Protein AF-0000000074169812 (afdb_homodimer)

Secondary structure (DSSP, 8-state):
--EEEEES--HHIIIIIHHHHHHTT-EEEEEE-SSHHHHHHHHHHTT-SEEES-HHHHHH-TT--EEEE-S-HHHHHHHHHHHHHTT-EEEEESS--SSHHHHHHHHHHHHHHT--EEEE-GGGGSHHHHHHHHHHHTTTT-SEEEEEEEEE-B--GGG-SHHHH-GGGT-SHIIIIIHHHHHHHHHHHTS---EEEEEEE--SSS-TT--SEEEEEEE-TTS-EEEEEEESB-TTPPPEEEEEESS-EEEEES-SSSSS--EEEEEETTEEEEPP-----HHHHHHHHHHHHHTTSS--SSBHHHHHHHHHHHHHHHHHHHHSB-EE-----/--EEEEES--HHIIIIIHHHHHHTT-EEEEEE-SSHHHHHHHHHHTT-SEEES-HHHHHH-TT--EEEE-S-GGGHHHHHHHHHHTT-EEEEESS--SSHHHHHHHHHHHHHHT--EEEE-GGGGSHHHHHHHHHHHTTTT-SEEEEEEEEE-B--GGG-SHHHH-GGGT-SHIIIIIHHHHHHHHHHHTS---EEEEEEE--SSS-TT--SEEEEEEE-TTS-EEEEEEESB-TTPPPEEEEEETTEEEEEES-SSSSS--EEEEEETTEEEEPP-----HHHHHHHHHHHHHTTSS--SSBHHHHHHHHHHHHHHHHHHHHSB-EE-----

Solvent-accessible surface area (backbone atoms only — not comparable to full-atom values): 32110 Å² total; per-residue (Å²): 117,57,24,28,29,30,41,35,83,31,69,62,42,70,73,46,43,55,62,15,36,45,74,57,55,28,43,60,49,33,34,26,20,82,46,60,69,59,20,43,51,49,18,64,76,65,72,27,82,32,56,41,62,36,70,65,63,60,54,64,37,84,73,45,45,29,35,39,40,50,56,61,32,65,51,36,31,64,51,48,32,53,34,13,74,57,59,24,24,37,42,29,37,68,40,43,34,84,42,66,66,43,35,49,50,32,48,51,32,25,58,73,52,68,37,56,52,22,27,58,62,51,58,60,46,26,35,60,46,45,51,48,18,51,39,48,74,71,44,67,20,46,60,65,47,37,37,37,38,34,54,31,29,50,63,51,75,90,67,52,48,59,45,36,68,26,65,84,44,50,29,19,34,45,52,65,46,43,26,54,53,43,41,41,49,27,62,34,70,72,51,62,63,46,32,19,35,30,47,63,26,74,79,69,80,32,39,91,95,27,38,22,26,36,38,33,37,35,34,34,85,88,58,25,38,32,36,40,34,38,28,42,57,28,68,45,54,71,32,25,40,37,40,34,11,63,48,8,18,40,45,29,38,52,52,74,52,85,61,59,56,60,50,34,33,39,26,38,95,89,42,82,40,75,57,90,61,75,63,42,60,17,47,35,50,36,40,38,30,34,53,34,25,71,72,72,43,78,52,40,78,29,32,48,67,51,30,36,45,14,39,22,41,26,52,17,35,53,50,2,34,72,69,32,31,55,21,64,36,64,54,85,122,116,57,26,28,30,31,41,34,83,31,68,64,42,68,74,46,43,55,60,15,36,45,74,58,55,29,43,61,48,33,34,26,20,83,45,59,68,59,20,44,53,48,19,64,77,66,71,27,84,33,57,43,61,36,69,65,63,60,53,64,37,85,74,45,43,31,34,40,40,50,57,61,33,64,50,36,31,63,52,47,31,54,33,13,74,55,59,23,24,37,41,30,37,67,40,44,33,85,43,67,66,45,37,49,50,30,48,51,33,25,59,76,52,69,37,56,50,22,25,58,62,50,55,60,45,26,34,59,45,43,49,48,19,51,39,48,74,70,44,67,20,45,63,67,48,36,37,37,39,34,52,29,29,51,62,51,74,91,67,52,48,59,44,37,66,26,66,85,44,50,28,18,35,45,52,66,45,43,26,56,52,44,40,42,48,28,60,32,70,70,51,64,61,46,32,20,34,32,46,63,26,73,80,70,79,31,40,90,96,27,38,22,26,38,37,35,38,35,35,34,85,90,56,24,38,32,38,40,35,36,26,41,57,28,69,44,53,71,31,25,39,37,41,35,11,64,47,8,19,40,46,30,39,51,53,74,51,84,61,58,57,60,51,34,33,39,25,38,96,90,41,80,40,73,56,90,61,75,63,42,58,15,47,36,50,37,39,40,30,36,53,32,24,70,73,71,43,78,54,42,77,29,32,47,67,50,29,37,45,13,38,21,43,27,53,16,35,53,50,2,34,72,68,32,30,57,23,63,36,66,56,85,121

Foldseek 3Di:
DAEEEEEDLDPCCQPAAQVLCVVLPYHYAEYEDLDQVSQVVSCVVSVHNYYDNDLCVVLQDPRHAAYEYDDQAQCQLVSLLSNLVSLHEYEYEFLNHQDLVSLVSSVVSNVVSVHAYFYPLLLCLALQLVLLLVCLVVCVQPDWAEKEWEAAAAADPVNPPCQQEPVPSVHAFLRVPVLSVQLSCCRRNVFFFWKKAKAFDDPPRHDPPHTQWMWIWTATPSRYIYIYIYGNHDHPDWTWMKIHHPFWIKTWTNSSDQFNDTWIWIQGPVGIDTDDGDGDRSNSSQSNQSVCVNVVHHGGPGGSLSSLSSSLVSVNHVVNNVPVDMGTRCSPD/DAEEEEEDLDPCCQPAAQVLCVVLPYHYAEYEDLDQVSQVVSCVVSVHNYYDNDLCVRLQDPRHAAYEYDDQAQCQLVSLLSNLVSLHEYEYEFLNHQDLVSLVSSVVSNVVSVHAYFYPLLLCLALQLVLLLVCLVVCVQPDWAEKEWEAAAAADPVNPPCQQEPVVSVHAFLRVQVLSVQLSCCRSNVFFFWKKAKAFDDPPRHDPPHTQWMWIWTATPSRYIYIYIYGNHDHPDWTWMKIHHPFWIKTWTNSSDQFNDTWIWIQGPVGIDIDDGDGDRSNSSQSNQSVCVNVVHHGGPGGSLSSLSSSLVSVNHVVNNVPVDMGTRCSPD

Radius of gyration: 28.41 Å; Cα contacts (8 Å, |Δi|>4): 1695; chains: 2; bounding box: 45×89×59 Å

Nearest PDB structures (foldseek):
  2glx-assembly6_F  TM=9.977E-01  e=6.946E-59  Ensifer adhaerens
  4koa-assembly1_A-2  TM=9.602E-01  e=1.573E-57  Sinorhizobium meliloti 1021
  3q2k-assembly2_M  TM=8.479E-01  e=1.421E-25  Bordetella pertussis Tohama I
  3q2k-assembly1_F  TM=8.678E-01  e=2.146E-25  Bordetella pertussis Tohama I
  3q2i-assembly1_A  TM=8.477E-01  e=9.350E-25  Chromobacterium violaceum

InterPro domains:
  IPR000683 Gfo/Idh/MocA-like oxidoreductase, N-terminal [PF01408] (3-121)
  IPR036291 NAD(P)-binding domain superfamily [SSF51735] (3-151)
  IPR051450 Gfo/Idh/MocA Oxidoreductases [PTHR43377] (2-325)
  IPR055170 GFO/IDH/MocA-like oxidoreductase domain [PF22725] (129-250)

Organism: Brucella melitensis biotype 1 (strain ATCC 23456 / CCUG 17765 / NCTC 10094 / 16M) (NCBI:txid224914)

Structure (mmCIF, N/CA/C/O backbone):
data_AF-0000000074169812-model_v1
#
loop_
_entity.id
_entity.type
_entity.pdbx_description
1 polymer 'Glucose-fructose oxidoreductase'
#
loop_
_atom_site.group_PDB
_atom_site.id
_atom_site.type_symbol
_atom_site.label_atom_id
_atom_site.label_alt_id
_atom_site.label_comp_id
_atom_site.label_asym_id
_atom_site.label_entity_id
_atom_site.label_seq_id
_atom_site.pdbx_PDB_ins_code
_atom_site.Cartn_x
_atom_site.Cartn_y
_atom_site.Cartn_z
_atom_site.occupancy
_atom_site.B_iso_or_equiv
_atom_site.auth_seq_id
_atom_site.auth_comp_id
_atom_site.auth_asym_id
_atom_site.auth_atom_id
_atom_site.pdbx_PDB_model_num
ATOM 1 N N . MET A 1 1 ? 8.102 -36.344 -26.141 1 87.06 1 MET A N 1
ATOM 2 C CA . MET A 1 1 ? 7.113 -35.281 -25.984 1 87.06 1 MET A CA 1
ATOM 3 C C . MET A 1 1 ? 6.121 -35.594 -24.875 1 87.06 1 MET A C 1
ATOM 5 O O . MET A 1 1 ? 5.547 -36.688 -24.859 1 87.06 1 MET A O 1
ATOM 9 N N . ALA A 1 2 ? 5.977 -34.656 -23.922 1 95.25 2 ALA A N 1
ATOM 10 C CA . ALA A 1 2 ? 5.086 -34.938 -22.797 1 95.25 2 ALA A CA 1
ATOM 11 C C . ALA A 1 2 ? 3.623 -34.875 -23.219 1 95.25 2 ALA A C 1
ATOM 13 O O . ALA A 1 2 ? 3.229 -33.906 -23.922 1 95.25 2 ALA A O 1
ATOM 14 N N . LYS A 1 3 ? 2.875 -35.875 -22.969 1 98.56 3 LYS A N 1
ATOM 15 C CA . LYS A 1 3 ? 1.437 -35.875 -23.219 1 98.56 3 LYS A CA 1
ATOM 16 C C . LYS A 1 3 ? 0.653 -35.5 -21.953 1 98.56 3 LYS A C 1
ATOM 18 O O . LYS A 1 3 ? 0.876 -36.094 -20.891 1 98.56 3 LYS A O 1
ATOM 23 N N . TRP A 1 4 ? -0.251 -34.562 -22.156 1 98.81 4 TRP A N 1
ATOM 24 C CA . TRP A 1 4 ? -0.921 -33.938 -21.016 1 98.81 4 TRP A CA 1
ATOM 25 C C . TRP A 1 4 ? -2.395 -34.344 -20.969 1 98.81 4 TRP A C 1
ATOM 27 O O . TRP A 1 4 ? -3.047 -34.438 -22.016 1 98.81 4 TRP A O 1
ATOM 37 N N . GLY A 1 5 ? -2.91 -34.594 -19.797 1 98.88 5 GLY A N 1
ATOM 38 C CA . GLY A 1 5 ? -4.336 -34.562 -19.516 1 98.88 5 GLY A CA 1
ATOM 39 C C . GLY A 1 5 ? -4.766 -33.344 -18.719 1 98.88 5 GLY A C 1
ATOM 40 O O . GLY A 1 5 ? -4.074 -32.938 -17.781 1 98.88 5 GLY A O 1
ATOM 41 N N . LEU A 1 6 ? -5.883 -32.781 -19.078 1 98.88 6 LEU A N 1
ATOM 42 C CA . LEU A 1 6 ? -6.441 -31.656 -18.344 1 98.88 6 LEU A CA 1
ATOM 43 C C . LEU A 1 6 ? -7.469 -32.125 -17.312 1 98.88 6 LEU A C 1
ATOM 45 O O . LEU A 1 6 ? -8.391 -32.875 -17.672 1 98.88 6 LEU A O 1
ATOM 49 N N . ILE A 1 7 ? -7.234 -31.797 -16.094 1 98.75 7 ILE A N 1
ATOM 50 C CA . ILE A 1 7 ? -8.242 -32 -15.055 1 98.75 7 ILE A CA 1
ATOM 51 C C . ILE A 1 7 ? -9.047 -30.719 -14.852 1 98.75 7 ILE A C 1
ATOM 53 O O . ILE A 1 7 ? -8.641 -29.844 -14.086 1 98.75 7 ILE A O 1
ATOM 57 N N . GLY A 1 8 ? -10.188 -30.625 -15.516 1 97.38 8 GLY A N 1
ATOM 58 C CA . GLY A 1 8 ? -11.016 -29.422 -15.578 1 97.38 8 GLY A CA 1
ATOM 59 C C . GLY A 1 8 ? -11 -28.766 -16.938 1 97.38 8 GLY A C 1
ATOM 60 O O . GLY A 1 8 ? -9.93 -28.547 -17.516 1 97.38 8 GLY A O 1
ATOM 61 N N . ALA A 1 9 ? -12.195 -28.469 -17.531 1 97 9 ALA A N 1
ATOM 62 C CA . ALA A 1 9 ? -12.359 -27.672 -18.75 1 97 9 ALA A CA 1
ATOM 63 C C . ALA A 1 9 ? -12.406 -26.188 -18.422 1 97 9 ALA A C 1
ATOM 65 O O . ALA A 1 9 ? -13.445 -25.531 -18.578 1 97 9 ALA A O 1
ATOM 66 N N . SER A 1 10 ? -11.25 -25.703 -18.109 1 95.75 10 SER A N 1
ATOM 67 C CA . SER A 1 10 ? -11.203 -24.391 -17.469 1 95.75 10 SER A CA 1
ATOM 68 C C . SER A 1 10 ? -10.867 -23.297 -18.469 1 95.75 10 SER A C 1
ATOM 70 O O . SER A 1 10 ? -10.281 -23.562 -19.516 1 95.75 10 SER A O 1
ATOM 72 N N . THR A 1 11 ? -11.242 -22.062 -18.125 1 95.19 11 THR A N 1
ATOM 73 C CA . THR A 1 11 ? -10.938 -20.875 -18.922 1 95.19 11 THR A CA 1
ATOM 74 C C . THR A 1 11 ? -9.43 -20.641 -19 1 95.19 11 THR A C 1
ATOM 76 O O . THR A 1 11 ? -8.898 -20.328 -20.062 1 95.19 11 THR A O 1
ATOM 79 N N . ILE A 1 12 ? -8.703 -20.812 -17.906 1 96.56 12 ILE A N 1
ATOM 80 C CA . ILE A 1 12 ? -7.27 -20.547 -17.859 1 96.56 12 ILE A CA 1
ATOM 81 C C . ILE A 1 12 ? -6.539 -21.547 -18.766 1 96.56 12 ILE A C 1
ATOM 83 O O . ILE A 1 12 ? -5.582 -21.172 -19.453 1 96.56 12 ILE A O 1
ATOM 87 N N . ALA A 1 13 ? -6.945 -22.781 -18.734 1 98.19 13 ALA A N 1
ATOM 88 C CA . ALA A 1 13 ? -6.309 -23.766 -19.609 1 98.19 13 ALA A CA 1
ATOM 89 C C . ALA A 1 13 ? -6.527 -23.422 -21.078 1 98.19 13 ALA A C 1
ATOM 91 O O . ALA A 1 13 ? -5.582 -23.422 -21.859 1 98.19 13 ALA A O 1
ATOM 92 N N . LYS A 1 14 ? -7.75 -23.062 -21.406 1 97.75 14 LYS A N 1
ATOM 93 C CA . LYS A 1 14 ? -8.117 -22.719 -22.781 1 97.75 14 LYS A CA 1
ATOM 94 C C . LYS A 1 14 ? -7.355 -21.484 -23.25 1 97.75 14 LYS A C 1
ATOM 96 O O . LYS A 1 14 ? -6.824 -21.469 -24.359 1 97.75 14 LYS A O 1
ATOM 101 N N . GLU A 1 15 ? -7.203 -20.547 -22.375 1 97.06 15 GLU A N 1
ATOM 102 C CA . GLU A 1 15 ? -6.699 -19.234 -22.797 1 97.06 15 GLU A CA 1
ATOM 103 C C . GLU A 1 15 ? -5.172 -19.203 -22.797 1 97.06 15 GLU A C 1
ATOM 105 O O . GLU A 1 15 ? -4.559 -18.516 -23.609 1 97.06 15 GLU A O 1
ATOM 110 N N . TRP A 1 16 ? -4.555 -20 -21.891 1 98 16 TRP A N 1
ATOM 111 C CA . TRP A 1 16 ? -3.137 -19.719 -21.688 1 98 16 TRP A CA 1
ATOM 112 C C . TRP A 1 16 ? -2.318 -21 -21.703 1 98 16 TRP A C 1
ATOM 114 O O . TRP A 1 16 ? -1.217 -21.047 -22.25 1 98 16 TRP A O 1
ATOM 124 N N . VAL A 1 17 ? -2.867 -22.109 -21.234 1 98.69 17 VAL A N 1
ATOM 125 C CA . VAL A 1 17 ? -2.016 -23.234 -20.859 1 98.69 17 VAL A CA 1
ATOM 126 C C . VAL A 1 17 ? -1.918 -24.219 -22.031 1 98.69 17 VAL A C 1
ATOM 128 O O . VAL A 1 17 ? -0.833 -24.703 -22.359 1 98.69 17 VAL A O 1
ATOM 131 N N . ILE A 1 18 ? -3.045 -24.5 -22.75 1 98.81 18 ILE A N 1
ATOM 132 C CA . ILE A 1 18 ? -3.057 -25.438 -23.859 1 98.81 18 ILE A CA 1
ATOM 133 C C . ILE A 1 18 ? -2.066 -24.969 -24.938 1 98.81 18 ILE A C 1
ATOM 135 O O . ILE A 1 18 ? -1.22 -25.75 -25.375 1 98.81 18 ILE A O 1
ATOM 139 N N . GLY A 1 19 ? -2.166 -23.672 -25.312 1 98.5 19 GLY A N 1
ATOM 140 C CA . GLY A 1 19 ? -1.233 -23.125 -26.297 1 98.5 19 GLY A CA 1
ATOM 141 C C . GLY A 1 19 ? 0.214 -23.219 -25.844 1 98.5 19 GLY A C 1
ATOM 142 O O . GLY A 1 19 ? 1.102 -23.5 -26.641 1 98.5 19 GLY A O 1
ATOM 143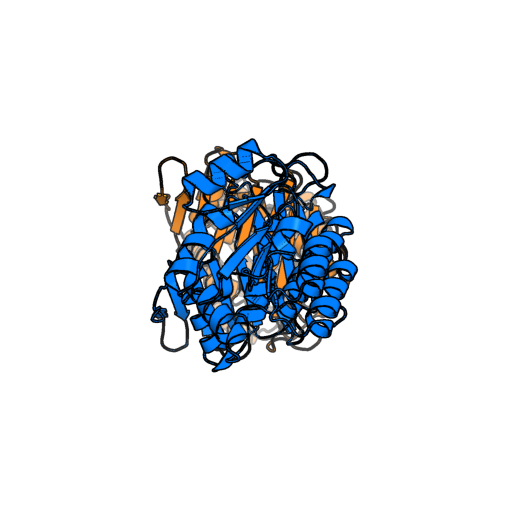 N N . ALA A 1 20 ? 0.471 -23.016 -24.578 1 98.75 20 AL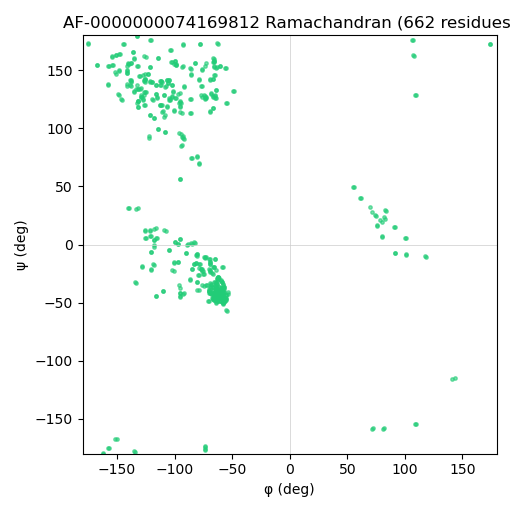A A N 1
ATOM 144 C CA . ALA A 1 20 ? 1.826 -23.047 -24.031 1 98.75 20 ALA A CA 1
ATOM 145 C C . ALA A 1 20 ? 2.393 -24.469 -24.047 1 98.75 20 ALA A C 1
ATOM 147 O O . ALA A 1 20 ? 3.568 -24.672 -24.359 1 98.75 20 ALA A O 1
ATOM 148 N N . ILE A 1 21 ? 1.566 -25.469 -23.688 1 98.69 21 ILE A N 1
ATOM 149 C CA . ILE A 1 21 ? 1.981 -26.875 -23.734 1 98.69 21 ILE A CA 1
ATOM 150 C C . ILE A 1 21 ? 2.443 -27.219 -25.156 1 98.69 21 ILE A C 1
ATOM 152 O O . ILE A 1 21 ? 3.535 -27.766 -25.344 1 98.69 21 ILE A O 1
ATOM 156 N N . ARG A 1 22 ? 1.698 -26.828 -26.109 1 98.56 22 ARG A N 1
ATOM 157 C CA . ARG A 1 22 ? 1.999 -27.141 -27.5 1 98.56 22 ARG A CA 1
ATOM 158 C C . ARG A 1 22 ? 3.244 -26.406 -27.984 1 98.56 22 ARG A C 1
ATOM 160 O O . ARG A 1 22 ? 4.109 -26.984 -28.641 1 98.56 22 ARG A O 1
ATOM 167 N N . ALA A 1 23 ? 3.324 -25.172 -27.594 1 98.5 23 ALA A N 1
ATOM 168 C CA . ALA A 1 23 ? 4.438 -24.328 -28.016 1 98.5 23 ALA A CA 1
ATOM 169 C C . ALA A 1 23 ? 5.762 -24.844 -27.469 1 98.5 23 ALA A C 1
ATOM 171 O O . ALA A 1 23 ? 6.824 -24.578 -28.031 1 98.5 23 ALA A O 1
ATOM 172 N N . THR A 1 24 ? 5.727 -25.609 -26.422 1 98.38 24 THR A N 1
ATOM 173 C CA . THR A 1 24 ? 6.953 -26.094 -25.797 1 98.38 24 THR A CA 1
ATOM 174 C C . THR A 1 24 ? 7.156 -27.578 -26.062 1 98.38 24 THR A C 1
ATOM 176 O O . THR A 1 24 ? 7.906 -28.25 -25.344 1 98.38 24 THR A O 1
ATOM 179 N N . GLY A 1 25 ? 6.367 -28.062 -26.969 1 97.62 25 GLY A N 1
ATOM 180 C CA . GLY A 1 25 ? 6.641 -29.406 -27.484 1 97.62 25 GLY A CA 1
ATOM 181 C C . GLY A 1 25 ? 5.75 -30.469 -26.875 1 97.62 25 GLY A C 1
ATOM 182 O O . GLY A 1 25 ? 5.922 -31.656 -27.141 1 97.62 25 GLY A O 1
ATOM 183 N N . GLY A 1 26 ? 4.766 -30.062 -26.062 1 98.38 26 GLY A N 1
ATOM 184 C CA . GLY A 1 26 ? 3.828 -31.016 -25.484 1 98.38 26 GLY A CA 1
ATOM 185 C C . GLY A 1 26 ? 2.574 -31.203 -26.312 1 98.38 26 GLY A C 1
ATOM 186 O O . GLY A 1 26 ? 2.389 -30.516 -27.328 1 98.38 26 GLY A O 1
ATOM 187 N N . GLU A 1 27 ? 1.813 -32.156 -25.891 1 98.38 27 GLU A N 1
ATOM 188 C CA . GLU A 1 27 ? 0.519 -32.438 -26.516 1 98.38 27 GLU A CA 1
ATOM 189 C C . GLU A 1 27 ? -0.572 -32.625 -25.469 1 98.38 27 GLU A C 1
ATOM 191 O O . GLU A 1 27 ? -0.354 -33.281 -24.453 1 98.38 27 GLU A O 1
ATOM 196 N N . VAL A 1 28 ? -1.688 -32 -25.703 1 98.69 28 VAL A N 1
ATOM 197 C CA . VAL A 1 28 ? -2.844 -32.219 -24.844 1 98.69 28 VAL A CA 1
ATOM 198 C C . VAL A 1 28 ? -3.734 -33.312 -25.469 1 98.69 28 VAL A C 1
ATOM 200 O O . VAL A 1 28 ? -4.285 -33.125 -26.547 1 98.69 28 VAL A O 1
ATOM 203 N N . VAL A 1 29 ? -3.975 -34.406 -24.734 1 98.06 29 VAL A N 1
ATOM 204 C CA . VAL A 1 29 ? -4.59 -35.531 -25.438 1 98.06 29 VAL A CA 1
ATOM 205 C C . VAL A 1 29 ? -5.953 -35.844 -24.812 1 98.06 29 VAL A C 1
ATOM 207 O O . VAL A 1 29 ? -6.77 -36.531 -25.422 1 98.06 29 VAL A O 1
ATOM 210 N N . SER A 1 30 ? -6.176 -35.344 -23.609 1 98.44 30 SER A N 1
ATOM 211 C CA . SER A 1 30 ? -7.43 -35.656 -22.953 1 98.44 30 SER A CA 1
ATOM 212 C C . SER A 1 30 ? -7.852 -34.562 -22 1 98.44 30 SER A C 1
ATOM 214 O O . SER A 1 30 ? -7.008 -33.812 -21.469 1 98.44 30 SER A O 1
ATOM 216 N N . VAL A 1 31 ? -9.156 -34.375 -21.844 1 98.75 31 VAL A N 1
ATOM 217 C CA . VAL A 1 31 ? -9.711 -33.438 -20.875 1 98.75 31 VAL A CA 1
ATOM 218 C C . VAL A 1 31 ? -10.789 -34.125 -20.047 1 98.75 31 VAL A C 1
ATOM 220 O O . VAL A 1 31 ? -11.617 -34.875 -20.594 1 98.75 31 VAL A O 1
ATOM 223 N N . TYR A 1 32 ? -10.703 -33.906 -18.75 1 98.44 32 TYR A N 1
ATOM 224 C CA . TYR A 1 32 ? -11.703 -34.406 -17.812 1 98.44 32 TYR A CA 1
ATOM 225 C C . TYR A 1 32 ? -12.688 -33.312 -17.438 1 98.44 32 TYR A C 1
ATOM 227 O O . TYR A 1 32 ? -12.281 -32.219 -17.031 1 98.44 32 TYR A O 1
ATOM 235 N N . SER A 1 33 ? -13.938 -33.562 -17.594 1 97.25 33 SER A N 1
ATOM 236 C CA . SER A 1 33 ? -15.047 -32.75 -17.109 1 97.25 33 SER A CA 1
ATOM 237 C C . SER A 1 33 ? -16.203 -33.625 -16.609 1 97.25 33 SER A C 1
ATOM 239 O O . SER A 1 33 ? -16.547 -34.625 -17.25 1 97.25 33 SER A O 1
ATOM 241 N N . THR A 1 34 ? -16.719 -33.188 -15.469 1 95.44 34 THR A N 1
ATOM 242 C CA . THR A 1 34 ? -17.828 -33.969 -14.938 1 95.44 34 THR A CA 1
ATOM 243 C C . THR A 1 34 ? -19.047 -33.875 -15.852 1 95.44 34 THR A C 1
ATOM 245 O O . THR A 1 34 ? -19.922 -34.75 -15.82 1 95.44 34 THR A O 1
ATOM 248 N N . ASN A 1 35 ? -19.125 -32.812 -16.594 1 96.19 35 ASN A N 1
ATOM 249 C CA . ASN A 1 35 ? -20.188 -32.656 -17.578 1 96.19 35 ASN A CA 1
ATOM 250 C C . ASN A 1 35 ? -19.75 -33.094 -18.969 1 96.19 35 ASN A C 1
ATOM 252 O O . ASN A 1 35 ? -18.938 -32.438 -19.609 1 96.19 35 ASN A O 1
ATOM 256 N N . ALA A 1 36 ? -20.391 -34.156 -19.422 1 96.88 36 ALA A N 1
ATOM 257 C CA . ALA A 1 36 ? -19.984 -34.781 -20.672 1 96.88 36 ALA A CA 1
ATOM 258 C C . ALA A 1 36 ? -20.094 -33.812 -21.844 1 96.88 36 ALA A C 1
ATOM 260 O O . ALA A 1 36 ? -19.203 -33.75 -22.688 1 96.88 36 ALA A O 1
ATOM 261 N N . ALA A 1 37 ? -21.203 -33.125 -21.875 1 97.56 37 ALA A N 1
ATOM 262 C CA . ALA A 1 37 ? -21.438 -32.219 -22.984 1 97.56 37 ALA A CA 1
ATOM 263 C C . ALA A 1 37 ? -20.438 -31.078 -22.969 1 97.56 37 ALA A C 1
ATOM 265 O O . ALA A 1 37 ? -19.891 -30.688 -24.016 1 97.56 37 ALA A O 1
ATOM 266 N N . ARG A 1 38 ? -20.172 -30.547 -21.828 1 96.12 38 ARG A N 1
ATOM 267 C CA . ARG A 1 38 ? -19.203 -29.469 -21.688 1 96.12 38 ARG A CA 1
ATOM 268 C C . ARG A 1 38 ? -17.797 -29.953 -22.047 1 96.12 38 ARG A C 1
ATOM 270 O O . ARG A 1 38 ? -17.047 -29.25 -22.734 1 96.12 38 ARG A O 1
ATOM 277 N N . GLY A 1 39 ? -17.484 -31.141 -21.562 1 97.75 39 GLY A N 1
ATOM 278 C CA . GLY A 1 39 ? -16.172 -31.703 -21.875 1 97.75 39 GLY A CA 1
ATOM 279 C C . GLY A 1 39 ? -15.945 -31.922 -23.359 1 97.75 39 GLY A C 1
ATOM 280 O O . GLY A 1 39 ? -14.883 -31.578 -23.875 1 97.75 39 GLY A O 1
ATOM 281 N N . LYS A 1 40 ? -16.953 -32.438 -23.984 1 97.94 40 LYS A N 1
ATOM 282 C CA . LYS A 1 40 ? -16.844 -32.688 -25.406 1 97.94 40 LYS A CA 1
ATOM 283 C C . LYS A 1 40 ? -16.703 -31.391 -26.203 1 97.94 40 LYS A C 1
ATOM 285 O O . LYS A 1 40 ? -15.859 -31.297 -27.094 1 97.94 40 LYS A O 1
ATOM 290 N N . THR A 1 41 ? -17.516 -30.469 -25.891 1 98.38 41 THR A N 1
ATOM 291 C CA . THR A 1 41 ? -17.438 -29.156 -26.562 1 98.38 41 THR A CA 1
ATOM 292 C C . THR A 1 41 ? -16.062 -28.531 -26.359 1 98.38 41 THR A C 1
ATOM 294 O O . THR A 1 41 ? -15.477 -28 -27.297 1 98.38 41 THR A O 1
ATOM 297 N N . TYR A 1 42 ? -15.641 -28.578 -25.141 1 98.38 42 TYR A N 1
ATOM 298 C CA . TYR A 1 42 ? -14.336 -28.031 -24.797 1 98.38 42 TYR A CA 1
ATOM 299 C C . TYR A 1 42 ? -13.227 -28.719 -25.578 1 98.38 42 TYR A C 1
ATOM 301 O O . TYR A 1 42 ? -12.328 -28.062 -26.109 1 98.38 42 TYR A O 1
ATOM 309 N N . ALA A 1 43 ? -13.258 -30.047 -25.656 1 98.62 43 ALA A N 1
ATOM 310 C CA . ALA A 1 43 ? -12.273 -30.828 -26.391 1 98.62 43 ALA A CA 1
ATOM 311 C C . ALA A 1 43 ? -12.273 -30.453 -27.875 1 98.62 43 ALA A C 1
ATOM 313 O O . ALA A 1 43 ? -11.211 -30.203 -28.453 1 98.62 43 ALA A O 1
ATOM 314 N N . ASP A 1 44 ? -13.422 -30.344 -28.422 1 98.38 44 ASP A N 1
ATOM 315 C CA . ASP A 1 44 ? -13.562 -30.031 -29.844 1 98.38 44 ASP A CA 1
ATOM 316 C C . ASP A 1 44 ? -13.016 -28.625 -30.141 1 98.38 44 ASP A C 1
ATOM 318 O O . ASP A 1 44 ? -12.273 -28.453 -31.109 1 98.38 44 ASP A O 1
ATOM 322 N N . GLU A 1 45 ? -13.312 -27.734 -29.297 1 98.31 45 GLU A N 1
ATOM 323 C CA . GLU A 1 45 ? -12.922 -26.344 -29.484 1 98.31 45 GLU A CA 1
ATOM 324 C C . GLU A 1 45 ? -11.414 -26.172 -29.344 1 98.31 45 GLU A C 1
ATOM 326 O O . GLU A 1 45 ? -10.836 -25.219 -29.891 1 98.31 45 GLU A O 1
ATOM 331 N N . ASN A 1 46 ? -10.773 -27.125 -28.609 1 98.56 46 ASN A N 1
ATOM 332 C CA . ASN A 1 46 ? -9.359 -26.922 -28.297 1 98.56 46 ASN A CA 1
ATOM 333 C C . ASN A 1 46 ? -8.492 -28 -28.938 1 98.56 46 ASN A C 1
ATOM 335 O O . ASN A 1 46 ? -7.316 -28.156 -28.594 1 98.56 46 ASN A O 1
ATOM 339 N N . GLY A 1 47 ? -9.055 -28.734 -29.859 1 98.12 47 GLY A N 1
ATOM 340 C CA . GLY A 1 47 ? -8.297 -29.75 -30.578 1 98.12 47 GLY A CA 1
ATOM 341 C C . GLY A 1 47 ? -7.746 -30.828 -29.688 1 98.12 47 GLY A C 1
ATOM 342 O O . GLY A 1 47 ? -6.582 -31.234 -29.812 1 98.12 47 GLY A O 1
ATOM 343 N N . ILE A 1 48 ? -8.516 -31.281 -28.703 1 98.56 48 ILE A N 1
ATOM 344 C CA . ILE A 1 48 ? -8.148 -32.344 -27.797 1 98.56 48 ILE A CA 1
ATOM 345 C C . ILE A 1 48 ? -8.859 -33.656 -28.203 1 98.56 48 ILE A C 1
ATOM 347 O O . ILE A 1 48 ? -10.086 -33.656 -28.359 1 98.56 48 ILE A O 1
ATOM 351 N N . ALA A 1 49 ? -8.195 -34.656 -28.375 1 97 49 ALA A N 1
ATOM 352 C CA . ALA A 1 49 ? -8.672 -35.906 -29.016 1 97 49 ALA A CA 1
ATOM 353 C C . ALA A 1 49 ? -9.734 -36.562 -28.156 1 97 49 ALA A C 1
ATOM 355 O O . ALA A 1 49 ? -10.664 -37.188 -28.672 1 97 49 ALA A O 1
ATOM 356 N N . ARG A 1 50 ? -9.602 -36.5 -26.828 1 97.75 50 ARG A N 1
ATOM 357 C CA . ARG A 1 50 ? -10.469 -37.281 -25.953 1 97.75 50 ARG A CA 1
ATOM 358 C C . ARG A 1 50 ? -11.086 -36.406 -24.859 1 97.75 50 ARG A C 1
ATOM 360 O O . ARG A 1 50 ? -10.438 -35.469 -24.375 1 97.75 50 ARG A O 1
ATOM 367 N N . SER A 1 51 ? -12.266 -36.719 -24.531 1 98.19 51 SER A N 1
ATOM 368 C CA . SER A 1 51 ? -12.984 -36.156 -23.391 1 98.19 51 SER A CA 1
ATOM 369 C C . SER A 1 51 ? -13.555 -37.25 -22.5 1 98.19 51 SER A C 1
ATOM 371 O O . SER A 1 51 ? -14.211 -38.188 -23 1 98.19 51 SER A O 1
ATOM 373 N N . VAL A 1 52 ? -13.266 -37.219 -21.203 1 98.38 52 VAL A N 1
ATOM 374 C CA . VAL A 1 52 ? -13.719 -38.25 -20.281 1 98.38 52 VAL A CA 1
ATOM 375 C C . VAL A 1 52 ? -14.492 -37.625 -19.125 1 98.38 52 VAL A C 1
ATOM 377 O O . VAL A 1 52 ? -14.32 -36.438 -18.828 1 98.38 52 VAL A O 1
ATOM 380 N N . THR A 1 53 ? -15.273 -38.375 -18.406 1 98 53 THR A N 1
ATOM 381 C CA . THR A 1 53 ? -16.094 -37.875 -17.297 1 98 53 THR A CA 1
ATOM 382 C C . THR A 1 53 ? -15.648 -38.469 -15.977 1 98 53 THR A C 1
ATOM 384 O O . THR A 1 53 ? -16.266 -38.25 -14.938 1 98 53 THR A O 1
ATOM 387 N N . SER A 1 54 ? -14.609 -39.188 -16.047 1 96.88 54 SER A N 1
ATOM 388 C CA . SER A 1 54 ? -14.039 -39.844 -14.867 1 96.88 54 SER A CA 1
ATOM 389 C C . SER A 1 54 ? -12.562 -39.5 -14.711 1 96.88 54 SER A C 1
ATOM 391 O O . SER A 1 54 ? -11.781 -39.656 -15.648 1 96.88 54 SER A O 1
ATOM 393 N N . LEU A 1 55 ? -12.305 -39.062 -13.469 1 98.19 55 LEU A N 1
ATOM 394 C CA . LEU A 1 55 ? -10.898 -38.781 -13.18 1 98.19 55 LEU A CA 1
ATOM 395 C C . LEU A 1 55 ? -10.062 -40.062 -13.281 1 98.19 55 LEU A C 1
ATOM 397 O O . LEU A 1 55 ? -8.953 -40.031 -13.812 1 98.19 55 LEU A O 1
ATOM 401 N N . ASP A 1 56 ? -10.586 -41.125 -12.828 1 97.81 56 ASP A N 1
ATOM 402 C CA . ASP A 1 56 ? -9.898 -42.406 -12.867 1 97.81 56 ASP A CA 1
ATOM 403 C C . ASP A 1 56 ? -9.578 -42.812 -14.312 1 97.81 56 ASP A C 1
ATOM 405 O O . ASP A 1 56 ? -8.5 -43.344 -14.586 1 97.81 56 ASP A O 1
ATOM 409 N N . ALA A 1 57 ? -10.555 -42.562 -15.156 1 97.69 57 ALA A N 1
ATOM 410 C CA . ALA A 1 57 ? -10.344 -42.906 -16.562 1 97.69 57 ALA A CA 1
ATOM 411 C C . ALA A 1 57 ? -9.188 -42.094 -17.156 1 97.69 57 ALA A C 1
ATOM 413 O O . ALA A 1 57 ? -8.383 -42.625 -17.922 1 97.69 57 ALA A O 1
ATOM 414 N N . LEU A 1 58 ? -9.141 -40.844 -16.844 1 98.44 58 LEU A N 1
ATOM 415 C CA . LEU A 1 58 ? -8.055 -40 -17.328 1 98.44 58 LEU A CA 1
ATOM 416 C C . LEU A 1 58 ? -6.707 -40.469 -16.781 1 98.44 58 LEU A C 1
ATOM 418 O O . LEU A 1 58 ? -5.746 -40.625 -17.547 1 98.44 58 LEU A O 1
ATOM 422 N N . LEU A 1 59 ? -6.617 -40.781 -15.484 1 98.62 59 LEU A N 1
ATOM 423 C CA . LEU A 1 59 ? -5.363 -41.094 -14.805 1 98.62 59 LEU A CA 1
ATOM 424 C C . LEU A 1 59 ? -4.883 -42.5 -15.156 1 98.62 59 LEU A C 1
ATOM 426 O O . LEU A 1 59 ? -3.691 -42.781 -15.039 1 98.62 59 LEU A O 1
ATOM 430 N N . ALA A 1 60 ? -5.789 -43.344 -15.602 1 98.06 60 ALA A N 1
ATOM 431 C CA . ALA A 1 60 ? -5.441 -44.719 -15.961 1 98.06 60 ALA A CA 1
ATOM 432 C C . ALA A 1 60 ? -4.84 -44.781 -17.359 1 98.06 60 ALA A C 1
ATOM 434 O O . ALA A 1 60 ? -4.246 -45.781 -17.75 1 98.06 60 ALA A O 1
ATOM 435 N N . ASP A 1 61 ? -5.004 -43.75 -18.109 1 97.69 61 ASP A N 1
ATOM 436 C CA . ASP A 1 61 ? -4.484 -43.719 -19.469 1 97.69 61 ASP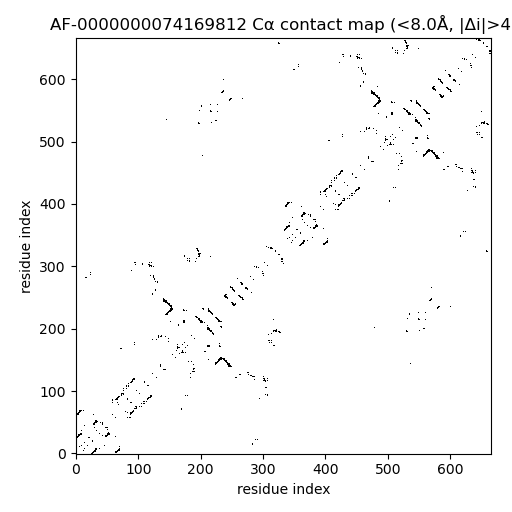 A CA 1
ATOM 437 C C . ASP A 1 61 ? -2.957 -43.719 -19.469 1 97.69 61 ASP A C 1
ATOM 439 O O . ASP A 1 61 ? -2.322 -42.75 -19.047 1 97.69 61 ASP A O 1
ATOM 443 N N . PRO A 1 62 ? -2.32 -44.75 -20.031 1 96.56 62 PRO A N 1
ATOM 444 C CA . PRO A 1 62 ? -0.86 -44.844 -19.984 1 96.56 62 PRO A CA 1
ATOM 445 C C . PRO A 1 62 ? -0.177 -43.844 -20.922 1 96.56 62 PRO A C 1
ATOM 447 O O . PRO A 1 62 ? 1.031 -43.625 -20.812 1 96.56 62 PRO A O 1
ATOM 450 N N . GLU A 1 63 ? -0.976 -43.25 -21.75 1 96.5 63 GLU A N 1
ATOM 451 C CA . GLU A 1 63 ? -0.405 -42.281 -22.672 1 96.5 63 GLU A CA 1
ATOM 452 C C . GLU A 1 63 ? -0.148 -40.938 -22 1 96.5 63 GLU A C 1
ATOM 454 O O . GLU A 1 63 ? 0.687 -40.156 -22.453 1 96.5 63 GLU A O 1
ATOM 459 N N . ILE A 1 64 ? -0.789 -40.719 -20.953 1 98.31 64 ILE A N 1
ATOM 460 C CA . ILE A 1 64 ? -0.685 -39.406 -20.281 1 98.31 64 ILE A CA 1
ATOM 461 C C . ILE A 1 64 ? 0.513 -39.438 -19.328 1 98.31 64 ILE A C 1
ATOM 463 O O . ILE A 1 64 ? 0.611 -40.281 -18.453 1 98.31 64 ILE A O 1
ATOM 467 N N . ASP A 1 65 ? 1.416 -38.438 -19.531 1 98.62 65 ASP A N 1
ATOM 468 C CA . ASP A 1 65 ? 2.605 -38.312 -18.703 1 98.62 65 ASP A CA 1
ATOM 469 C C . ASP A 1 65 ? 2.363 -37.312 -17.578 1 98.62 65 ASP A C 1
ATOM 471 O O . ASP A 1 65 ? 2.91 -37.469 -16.484 1 98.62 65 ASP A O 1
ATOM 475 N N . ALA A 1 66 ? 1.604 -36.281 -17.828 1 98.88 66 ALA A N 1
ATOM 476 C CA . ALA A 1 66 ? 1.414 -35.156 -16.922 1 98.88 66 ALA A CA 1
ATOM 477 C C . ALA A 1 66 ? -0.031 -34.656 -16.938 1 98.88 66 ALA A C 1
ATOM 479 O O . ALA A 1 66 ? -0.741 -34.875 -17.938 1 98.88 66 ALA A O 1
ATOM 480 N N . VAL A 1 67 ? -0.428 -34.062 -15.852 1 98.94 67 VAL A N 1
ATOM 481 C CA . VAL A 1 67 ? -1.766 -33.469 -15.797 1 98.94 67 VAL A CA 1
ATOM 482 C C . VAL A 1 67 ? -1.677 -32 -15.383 1 98.94 67 VAL A C 1
ATOM 484 O O . VAL A 1 67 ? -0.763 -31.609 -14.648 1 98.94 67 VAL A O 1
ATOM 487 N N . TYR A 1 68 ? -2.545 -31.219 -15.891 1 98.94 68 TYR A N 1
ATOM 488 C CA . TYR A 1 68 ? -2.795 -29.859 -15.453 1 98.94 68 TYR A CA 1
ATOM 489 C C . TYR A 1 68 ? -4.109 -29.75 -14.688 1 98.94 68 TYR A C 1
ATOM 491 O O . TYR A 1 68 ? -5.172 -30.094 -15.227 1 98.94 68 TYR A O 1
ATOM 499 N N . ILE A 1 69 ? -4.012 -29.359 -13.461 1 98.88 69 ILE A N 1
ATOM 500 C CA . ILE A 1 69 ? -5.184 -29.281 -12.594 1 98.88 69 ILE A CA 1
ATOM 501 C C . ILE A 1 69 ? -5.668 -27.844 -12.5 1 98.88 69 ILE A C 1
ATOM 503 O O . ILE A 1 69 ? -4.977 -26.984 -11.953 1 98.88 69 ILE A O 1
ATOM 507 N N . SER A 1 70 ? -6.863 -27.578 -13.016 1 98.25 70 SER A N 1
ATOM 508 C CA . SER A 1 70 ? -7.402 -26.219 -13.008 1 98.25 70 SER A CA 1
ATOM 509 C C . SER A 1 70 ? -8.891 -26.219 -12.68 1 98.25 70 SER A C 1
ATOM 511 O O . SER A 1 70 ? -9.656 -25.422 -13.227 1 98.25 70 SER A O 1
ATOM 513 N N . THR A 1 71 ? -9.398 -27.188 -11.859 1 97.06 71 THR A N 1
ATOM 514 C CA . THR A 1 71 ? -10.734 -27.188 -11.289 1 97.06 71 THR A CA 1
ATOM 515 C C . THR A 1 71 ? -10.852 -26.156 -10.164 1 97.06 71 THR A C 1
ATOM 517 O O . THR A 1 71 ? -9.938 -25.359 -9.961 1 97.06 71 THR A O 1
ATOM 520 N N . THR A 1 72 ? -12.023 -26.125 -9.492 1 96.06 72 THR A N 1
ATOM 521 C CA . THR A 1 72 ? -12.148 -25.219 -8.352 1 96.06 72 THR A CA 1
ATOM 522 C C . THR A 1 72 ? -11.219 -25.656 -7.215 1 96.06 72 THR A C 1
ATOM 524 O O . THR A 1 72 ? -10.789 -26.812 -7.168 1 96.06 72 THR A O 1
ATOM 527 N N . ASN A 1 73 ? -10.93 -24.781 -6.34 1 97.5 73 ASN A N 1
ATOM 528 C CA . ASN A 1 73 ? -9.789 -24.891 -5.434 1 97.5 73 ASN A CA 1
ATOM 529 C C . ASN A 1 73 ? -9.938 -26.062 -4.477 1 97.5 73 ASN A C 1
ATOM 531 O O . ASN A 1 73 ? -8.953 -26.734 -4.145 1 97.5 73 ASN A O 1
ATOM 535 N N . GLU A 1 74 ? -11.156 -26.328 -4.059 1 96.56 74 GLU A N 1
ATOM 536 C CA . GLU A 1 74 ? -11.406 -27.328 -3.037 1 96.56 74 GLU A CA 1
ATOM 537 C C . GLU A 1 74 ? -11.141 -28.734 -3.578 1 96.56 74 GLU A C 1
ATOM 539 O O . GLU A 1 74 ? -10.992 -29.688 -2.807 1 96.56 74 GLU A O 1
ATOM 544 N N . LEU A 1 75 ? -10.992 -28.859 -4.902 1 97.5 75 LEU A N 1
ATOM 545 C CA . LEU A 1 75 ? -10.844 -30.156 -5.535 1 97.5 75 LEU A CA 1
ATOM 546 C C . LEU A 1 75 ? -9.367 -30.484 -5.781 1 97.5 75 LEU A C 1
ATOM 548 O O . LEU A 1 75 ? -9.016 -31.625 -6.031 1 97.5 75 LEU A O 1
ATOM 552 N N . HIS A 1 76 ? -8.492 -29.516 -5.703 1 98.62 76 HIS A N 1
ATOM 553 C CA . HIS A 1 76 ? -7.094 -29.641 -6.086 1 98.62 76 HIS A CA 1
ATOM 554 C C . HIS A 1 76 ? -6.414 -30.766 -5.312 1 98.62 76 HIS A C 1
ATOM 556 O O . HIS A 1 76 ? -5.719 -31.609 -5.898 1 98.62 76 HIS A O 1
ATOM 562 N N . GLY A 1 77 ? -6.621 -30.734 -4.012 1 98.38 77 GLY A N 1
ATOM 563 C CA . GLY A 1 77 ? -5.918 -31.672 -3.15 1 98.38 77 GLY A CA 1
ATOM 564 C C . GLY A 1 77 ? -6.113 -33.125 -3.561 1 98.38 77 GLY A C 1
ATOM 565 O O . GLY A 1 77 ? -5.148 -33.812 -3.887 1 98.38 77 GLY A O 1
ATOM 566 N N . ASP A 1 78 ? -7.355 -33.562 -3.629 1 98.31 78 ASP A N 1
ATOM 567 C CA . ASP A 1 78 ? -7.691 -34.938 -3.963 1 98.31 78 ASP A CA 1
ATOM 568 C C . ASP A 1 78 ? -7.223 -35.281 -5.371 1 98.31 78 ASP A C 1
ATOM 570 O O . ASP A 1 78 ? -6.727 -36.375 -5.609 1 98.31 78 ASP A O 1
ATOM 574 N N . GLN A 1 79 ? -7.363 -34.375 -6.23 1 98.81 79 GLN A N 1
ATOM 575 C CA . GLN A 1 79 ? -7 -34.625 -7.621 1 98.81 79 GLN A CA 1
ATOM 576 C C . GLN A 1 79 ? -5.488 -34.75 -7.781 1 98.81 79 GLN A C 1
ATOM 578 O O . GLN A 1 79 ? -5.012 -35.625 -8.523 1 98.81 79 GLN A O 1
ATOM 583 N N . ALA A 1 80 ? -4.773 -33.938 -7.086 1 98.88 80 ALA A N 1
ATOM 584 C CA . ALA A 1 80 ? -3.316 -34 -7.145 1 98.88 80 ALA A CA 1
ATOM 585 C C . ALA A 1 80 ? -2.801 -35.281 -6.539 1 98.88 80 ALA A C 1
ATOM 587 O O . ALA A 1 80 ? -1.891 -35.906 -7.086 1 98.88 80 ALA A O 1
ATOM 588 N N . ILE A 1 81 ? -3.365 -35.656 -5.422 1 98.75 81 ILE A N 1
ATOM 589 C CA . ILE A 1 81 ? -2.953 -36.906 -4.758 1 98.75 81 ILE A CA 1
ATOM 590 C C . ILE A 1 81 ? -3.229 -38.094 -5.672 1 98.75 81 ILE A C 1
ATOM 592 O O . ILE A 1 81 ? -2.361 -38.938 -5.863 1 98.75 81 ILE A O 1
ATOM 596 N N . ALA A 1 82 ? -4.398 -38.125 -6.27 1 98.88 82 ALA A N 1
ATOM 597 C CA . ALA A 1 82 ? -4.754 -39.188 -7.191 1 98.88 82 ALA A CA 1
ATOM 598 C C . ALA A 1 82 ? -3.799 -39.219 -8.383 1 98.88 82 ALA A C 1
ATOM 600 O O . ALA A 1 82 ? -3.377 -40.312 -8.812 1 98.88 82 ALA A O 1
ATOM 601 N N . ALA A 1 83 ? -3.459 -38.094 -8.93 1 98.88 83 ALA A N 1
ATOM 602 C CA . ALA A 1 83 ? -2.545 -38 -10.062 1 98.88 83 ALA A CA 1
ATOM 603 C C . ALA A 1 83 ? -1.161 -38.531 -9.695 1 98.88 83 ALA A C 1
ATOM 605 O O . ALA A 1 83 ? -0.546 -39.281 -10.461 1 98.88 83 ALA A O 1
ATOM 606 N N . ALA A 1 84 ? -0.691 -38.156 -8.547 1 98.81 84 ALA A N 1
ATOM 607 C CA . ALA A 1 84 ? 0.608 -38.625 -8.07 1 98.81 84 ALA A CA 1
ATOM 608 C C . ALA A 1 84 ? 0.622 -40.156 -7.934 1 98.81 84 ALA A C 1
ATOM 610 O O . ALA A 1 84 ? 1.56 -40.812 -8.383 1 98.81 84 ALA A O 1
ATOM 611 N N . GLN A 1 85 ? -0.413 -40.625 -7.352 1 98.5 85 GLN A N 1
ATOM 612 C CA . GLN A 1 85 ? -0.515 -42.062 -7.133 1 98.5 85 GLN A CA 1
ATOM 613 C C . GLN A 1 85 ? -0.54 -42.844 -8.461 1 98.5 85 GLN A C 1
ATOM 615 O O . GLN A 1 85 ? -0.08 -43.969 -8.539 1 98.5 85 GLN A O 1
ATOM 620 N N . ALA A 1 86 ? -1.021 -42.188 -9.477 1 98.75 86 ALA A N 1
ATOM 621 C CA . ALA A 1 86 ? -1.07 -42.781 -10.812 1 98.75 86 ALA A CA 1
ATOM 622 C C . ALA A 1 86 ? 0.247 -42.562 -11.547 1 98.75 86 ALA A C 1
ATOM 624 O O . ALA A 1 86 ? 0.38 -42.969 -12.711 1 98.75 86 ALA A O 1
ATOM 625 N N . GLY A 1 87 ? 1.193 -41.938 -10.938 1 98.62 87 GLY A N 1
ATOM 626 C CA . GLY A 1 87 ? 2.518 -41.719 -11.5 1 98.62 87 GLY A CA 1
ATOM 627 C C . GLY A 1 87 ? 2.572 -40.594 -12.5 1 98.62 87 GLY A C 1
ATOM 628 O O . GLY A 1 87 ? 3.457 -40.562 -13.359 1 98.62 87 GLY A O 1
ATOM 629 N N . LYS A 1 88 ? 1.594 -39.656 -12.469 1 98.88 88 LYS A N 1
ATOM 630 C CA . LYS A 1 88 ? 1.554 -38.531 -13.406 1 98.88 88 LYS A CA 1
ATOM 631 C C . LYS A 1 88 ? 2.266 -37.312 -12.844 1 98.88 88 LYS A C 1
ATOM 633 O O . LYS A 1 88 ? 2.133 -37 -11.656 1 98.88 88 LYS A O 1
ATOM 638 N N . HIS A 1 89 ? 3.086 -36.625 -13.648 1 98.88 89 HIS A N 1
ATOM 639 C CA . HIS A 1 89 ? 3.582 -35.312 -13.258 1 98.88 89 HIS A CA 1
ATOM 640 C C . HIS A 1 89 ? 2.439 -34.312 -13.125 1 98.88 89 HIS A C 1
ATOM 642 O O . HIS A 1 89 ? 1.395 -34.469 -13.758 1 98.88 89 HIS A O 1
ATOM 648 N N . ILE A 1 90 ? 2.639 -33.281 -12.266 1 98.94 90 ILE A N 1
ATOM 649 C CA . ILE A 1 90 ? 1.491 -32.438 -11.898 1 98.94 90 ILE A CA 1
ATOM 650 C C . ILE A 1 90 ? 1.861 -30.969 -12.008 1 98.94 90 ILE A C 1
ATOM 652 O O . ILE A 1 90 ? 2.822 -30.516 -11.383 1 98.94 90 ILE A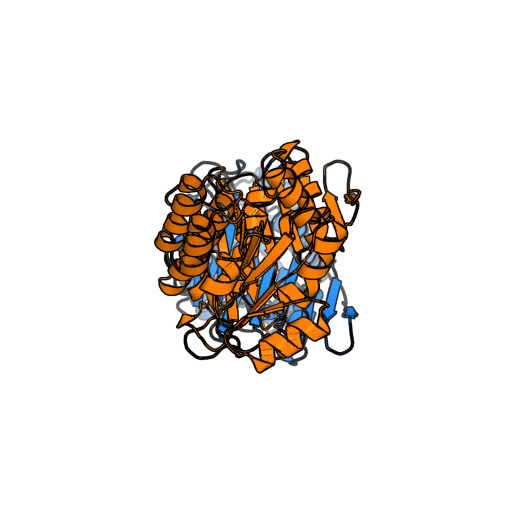 O 1
ATOM 656 N N . LEU A 1 91 ? 1.196 -30.219 -12.766 1 98.94 91 LEU A N 1
ATOM 657 C CA . LEU A 1 91 ? 1.13 -28.766 -12.664 1 98.94 91 LEU A CA 1
ATOM 658 C C . LEU A 1 91 ? -0.249 -28.312 -12.195 1 98.94 91 LEU A C 1
ATOM 660 O O . LEU A 1 91 ? -1.244 -28.516 -12.898 1 98.94 91 LEU A O 1
ATOM 664 N N . CYS A 1 92 ? -0.332 -27.734 -11.039 1 98.94 92 CYS A N 1
ATOM 665 C CA . CYS A 1 92 ? -1.606 -27.406 -10.414 1 98.94 92 CYS A CA 1
ATOM 666 C C . CYS A 1 92 ? -1.797 -25.891 -10.344 1 98.94 92 CYS A C 1
ATOM 668 O O . CYS A 1 92 ? -0.86 -25.156 -10.023 1 98.94 92 CYS A O 1
ATOM 670 N N . GLU A 1 93 ? -2.938 -25.438 -10.57 1 98.56 93 GLU A N 1
ATOM 671 C CA . GLU A 1 93 ? -3.281 -24.016 -10.438 1 98.56 93 GLU A CA 1
ATOM 672 C C . GLU A 1 93 ? -3.186 -23.562 -8.984 1 98.56 93 GLU A C 1
ATOM 674 O O . GLU A 1 93 ? -3.281 -24.375 -8.07 1 98.56 93 GLU A O 1
ATOM 679 N N . LYS A 1 94 ? -2.934 -22.297 -8.844 1 98.56 94 LYS A N 1
ATOM 680 C CA . LYS A 1 94 ? -3.004 -21.656 -7.531 1 98.56 94 LYS A CA 1
ATOM 681 C C . LYS A 1 94 ? -4.441 -21.281 -7.18 1 98.56 94 LYS A C 1
ATOM 683 O O . LYS A 1 94 ? -5.266 -21.062 -8.07 1 98.56 94 LYS A O 1
ATOM 688 N N . PRO A 1 95 ? -4.824 -21.141 -5.945 1 98.31 95 PRO A N 1
ATOM 689 C CA . PRO A 1 95 ? -4.016 -21.656 -4.844 1 98.31 95 PRO A CA 1
ATOM 690 C C . PRO A 1 95 ? -3.949 -23.188 -4.832 1 98.31 95 PRO A C 1
ATOM 692 O O . PRO A 1 95 ? -4.828 -23.844 -5.387 1 98.31 95 PRO A O 1
ATOM 695 N N . LEU A 1 96 ? -2.938 -23.719 -4.215 1 98.06 96 LEU A N 1
ATOM 696 C CA . LEU A 1 96 ? -2.689 -25.156 -4.27 1 98.06 96 LEU A CA 1
ATOM 697 C C . LEU A 1 96 ? -3.844 -25.938 -3.646 1 98.06 96 LEU A C 1
ATOM 699 O O . LEU A 1 96 ? -4.215 -27 -4.133 1 98.06 96 LEU A O 1
ATOM 703 N N . ALA A 1 97 ? -4.332 -25.438 -2.539 1 98 97 ALA A N 1
ATOM 704 C CA . ALA A 1 97 ? -5.422 -26.031 -1.765 1 98 97 ALA A CA 1
ATOM 705 C C . ALA A 1 97 ? -6.105 -24.984 -0.896 1 98 97 ALA A C 1
ATOM 707 O O . ALA A 1 97 ? -5.828 -23.781 -1.023 1 98 97 ALA A O 1
ATOM 708 N N . LEU A 1 98 ? -7.062 -25.438 -0.056 1 98.06 98 LEU A N 1
ATOM 709 C CA . LEU A 1 98 ? -7.75 -24.5 0.829 1 98.06 98 LEU A CA 1
ATOM 710 C C . LEU A 1 98 ? -7.18 -24.578 2.242 1 98.06 98 LEU A C 1
ATOM 712 O O . LEU A 1 98 ? -7.438 -23.688 3.064 1 98.06 98 LEU A O 1
ATOM 716 N N . THR A 1 99 ? -6.43 -25.625 2.516 1 98 99 THR A N 1
ATOM 717 C CA . THR A 1 99 ? -5.773 -25.75 3.811 1 98 99 THR A CA 1
ATOM 718 C C . THR A 1 99 ? -4.305 -26.141 3.635 1 98 99 THR A C 1
ATOM 720 O O . THR A 1 99 ? -3.934 -26.766 2.641 1 98 99 THR A O 1
ATOM 723 N N . ILE A 1 100 ? -3.564 -25.75 4.625 1 98.25 100 ILE A N 1
ATOM 724 C CA . ILE A 1 100 ? -2.146 -26.078 4.602 1 98.25 100 ILE A CA 1
ATOM 725 C C . ILE A 1 100 ? -1.975 -27.594 4.672 1 98.25 100 ILE A C 1
ATOM 727 O O . ILE A 1 100 ? -1.085 -28.156 4.027 1 98.25 100 ILE A O 1
ATOM 731 N N . GLY A 1 101 ? -2.811 -28.219 5.426 1 98.44 101 GLY A N 1
ATOM 732 C CA . GLY A 1 101 ? -2.773 -29.672 5.523 1 98.44 101 GLY A CA 1
ATOM 733 C C . GLY A 1 101 ? -2.936 -30.359 4.18 1 98.44 101 GLY A C 1
ATOM 734 O O . GLY A 1 101 ? -2.158 -31.25 3.84 1 98.44 101 GLY A O 1
ATOM 735 N N . ASP A 1 102 ? -3.922 -29.969 3.426 1 98.44 102 ASP A N 1
ATOM 736 C CA . ASP A 1 102 ? -4.148 -30.547 2.104 1 98.44 102 ASP A CA 1
ATOM 737 C C . ASP A 1 102 ? -2.945 -30.328 1.193 1 98.44 102 ASP A C 1
ATOM 739 O O . ASP A 1 102 ? -2.553 -31.219 0.443 1 98.44 102 ASP A O 1
ATOM 743 N N . ALA A 1 103 ? -2.383 -29.156 1.241 1 98.75 103 ALA A N 1
ATOM 744 C CA . ALA A 1 103 ? -1.214 -28.844 0.421 1 98.75 103 ALA A CA 1
ATOM 745 C C . ALA A 1 103 ? -0.032 -29.734 0.793 1 98.75 103 ALA A C 1
ATOM 747 O O . ALA A 1 103 ? 0.71 -30.188 -0.08 1 98.75 103 ALA A O 1
ATOM 748 N N . HIS A 1 104 ? 0.116 -29.984 2.061 1 98.81 104 HIS A N 1
ATOM 749 C CA . HIS A 1 104 ? 1.181 -30.875 2.516 1 98.81 104 HIS A CA 1
ATOM 750 C C . HIS A 1 104 ? 0.959 -32.281 2.02 1 98.81 104 HIS A C 1
ATOM 752 O O . HIS A 1 104 ? 1.914 -33 1.663 1 98.81 104 HIS A O 1
ATOM 758 N N . GLU A 1 105 ? -0.247 -32.719 2.053 1 98.75 105 GLU A N 1
ATOM 759 C CA . GLU A 1 105 ? -0.553 -34.062 1.55 1 98.75 105 GLU A CA 1
ATOM 760 C C . GLU A 1 105 ? -0.239 -34.156 0.061 1 98.75 105 GLU A C 1
ATOM 762 O O . GLU A 1 105 ? 0.221 -35.219 -0.403 1 98.75 105 GLU A O 1
ATOM 767 N N . MET A 1 106 ? -0.521 -33.125 -0.676 1 98.81 106 MET A N 1
ATOM 768 C CA . MET A 1 106 ? -0.151 -33.094 -2.088 1 98.81 106 MET A CA 1
ATOM 769 C C . MET A 1 106 ? 1.353 -33.281 -2.262 1 98.81 106 MET A C 1
ATOM 771 O O . MET A 1 106 ? 1.794 -34.062 -3.094 1 98.81 106 MET A O 1
ATOM 775 N N . LEU A 1 107 ? 2.076 -32.469 -1.495 1 98.81 107 LEU A N 1
ATOM 776 C CA . LEU A 1 107 ? 3.531 -32.531 -1.556 1 98.81 107 LEU A CA 1
ATOM 777 C C . LEU A 1 107 ? 4.031 -33.938 -1.208 1 98.81 107 LEU A C 1
ATOM 779 O O . LEU A 1 107 ? 4.887 -34.469 -1.904 1 98.81 107 LEU A O 1
ATOM 783 N N . LYS A 1 108 ? 3.533 -34.469 -0.154 1 98.75 108 LYS A N 1
ATOM 784 C CA . LYS A 1 108 ? 3.916 -35.812 0.288 1 98.75 108 LYS A CA 1
ATOM 785 C C . LYS A 1 108 ? 3.639 -36.844 -0.797 1 98.75 108 LYS A C 1
ATOM 787 O O . LYS A 1 108 ? 4.473 -37.719 -1.059 1 98.75 108 LYS A O 1
ATOM 792 N N . ALA A 1 109 ? 2.506 -36.781 -1.398 1 98.81 109 ALA A N 1
ATOM 793 C CA . ALA A 1 109 ? 2.117 -37.719 -2.441 1 98.81 109 ALA A CA 1
ATOM 794 C C . ALA A 1 109 ? 3.051 -37.625 -3.646 1 98.81 109 ALA A C 1
ATOM 796 O O . ALA A 1 109 ? 3.473 -38.625 -4.199 1 98.81 109 ALA A O 1
ATOM 797 N N . ALA A 1 110 ? 3.35 -36.438 -4.098 1 98.88 110 ALA A N 1
ATOM 798 C CA . ALA A 1 110 ? 4.242 -36.219 -5.234 1 98.88 110 ALA A CA 1
ATOM 799 C C . ALA A 1 110 ? 5.633 -36.781 -4.953 1 98.88 110 ALA A C 1
ATOM 801 O O . ALA A 1 110 ? 6.223 -37.469 -5.805 1 98.88 110 ALA A O 1
ATOM 802 N N . ARG A 1 111 ? 6.102 -36.5 -3.77 1 98.62 111 ARG A N 1
ATOM 803 C CA . ARG A 1 111 ? 7.418 -37 -3.371 1 98.62 111 ARG A CA 1
ATOM 804 C C . ARG A 1 111 ? 7.441 -38.531 -3.32 1 98.62 111 ARG A C 1
ATOM 806 O O . ARG A 1 111 ? 8.383 -39.156 -3.805 1 98.62 111 ARG A O 1
ATOM 813 N N . ALA A 1 112 ? 6.469 -39.094 -2.703 1 98.69 112 ALA A N 1
ATOM 814 C CA . ALA A 1 112 ? 6.383 -40.562 -2.58 1 98.69 112 ALA A CA 1
ATOM 815 C C . ALA A 1 112 ? 6.359 -41.219 -3.951 1 98.69 112 ALA A C 1
ATOM 817 O O . ALA A 1 112 ? 6.938 -42.281 -4.137 1 98.69 112 ALA A O 1
ATOM 818 N N . ALA A 1 113 ? 5.699 -40.625 -4.918 1 98.62 113 ALA A N 1
ATOM 819 C CA . ALA A 1 113 ? 5.547 -41.188 -6.258 1 98.62 113 ALA A CA 1
ATOM 820 C C . ALA A 1 113 ? 6.766 -40.875 -7.125 1 98.62 113 ALA A C 1
ATOM 822 O O . ALA A 1 113 ? 6.961 -41.5 -8.172 1 98.62 113 ALA A O 1
ATOM 823 N N . GLY A 1 114 ? 7.578 -39.875 -6.676 1 98.38 114 GLY A N 1
ATOM 824 C CA . GLY A 1 114 ? 8.742 -39.469 -7.434 1 98.38 114 GLY A CA 1
ATOM 825 C C . GLY A 1 114 ? 8.398 -38.719 -8.711 1 98.38 114 GLY A C 1
ATOM 826 O O . GLY A 1 114 ? 9.102 -38.844 -9.711 1 98.38 114 GLY A O 1
ATOM 827 N N . VAL A 1 115 ? 7.309 -38.062 -8.719 1 98.69 115 VAL A N 1
ATOM 828 C CA . VAL A 1 115 ? 6.891 -37.344 -9.922 1 98.69 115 VAL A CA 1
ATOM 829 C C . VAL A 1 115 ? 7.254 -35.875 -9.797 1 98.69 115 VAL A C 1
ATOM 831 O O . VAL A 1 115 ? 7.371 -35.344 -8.688 1 98.69 115 VAL A O 1
ATOM 834 N N . VAL A 1 116 ? 7.434 -35.156 -10.922 1 98.75 116 VAL A N 1
ATOM 835 C CA . VAL A 1 116 ? 7.602 -33.719 -10.969 1 98.75 116 VAL A CA 1
ATOM 836 C C . VAL A 1 116 ? 6.262 -33.031 -10.695 1 98.75 116 VAL A C 1
ATOM 838 O O . VAL A 1 116 ? 5.238 -33.375 -11.28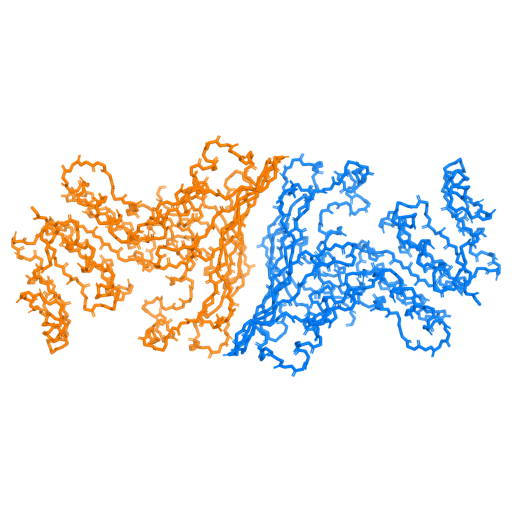1 1 98.75 116 VAL A O 1
ATOM 841 N N . ALA A 1 117 ? 6.254 -32.094 -9.727 1 98.81 117 ALA A N 1
ATOM 842 C CA . ALA A 1 117 ? 5.031 -31.359 -9.398 1 98.81 117 ALA A CA 1
ATOM 843 C C . ALA A 1 117 ? 5.324 -29.891 -9.148 1 98.81 117 ALA A C 1
ATOM 845 O O . ALA A 1 117 ? 6.336 -29.531 -8.539 1 98.81 117 ALA A O 1
ATOM 846 N N . GLY A 1 118 ? 4.508 -29.016 -9.664 1 98.75 118 GLY A N 1
ATOM 847 C CA . GLY A 1 118 ? 4.645 -27.578 -9.477 1 98.75 118 GLY A CA 1
ATOM 848 C C . GLY A 1 118 ? 3.312 -26.859 -9.375 1 98.75 118 GLY A C 1
ATOM 849 O O . GLY A 1 118 ? 2.256 -27.484 -9.461 1 98.75 118 GLY A O 1
ATOM 850 N N . THR A 1 119 ? 3.328 -25.625 -9.07 1 98.81 119 THR A N 1
ATOM 851 C CA . THR A 1 119 ? 2.176 -24.719 -9 1 98.81 119 THR A CA 1
ATOM 852 C C . THR A 1 119 ? 2.24 -23.672 -10.102 1 98.81 119 THR A C 1
ATOM 854 O O . THR A 1 119 ? 3.309 -23.125 -10.383 1 98.81 119 THR A O 1
ATOM 857 N N . ASN A 1 120 ? 1.139 -23.391 -10.727 1 98.56 120 ASN A N 1
ATOM 858 C CA . ASN A 1 120 ? 1.123 -22.391 -11.781 1 98.56 120 ASN A CA 1
ATOM 859 C C . ASN A 1 120 ? 1.062 -20.969 -11.219 1 98.56 120 ASN A C 1
ATOM 861 O O . ASN A 1 120 ? 0.029 -20.312 -11.305 1 98.56 120 ASN A O 1
ATOM 865 N N . HIS A 1 121 ? 2.117 -20.469 -10.719 1 98.56 121 HIS A N 1
ATOM 866 C CA . HIS A 1 121 ? 2.354 -19.047 -10.461 1 98.56 121 HIS A CA 1
ATOM 867 C C . HIS A 1 121 ? 3.031 -18.375 -11.641 1 98.56 121 HIS A C 1
ATOM 869 O O . HIS A 1 121 ? 4.258 -18.281 -11.688 1 98.56 121 HIS A O 1
ATOM 875 N N . HIS A 1 122 ? 2.23 -17.859 -12.508 1 98.5 122 HIS A N 1
ATOM 876 C CA . HIS A 1 122 ? 2.727 -17.453 -13.82 1 98.5 122 HIS A CA 1
ATOM 877 C C . HIS A 1 122 ? 3.516 -16.141 -13.727 1 98.5 122 HIS A C 1
ATOM 879 O O . HIS A 1 122 ? 4.398 -15.891 -14.555 1 98.5 122 HIS A O 1
ATOM 885 N N . LEU A 1 123 ? 3.322 -15.297 -12.711 1 98.69 123 LEU A N 1
ATOM 886 C CA . LEU A 1 123 ? 3.883 -13.953 -12.688 1 98.69 123 LEU A CA 1
ATOM 887 C C . LEU A 1 123 ? 5.398 -13.992 -12.531 1 98.69 123 LEU A C 1
ATOM 889 O O . LEU A 1 123 ? 6.109 -13.156 -13.094 1 98.69 123 LEU A O 1
ATOM 893 N N . ARG A 1 124 ? 5.887 -14.992 -11.789 1 98.56 124 ARG A N 1
ATOM 894 C CA . ARG A 1 124 ? 7.332 -15.086 -11.586 1 98.56 124 ARG A CA 1
ATOM 895 C C . ARG A 1 124 ? 8.047 -15.359 -12.898 1 98.56 124 ARG A C 1
ATOM 897 O O . ARG A 1 124 ? 9.266 -15.195 -13 1 98.56 124 ARG A O 1
ATOM 904 N N . ASN A 1 125 ? 7.301 -15.734 -13.961 1 98.75 125 ASN A N 1
ATOM 905 C CA . ASN A 1 125 ? 7.887 -16.047 -15.258 1 98.75 125 ASN A CA 1
ATOM 906 C C . ASN A 1 125 ? 7.984 -14.805 -16.141 1 98.75 125 ASN A C 1
ATOM 908 O O . ASN A 1 125 ? 8.562 -14.852 -17.234 1 98.75 125 ASN A O 1
ATOM 912 N N . ALA A 1 126 ? 7.418 -13.688 -15.727 1 98.75 126 ALA A N 1
ATOM 913 C CA . ALA A 1 126 ? 7.496 -12.438 -16.484 1 98.75 126 ALA A CA 1
ATOM 914 C C . ALA A 1 126 ? 8.93 -11.914 -16.531 1 98.75 126 ALA A C 1
ATOM 916 O O . ALA A 1 126 ? 9.648 -11.977 -15.531 1 98.75 126 ALA A O 1
ATOM 917 N N . ALA A 1 127 ? 9.289 -11.344 -17.703 1 98.81 127 ALA A N 1
ATOM 918 C CA . ALA A 1 127 ? 10.609 -10.75 -17.859 1 98.81 127 ALA A CA 1
ATOM 919 C C . ALA A 1 127 ? 10.852 -9.672 -16.797 1 98.81 127 ALA A C 1
ATOM 921 O O . ALA A 1 127 ? 11.969 -9.531 -16.297 1 98.81 127 ALA A O 1
ATOM 922 N N . SER A 1 128 ? 9.859 -8.953 -16.469 1 98.75 128 SER A N 1
ATOM 923 C CA . SER A 1 128 ? 9.953 -7.867 -15.5 1 98.75 128 SER A CA 1
ATOM 924 C C . SER A 1 128 ? 10.305 -8.391 -14.117 1 98.75 128 SER A C 1
ATOM 926 O O . SER A 1 128 ? 11.258 -7.922 -13.492 1 98.75 128 SER A O 1
ATOM 928 N N . HIS A 1 129 ? 9.586 -9.414 -13.648 1 98.81 129 HIS A N 1
ATOM 929 C CA . HIS A 1 129 ? 9.805 -9.93 -12.305 1 98.81 129 HIS A CA 1
ATOM 930 C C . HIS A 1 129 ? 11.156 -10.633 -12.195 1 98.81 129 HIS A C 1
ATOM 932 O O . HIS A 1 129 ? 11.82 -10.555 -11.164 1 98.81 129 HIS A O 1
ATOM 938 N N . ARG A 1 130 ? 11.562 -11.328 -13.266 1 98.75 130 ARG A N 1
ATOM 939 C CA . ARG A 1 130 ? 12.883 -11.938 -13.281 1 98.75 130 ARG A CA 1
ATOM 940 C C . ARG A 1 130 ? 13.984 -10.883 -13.234 1 98.75 130 ARG A C 1
ATOM 942 O O . ARG A 1 130 ? 14.969 -11.031 -12.508 1 98.75 130 ARG A O 1
ATOM 949 N N . ALA A 1 131 ? 13.789 -9.82 -13.992 1 98.75 131 ALA A N 1
ATOM 950 C CA . ALA A 1 131 ? 14.758 -8.727 -13.977 1 98.75 131 ALA A CA 1
ATOM 951 C C . ALA A 1 131 ? 14.852 -8.094 -12.594 1 98.75 131 ALA A C 1
ATOM 953 O O . ALA A 1 131 ? 15.945 -7.766 -12.125 1 98.75 131 ALA A O 1
ATOM 954 N N . MET A 1 132 ? 13.758 -7.922 -11.945 1 98.88 132 MET A N 1
ATOM 955 C CA . MET A 1 132 ? 13.734 -7.352 -10.602 1 98.88 132 MET A CA 1
ATOM 956 C C . MET A 1 132 ? 14.43 -8.273 -9.609 1 98.88 132 MET A C 1
ATOM 958 O O . MET A 1 132 ? 15.227 -7.824 -8.781 1 98.88 132 MET A O 1
ATOM 962 N N . ARG A 1 133 ? 14.086 -9.555 -9.695 1 98.81 133 ARG A N 1
ATOM 963 C CA . ARG A 1 133 ? 14.727 -10.539 -8.828 1 98.81 133 ARG A CA 1
ATOM 964 C C . ARG A 1 133 ? 16.25 -10.492 -8.984 1 98.81 133 ARG A C 1
ATOM 966 O O . ARG A 1 133 ? 16.969 -10.469 -7.988 1 98.81 133 ARG A O 1
ATOM 973 N N . ASP A 1 134 ? 16.688 -10.477 -10.227 1 98.69 134 ASP A N 1
ATOM 974 C CA . ASP A 1 134 ? 18.125 -10.469 -10.492 1 98.69 134 ASP A CA 1
ATOM 975 C C . ASP A 1 134 ? 18.766 -9.188 -9.961 1 98.69 134 ASP A C 1
ATOM 977 O O . ASP A 1 134 ? 19.859 -9.234 -9.383 1 98.69 134 ASP A O 1
ATOM 981 N N . ALA A 1 135 ? 18.125 -8.055 -10.148 1 98.56 135 ALA A N 1
ATOM 982 C CA . ALA A 1 135 ? 18.641 -6.781 -9.656 1 98.56 135 ALA A CA 1
ATOM 983 C C . ALA A 1 135 ? 18.766 -6.789 -8.133 1 98.56 135 ALA A C 1
ATOM 985 O O . ALA A 1 135 ? 19.766 -6.312 -7.586 1 98.56 135 ALA A O 1
ATOM 986 N N . VAL A 1 136 ? 17.797 -7.312 -7.438 1 98.69 136 VAL A N 1
ATOM 987 C CA . VAL A 1 136 ? 17.812 -7.406 -5.984 1 98.69 136 VAL A CA 1
ATOM 988 C C . VAL A 1 136 ? 18.922 -8.344 -5.539 1 98.69 136 VAL A C 1
ATOM 990 O O . VAL A 1 136 ? 19.719 -8 -4.66 1 98.69 136 VAL A O 1
ATOM 993 N N . ALA A 1 137 ? 19.031 -9.492 -6.148 1 98.5 137 ALA A N 1
ATOM 994 C CA . ALA A 1 137 ? 20.016 -10.508 -5.785 1 98.5 137 ALA A CA 1
ATOM 995 C C . ALA A 1 137 ? 21.438 -10.008 -6.016 1 98.5 137 ALA A C 1
ATOM 997 O O . ALA A 1 137 ? 22.344 -10.352 -5.27 1 98.5 137 ALA A O 1
ATOM 998 N N . GLU A 1 138 ? 21.594 -9.18 -7.035 1 98.19 138 GLU A N 1
ATOM 999 C CA . GLU A 1 138 ? 22.906 -8.648 -7.391 1 98.19 138 GLU A CA 1
ATOM 1000 C C . GLU A 1 138 ? 23.281 -7.465 -6.5 1 98.19 138 GLU A C 1
ATOM 1002 O O . GLU A 1 138 ? 24.391 -6.945 -6.59 1 98.19 138 GLU A O 1
ATOM 1007 N N . GLY A 1 139 ? 22.344 -7 -5.719 1 98.06 139 GLY A N 1
ATOM 1008 C CA . GLY A 1 139 ? 22.609 -5.91 -4.793 1 98.06 139 GLY A CA 1
ATOM 1009 C C . GLY A 1 139 ? 22.547 -4.543 -5.449 1 98.06 139 GLY A C 1
ATOM 1010 O O . GLY A 1 139 ? 23.094 -3.568 -4.93 1 98.06 139 GLY A O 1
ATOM 1011 N N . ARG A 1 140 ? 21.828 -4.449 -6.555 1 97.81 140 ARG A N 1
ATOM 1012 C CA . ARG A 1 140 ? 21.812 -3.211 -7.324 1 97.81 140 ARG A CA 1
ATOM 1013 C C . ARG A 1 140 ? 21.078 -2.107 -6.574 1 97.81 140 ARG A C 1
ATOM 1015 O O . ARG A 1 140 ? 21.234 -0.926 -6.891 1 97.81 140 ARG A O 1
ATOM 1022 N N . ILE A 1 141 ? 20.281 -2.447 -5.562 1 98.31 141 ILE A N 1
ATOM 1023 C CA . ILE A 1 141 ? 19.547 -1.411 -4.855 1 98.31 141 ILE A CA 1
ATOM 1024 C C . ILE A 1 141 ? 19.906 -1.426 -3.375 1 98.31 141 ILE A C 1
ATOM 1026 O O . ILE A 1 141 ? 19.203 -0.845 -2.545 1 98.31 141 ILE A O 1
ATOM 1030 N N . GLY A 1 142 ? 20.922 -2.109 -2.996 1 98 142 GLY A N 1
ATOM 1031 C CA . GLY A 1 142 ? 21.312 -2.217 -1.599 1 98 142 GLY A CA 1
ATOM 1032 C C . GLY A 1 142 ? 20.359 -3.072 -0.78 1 98 142 GLY A C 1
ATOM 1033 O O . GLY A 1 142 ? 19.688 -3.955 -1.319 1 98 142 GLY A O 1
ATOM 1034 N N . LYS A 1 143 ? 20.391 -2.854 0.534 1 97.12 143 LYS A N 1
ATOM 1035 C CA . LYS A 1 143 ? 19.484 -3.588 1.422 1 97.12 143 LYS A CA 1
ATOM 1036 C C . LYS A 1 143 ? 18.031 -3.238 1.143 1 97.12 143 LYS A C 1
ATOM 1038 O O . LYS A 1 143 ? 17.656 -2.062 1.141 1 97.12 143 LYS A O 1
ATOM 1043 N N . VAL A 1 144 ? 17.234 -4.234 0.907 1 98.44 144 VAL A N 1
ATOM 1044 C CA . VAL A 1 144 ? 15.805 -4.008 0.669 1 98.44 144 VAL A CA 1
ATOM 1045 C C . VAL A 1 144 ? 15.141 -3.525 1.955 1 98.44 144 VAL A C 1
ATOM 1047 O O . VAL A 1 144 ? 15.305 -4.137 3.014 1 98.44 144 VAL A O 1
ATOM 1050 N N . LEU A 1 145 ? 14.398 -2.426 1.823 1 97.94 145 LEU A N 1
ATOM 1051 C CA . LEU A 1 145 ? 13.711 -1.836 2.967 1 97.94 145 LEU A CA 1
ATOM 1052 C C . LEU A 1 145 ? 12.203 -2.031 2.852 1 97.94 145 LEU A C 1
ATOM 1054 O O . LEU A 1 145 ? 11.539 -2.332 3.844 1 97.94 145 LEU A O 1
ATOM 1058 N N . GLY A 1 146 ? 11.727 -1.88 1.694 1 98.06 146 GLY A N 1
ATOM 1059 C CA . GLY A 1 146 ? 10.281 -1.974 1.5 1 98.06 146 GLY A CA 1
ATOM 1060 C C . GLY A 1 146 ? 9.898 -2.377 0.089 1 98.06 146 GLY A C 1
ATOM 1061 O O . GLY A 1 146 ? 10.711 -2.27 -0.836 1 98.06 146 GLY A O 1
ATOM 1062 N N . ALA A 1 147 ? 8.688 -2.824 -0.072 1 98.69 147 ALA A N 1
ATOM 1063 C CA . ALA A 1 147 ? 8.125 -3.18 -1.371 1 98.69 147 ALA A CA 1
ATOM 1064 C C . ALA A 1 147 ? 6.621 -2.906 -1.409 1 98.69 147 ALA A C 1
ATOM 1066 O O . ALA A 1 147 ? 6.008 -2.633 -0.375 1 98.69 147 ALA A O 1
ATOM 1067 N N . ARG A 1 148 ? 6.082 -2.871 -2.586 1 97.75 148 ARG A N 1
ATOM 1068 C CA . ARG A 1 148 ? 4.648 -2.682 -2.779 1 97.75 148 ARG A CA 1
ATOM 1069 C C . ARG A 1 148 ? 4.164 -3.404 -4.035 1 97.75 148 ARG A C 1
ATOM 1071 O O . ARG A 1 148 ? 4.715 -3.209 -5.117 1 97.75 148 ARG A O 1
ATOM 1078 N N . VAL A 1 149 ? 3.158 -4.16 -3.871 1 98.25 149 VAL A N 1
ATOM 1079 C CA . VAL A 1 149 ? 2.455 -4.758 -5 1 98.25 149 VAL A CA 1
ATOM 1080 C C . VAL A 1 149 ? 1.055 -4.156 -5.113 1 98.25 149 VAL A C 1
ATOM 1082 O O . VAL A 1 149 ? 0.276 -4.199 -4.156 1 98.25 149 VAL A O 1
ATOM 1085 N N . PHE A 1 150 ? 0.712 -3.549 -6.137 1 95.62 150 PHE A N 1
ATOM 1086 C CA . PHE A 1 150 ? -0.648 -3.105 -6.414 1 95.62 150 PHE A CA 1
ATOM 1087 C C . PHE A 1 150 ? -1.271 -3.938 -7.531 1 95.62 150 PHE A C 1
ATOM 1089 O O . PHE A 1 150 ? -0.854 -3.846 -8.688 1 95.62 150 PHE A O 1
ATOM 1096 N N . HIS A 1 151 ? -2.164 -4.691 -7.176 1 98.19 151 HIS A N 1
ATOM 1097 C CA . HIS A 1 151 ? -2.805 -5.707 -8.008 1 98.19 151 HIS A CA 1
ATOM 1098 C C . HIS A 1 151 ? -4.324 -5.629 -7.898 1 98.19 151 HIS A C 1
ATOM 1100 O O . HIS A 1 151 ? -5 -6.656 -7.859 1 98.19 151 HIS A O 1
ATOM 1106 N N . ALA A 1 152 ? -4.871 -4.418 -7.688 1 97.44 152 ALA A N 1
ATOM 1107 C CA . ALA A 1 152 ? -6.309 -4.191 -7.77 1 97.44 152 ALA A CA 1
ATOM 1108 C C . ALA A 1 152 ? -6.785 -4.207 -9.219 1 97.44 152 ALA A C 1
ATOM 1110 O O . ALA A 1 152 ? -6.254 -3.479 -10.062 1 97.44 152 ALA A O 1
ATOM 1111 N N . VAL A 1 153 ? -7.758 -5.043 -9.492 1 96.69 153 VAL A N 1
ATOM 1112 C CA . VAL A 1 153 ? -8.266 -5.207 -10.852 1 96.69 153 VAL A CA 1
ATOM 1113 C C . VAL A 1 153 ? -9.789 -5.207 -10.844 1 96.69 153 VAL A C 1
ATOM 1115 O O . VAL A 1 153 ? -10.406 -4.875 -9.828 1 96.69 153 VAL A O 1
ATOM 1118 N N . TYR A 1 154 ? -10.297 -5.391 -12.047 1 95.88 154 TYR A N 1
ATOM 1119 C CA . TYR A 1 154 ? -11.711 -5.691 -12.195 1 95.88 154 TYR A CA 1
ATOM 1120 C C . TYR A 1 154 ? -11.922 -7.121 -12.68 1 95.88 154 TYR A C 1
ATOM 1122 O O . TYR A 1 154 ? -11.383 -7.516 -13.719 1 95.88 154 TYR A O 1
ATOM 1130 N N . LEU A 1 155 ? -12.625 -7.902 -11.867 1 95.38 155 LEU A N 1
ATOM 1131 C CA . LEU A 1 155 ? -12.93 -9.266 -12.273 1 95.38 155 LEU A CA 1
ATOM 1132 C C . LEU A 1 155 ? -13.93 -9.281 -13.43 1 95.38 155 LEU A C 1
ATOM 1134 O O . LEU A 1 155 ? -15.094 -8.906 -13.25 1 95.38 155 LEU A O 1
ATOM 1138 N N . PRO A 1 156 ? -13.492 -9.734 -14.555 1 93.5 156 PRO A N 1
ATOM 1139 C CA . PRO A 1 156 ? -14.414 -9.711 -15.695 1 93.5 156 PRO A CA 1
ATOM 1140 C C . PRO A 1 156 ? -15.664 -10.547 -15.461 1 93.5 156 PRO A C 1
ATOM 1142 O O . PRO A 1 156 ? -15.609 -11.562 -14.758 1 93.5 156 PRO A O 1
ATOM 1145 N N . PRO A 1 157 ? -16.734 -10.18 -16.125 1 92.69 157 PRO A N 1
ATOM 1146 C CA . PRO A 1 157 ? -18.016 -10.836 -15.891 1 92.69 157 PRO A CA 1
ATOM 1147 C C . PRO A 1 157 ? -17.953 -12.344 -16.125 1 92.69 157 PRO A C 1
ATOM 1149 O O . PRO A 1 157 ? -18.547 -13.117 -15.359 1 92.69 157 PRO A O 1
ATOM 1152 N N . HIS A 1 158 ? -17.219 -12.805 -17.125 1 90.25 158 HIS A N 1
ATOM 1153 C CA . HIS A 1 158 ? -17.203 -14.219 -17.469 1 90.25 158 HIS A CA 1
ATOM 1154 C C . HIS A 1 158 ? -16.406 -15.031 -16.453 1 90.25 158 HIS A C 1
ATOM 1156 O O . HIS A 1 158 ? -16.453 -16.266 -16.469 1 90.25 158 HIS A O 1
ATOM 1162 N N . LEU A 1 159 ? -15.711 -14.391 -15.602 1 92.38 159 LEU A N 1
ATOM 1163 C CA . LEU A 1 159 ? -14.953 -15.07 -14.555 1 92.38 159 LEU A CA 1
ATOM 1164 C C . LEU A 1 159 ? -15.641 -14.922 -13.203 1 92.38 159 LEU A C 1
ATOM 1166 O O . LEU A 1 159 ? -15.148 -15.422 -12.188 1 92.38 159 LEU A O 1
ATOM 1170 N N . GLN A 1 160 ? -16.672 -14.117 -13.406 1 89.25 160 GLN A N 1
ATOM 1171 C CA . GLN A 1 160 ? -17.438 -13.977 -12.164 1 89.25 160 GLN A CA 1
ATOM 1172 C C . GLN A 1 160 ? -18.219 -15.25 -11.852 1 89.25 160 GLN A C 1
ATOM 1174 O O . GLN A 1 160 ? -18.391 -16.109 -12.719 1 89.25 160 GLN A O 1
ATOM 1179 N N . GLY A 1 161 ? -18.672 -15.727 -10.719 1 92.19 161 GLY A N 1
ATOM 1180 C CA . GLY A 1 161 ? -19.281 -16.969 -10.273 1 92.19 161 GLY A CA 1
ATOM 1181 C C . GLY A 1 161 ? -18.812 -17.406 -8.906 1 92.19 161 GLY A C 1
ATOM 1182 O O . GLY A 1 161 ? -18.969 -16.688 -7.918 1 92.19 161 GLY A O 1
ATOM 1183 N N . TRP A 1 162 ? -18.109 -18.656 -9.172 1 90.94 162 TRP A N 1
ATOM 1184 C CA . TRP A 1 162 ? -17.734 -19.25 -7.891 1 90.94 162 TRP A CA 1
ATOM 1185 C C . TRP A 1 162 ? -16.781 -18.344 -7.121 1 90.94 162 TRP A C 1
ATOM 1187 O O . TRP A 1 162 ? -16.766 -18.344 -5.887 1 90.94 162 TRP A O 1
ATOM 1197 N N . ARG A 1 163 ? -15.969 -17.516 -7.773 1 94.62 163 ARG A N 1
ATOM 1198 C CA . ARG A 1 163 ? -14.969 -16.641 -7.156 1 94.62 163 ARG A CA 1
ATOM 1199 C C . ARG A 1 163 ? -15.625 -15.609 -6.246 1 94.62 163 ARG A C 1
ATOM 1201 O O . ARG A 1 163 ? -15 -15.125 -5.301 1 94.62 163 ARG A O 1
ATOM 1208 N N . ILE A 1 164 ? -16.891 -15.219 -6.578 1 95.38 164 ILE A N 1
ATOM 1209 C CA . ILE A 1 164 ? -17.516 -14.164 -5.789 1 95.38 164 ILE A CA 1
ATOM 1210 C C . ILE A 1 164 ? -18.766 -14.711 -5.098 1 95.38 164 ILE A C 1
ATOM 1212 O O . ILE A 1 164 ? -19.484 -13.969 -4.422 1 95.38 164 ILE A O 1
ATOM 1216 N N . GLU A 1 165 ? -19.047 -16.062 -5.242 1 94.5 165 GLU A N 1
ATOM 1217 C CA . GLU A 1 165 ? -20.312 -16.578 -4.719 1 94.5 165 GLU A CA 1
ATOM 1218 C C . GLU A 1 165 ? -20.078 -17.781 -3.816 1 94.5 165 GLU A C 1
ATOM 1220 O O . GLU A 1 165 ? -20.953 -18.156 -3.023 1 94.5 165 GLU A O 1
ATOM 1225 N N . ARG A 1 166 ? -18.922 -18.406 -3.947 1 93.94 166 ARG A N 1
ATOM 1226 C CA . ARG A 1 166 ? -18.781 -19.703 -3.291 1 93.94 166 ARG A CA 1
ATOM 1227 C C . ARG A 1 166 ? -17.609 -19.688 -2.314 1 93.94 166 ARG A C 1
ATOM 1229 O O . ARG A 1 166 ? -16.484 -20.078 -2.666 1 93.94 166 ARG A O 1
ATOM 1236 N N . PRO A 1 167 ? -17.906 -19.391 -1.107 1 93.06 167 PRO A N 1
ATOM 1237 C CA . PRO A 1 167 ? -16.844 -19.469 -0.099 1 93.06 167 PRO A CA 1
ATOM 1238 C C . PRO A 1 167 ? -16.281 -20.875 0.076 1 93.06 167 PRO A C 1
ATOM 1240 O O . PRO A 1 167 ? -15.094 -21.047 0.351 1 93.06 167 PRO A O 1
ATOM 1243 N N . ASP A 1 168 ? -17.094 -21.906 -0.151 1 93.5 168 ASP A N 1
ATOM 1244 C CA . ASP A 1 168 ? -16.688 -23.297 0.023 1 93.5 168 ASP A CA 1
ATOM 1245 C C . ASP A 1 168 ? -15.68 -23.703 -1.039 1 93.5 168 ASP A C 1
ATOM 1247 O O . ASP A 1 168 ? -14.922 -24.672 -0.844 1 93.5 168 ASP A O 1
ATOM 1251 N N . ALA A 1 169 ? -15.633 -23.016 -2.156 1 94.56 169 ALA A N 1
ATOM 1252 C CA . ALA A 1 169 ? -14.695 -23.297 -3.236 1 94.56 169 ALA A CA 1
ATOM 1253 C C . ALA A 1 169 ? -13.445 -22.422 -3.127 1 94.56 169 ALA A C 1
ATOM 1255 O O . ALA A 1 169 ? -12.594 -22.438 -4.02 1 94.56 169 ALA A O 1
ATOM 1256 N N . GLY A 1 170 ? -13.359 -21.656 -2.09 1 94.56 170 GLY A N 1
ATOM 1257 C CA . GLY A 1 170 ? -12.211 -20.781 -1.906 1 94.56 170 GLY A CA 1
ATOM 1258 C C . GLY A 1 170 ? -12.344 -19.469 -2.662 1 94.56 170 GLY A C 1
ATOM 1259 O O . GLY A 1 170 ? -11.344 -18.922 -3.141 1 94.56 170 GLY A O 1
ATOM 1260 N N . GLY A 1 171 ? -13.602 -19.062 -2.828 1 95 171 GLY A N 1
ATOM 1261 C CA . GLY A 1 171 ? -13.805 -17.75 -3.434 1 95 171 GLY A CA 1
ATOM 1262 C C . GLY A 1 171 ? -13.234 -16.609 -2.613 1 95 171 GLY A C 1
ATOM 1263 O O . GLY A 1 171 ? -12.75 -16.828 -1.5 1 95 171 GLY A O 1
ATOM 1264 N N . GLY A 1 172 ? -13.273 -15.359 -3.246 1 97.25 172 GLY A N 1
ATOM 1265 C CA . GLY A 1 172 ? -12.711 -14.18 -2.605 1 97.25 172 GLY A CA 1
ATOM 1266 C C . GLY A 1 172 ? -11.422 -13.711 -3.252 1 97.25 172 GLY A C 1
ATOM 1267 O O . GLY A 1 172 ? -10.742 -14.484 -3.924 1 97.25 172 GLY A O 1
ATOM 1268 N N . VAL A 1 173 ? -11.078 -12.523 -2.975 1 98.31 173 VAL A N 1
ATOM 1269 C CA . VAL A 1 173 ? -9.977 -11.891 -3.686 1 98.31 173 VAL A CA 1
ATOM 1270 C C . VAL A 1 173 ? -8.648 -12.383 -3.123 1 98.31 173 VAL A C 1
ATOM 1272 O O . VAL A 1 173 ? -7.648 -12.453 -3.846 1 98.31 173 VAL A O 1
ATOM 1275 N N . VAL A 1 174 ? -8.602 -12.805 -1.856 1 98.56 174 VAL A N 1
ATOM 1276 C CA . VAL A 1 174 ? -7.344 -13.156 -1.207 1 98.56 174 VAL A CA 1
ATOM 1277 C C . VAL A 1 174 ? -6.801 -14.461 -1.804 1 98.56 174 VAL A C 1
ATOM 1279 O O . VAL A 1 174 ? -5.66 -14.508 -2.264 1 98.56 174 VAL A O 1
ATOM 1282 N N . LEU A 1 175 ? -7.59 -15.453 -1.916 1 98.12 175 LEU A N 1
ATOM 1283 C CA . LEU A 1 175 ? -7.121 -16.734 -2.434 1 98.12 175 LEU A CA 1
ATOM 1284 C C . LEU A 1 175 ? -7.062 -16.719 -3.959 1 98.12 175 LEU A C 1
ATOM 1286 O O . LEU A 1 175 ? -6.477 -17.609 -4.57 1 98.12 175 LEU A O 1
ATOM 1290 N N . ASP A 1 176 ? -7.582 -15.68 -4.523 1 97.75 176 ASP A N 1
ATOM 1291 C CA . ASP A 1 176 ? -7.52 -15.555 -5.977 1 97.75 176 ASP A CA 1
ATOM 1292 C C . ASP A 1 176 ? -6.316 -14.719 -6.402 1 97.75 176 ASP A C 1
ATOM 1294 O O . ASP A 1 176 ? -5.629 -15.055 -7.371 1 97.75 176 ASP A O 1
ATOM 1298 N N . ILE A 1 177 ? -6.09 -13.586 -5.715 1 98.31 177 ILE A N 1
ATOM 1299 C CA . ILE A 1 177 ? -5.109 -12.633 -6.219 1 98.31 177 ILE A CA 1
ATOM 1300 C C . ILE A 1 177 ? -3.949 -12.516 -5.23 1 98.31 177 ILE A C 1
ATOM 1302 O O . ILE A 1 177 ? -2.783 -12.516 -5.633 1 98.31 177 ILE A O 1
ATOM 1306 N N . THR A 1 178 ? -4.195 -12.422 -3.928 1 98.75 178 THR A N 1
ATOM 1307 C CA . THR A 1 178 ? -3.141 -12.18 -2.949 1 98.75 178 THR A CA 1
ATOM 1308 C C . THR A 1 178 ? -2.084 -13.281 -3.008 1 98.75 178 THR A C 1
ATOM 1310 O O . THR A 1 178 ? -0.896 -13.016 -2.809 1 98.75 178 THR A O 1
ATOM 1313 N N . VAL A 1 179 ? -2.496 -14.461 -3.318 1 98.75 179 VAL A N 1
ATOM 1314 C CA . VAL A 1 179 ? -1.546 -15.562 -3.389 1 98.75 179 VAL A CA 1
ATOM 1315 C C . VAL A 1 179 ? -0.556 -15.32 -4.527 1 98.75 179 VAL A C 1
ATOM 1317 O O . VAL A 1 179 ? 0.607 -15.727 -4.441 1 98.75 179 VAL A O 1
ATOM 1320 N N . HIS A 1 180 ? -1.001 -14.648 -5.641 1 98.5 180 HIS A N 1
ATOM 1321 C CA . HIS A 1 180 ? -0.072 -14.227 -6.684 1 98.5 180 HIS A CA 1
ATOM 1322 C C . HIS A 1 180 ? 0.944 -13.227 -6.141 1 98.5 180 HIS A C 1
ATOM 1324 O O . HIS A 1 180 ? 2.139 -13.336 -6.43 1 98.5 180 HIS A O 1
ATOM 1330 N N . ASP A 1 181 ? 0.489 -12.281 -5.352 1 98.75 181 ASP A N 1
ATOM 1331 C CA . ASP A 1 181 ? 1.358 -11.258 -4.777 1 98.75 181 ASP A CA 1
ATOM 1332 C C . ASP A 1 181 ? 2.395 -11.883 -3.844 1 98.75 181 ASP A C 1
ATOM 1334 O O . ASP A 1 181 ? 3.566 -11.492 -3.865 1 98.75 181 ASP A O 1
ATOM 1338 N N . ALA A 1 182 ? 1.862 -12.805 -3.059 1 98.81 182 ALA A N 1
ATOM 1339 C CA . ALA A 1 182 ? 2.754 -13.492 -2.127 1 98.81 182 ALA A CA 1
ATOM 1340 C C . ALA A 1 182 ? 3.891 -14.188 -2.869 1 98.81 182 ALA A C 1
ATOM 1342 O O . ALA A 1 182 ? 5.059 -14.047 -2.5 1 98.81 182 ALA A O 1
ATOM 1343 N N . ASP A 1 183 ? 3.572 -14.906 -3.898 1 98.88 183 ASP A N 1
ATOM 1344 C CA . ASP A 1 183 ? 4.594 -15.617 -4.66 1 98.88 183 ASP A CA 1
ATOM 1345 C C . ASP A 1 183 ? 5.555 -14.641 -5.34 1 98.88 183 ASP A C 1
ATOM 1347 O O . ASP A 1 183 ? 6.766 -14.852 -5.348 1 98.88 183 ASP A O 1
ATOM 1351 N N . THR A 1 184 ? 5.016 -13.578 -5.91 1 98.81 184 THR A N 1
ATOM 1352 C CA . THR A 1 184 ? 5.828 -12.586 -6.605 1 98.81 184 THR A CA 1
ATOM 1353 C C . THR A 1 184 ? 6.805 -11.914 -5.641 1 98.81 184 THR A C 1
ATOM 1355 O O . THR A 1 184 ? 7.984 -11.758 -5.953 1 98.81 184 THR A O 1
ATOM 1358 N N . LEU A 1 185 ? 6.328 -11.555 -4.48 1 98.94 185 LEU A N 1
ATOM 1359 C CA . LEU A 1 185 ? 7.176 -10.945 -3.461 1 98.94 185 LEU A CA 1
ATOM 1360 C C . LEU A 1 185 ? 8.273 -11.906 -3.023 1 98.94 185 LEU A C 1
ATOM 1362 O O . LEU A 1 185 ? 9.445 -11.523 -2.963 1 98.94 185 LEU A O 1
ATOM 1366 N N . ARG A 1 186 ? 7.91 -13.156 -2.719 1 98.81 186 ARG A N 1
ATOM 1367 C CA . ARG A 1 186 ? 8.891 -14.156 -2.32 1 98.81 186 ARG A CA 1
ATOM 1368 C C . ARG A 1 186 ? 9.945 -14.344 -3.404 1 98.81 186 ARG A C 1
ATOM 1370 O O . ARG A 1 186 ? 11.141 -14.43 -3.105 1 98.81 186 ARG A O 1
ATOM 1377 N N . PHE A 1 187 ? 9.508 -14.391 -4.641 1 98.88 187 PHE A N 1
ATOM 1378 C CA . PHE A 1 187 ? 10.367 -14.656 -5.789 1 98.88 187 PHE A CA 1
ATOM 1379 C C . PHE A 1 187 ? 11.375 -13.531 -5.977 1 98.88 187 PHE A C 1
ATOM 1381 O O . PHE A 1 187 ? 12.57 -13.789 -6.172 1 98.88 187 PHE A O 1
ATOM 1388 N N . VAL A 1 188 ? 10.93 -12.289 -5.887 1 98.94 188 VAL A N 1
ATOM 1389 C CA . VAL A 1 188 ? 11.766 -11.141 -6.191 1 98.94 188 VAL A CA 1
ATOM 1390 C C . VAL A 1 188 ? 12.664 -10.828 -4.996 1 98.94 188 VAL A C 1
ATOM 1392 O O . VAL A 1 188 ? 13.836 -10.484 -5.164 1 98.94 188 VAL A O 1
ATOM 1395 N N . LEU A 1 189 ? 12.117 -10.961 -3.766 1 98.75 189 LEU A N 1
ATOM 1396 C CA . LEU A 1 189 ? 12.859 -10.578 -2.572 1 98.75 189 LEU A CA 1
ATOM 1397 C C . LEU A 1 189 ? 13.766 -11.711 -2.105 1 98.75 189 LEU A C 1
ATOM 1399 O O . LEU A 1 189 ? 14.703 -11.484 -1.337 1 98.75 189 LEU A O 1
ATOM 1403 N N . GLY A 1 190 ? 13.477 -12.953 -2.514 1 98.44 190 GLY A N 1
ATOM 1404 C CA . GLY A 1 190 ? 14.297 -14.102 -2.15 1 98.44 190 GLY A CA 1
ATOM 1405 C C . GLY A 1 190 ? 14.117 -14.523 -0.706 1 98.44 190 GLY A C 1
ATOM 1406 O O . GLY A 1 190 ? 15.047 -15.031 -0.082 1 98.44 190 GLY A O 1
ATOM 1407 N N . GLU A 1 191 ? 13.008 -14.234 -0.123 1 98.12 191 GLU A N 1
ATOM 1408 C CA . GLU A 1 191 ? 12.695 -14.641 1.243 1 98.12 191 GLU A CA 1
ATOM 1409 C C . GLU A 1 191 ? 11.195 -14.828 1.434 1 98.12 191 GLU A C 1
ATOM 1411 O O . GLU A 1 191 ? 10.398 -14.422 0.583 1 98.12 191 GLU A O 1
ATOM 1416 N N . ASN A 1 192 ? 10.781 -15.516 2.484 1 98.75 192 ASN A N 1
ATOM 1417 C CA . ASN A 1 192 ? 9.383 -15.797 2.785 1 98.75 192 ASN A CA 1
ATOM 1418 C C . ASN A 1 192 ? 8.852 -14.891 3.887 1 98.75 192 ASN A C 1
ATOM 1420 O O . ASN A 1 192 ? 9.555 -14.594 4.852 1 98.75 192 ASN A O 1
ATOM 1424 N N . PRO A 1 193 ? 7.668 -14.398 3.709 1 98.75 193 PRO A N 1
ATOM 1425 C CA . PRO A 1 193 ? 7.109 -13.547 4.762 1 98.75 193 PRO A CA 1
ATOM 1426 C C . PRO A 1 193 ? 6.859 -14.305 6.062 1 98.75 193 PRO A C 1
ATOM 1428 O O . PRO A 1 193 ? 6.609 -15.516 6.039 1 98.75 193 PRO A O 1
ATOM 1431 N N . VAL A 1 194 ? 6.793 -13.547 7.203 1 98.62 194 VAL A N 1
ATOM 1432 C CA . VAL A 1 194 ? 6.676 -14.227 8.492 1 98.62 194 VAL A CA 1
ATOM 1433 C C . VAL A 1 194 ? 5.391 -13.789 9.188 1 98.62 194 VAL A C 1
ATOM 1435 O O . VAL A 1 194 ? 4.895 -14.492 10.078 1 98.62 194 VAL A O 1
ATOM 1438 N N . GLU A 1 195 ? 4.883 -12.656 8.797 1 98.69 195 GLU A N 1
ATOM 1439 C CA . GLU A 1 195 ? 3.701 -12.125 9.469 1 98.69 195 GLU A CA 1
ATOM 1440 C C . GLU A 1 195 ? 2.908 -11.211 8.531 1 98.69 195 GLU A C 1
ATOM 1442 O O . GLU A 1 195 ? 3.471 -10.617 7.609 1 98.69 195 GLU A O 1
ATOM 1447 N N . ALA A 1 196 ? 1.544 -11.125 8.852 1 98.94 196 ALA A N 1
ATOM 1448 C CA . ALA A 1 196 ? 0.667 -10.297 8.031 1 98.94 196 ALA A CA 1
ATOM 1449 C C . ALA A 1 196 ? -0.313 -9.508 8.891 1 98.94 196 ALA A C 1
ATOM 1451 O O . ALA A 1 196 ? -0.795 -10.016 9.914 1 98.94 196 ALA A O 1
ATOM 1452 N N . VAL A 1 197 ? -0.587 -8.297 8.531 1 98.94 197 VAL A N 1
ATOM 1453 C CA . VAL A 1 197 ? -1.771 -7.551 8.953 1 98.94 197 VAL A CA 1
ATOM 1454 C C . VAL A 1 197 ? -2.58 -7.137 7.727 1 98.94 197 VAL A C 1
ATOM 1456 O O . VAL A 1 197 ? -2.025 -6.949 6.641 1 98.94 197 VAL A O 1
ATOM 1459 N N . ALA A 1 198 ? -3.898 -6.977 7.949 1 98.88 198 ALA A N 1
ATOM 1460 C CA . ALA A 1 198 ? -4.707 -6.652 6.773 1 98.88 198 ALA A CA 1
ATOM 1461 C C . ALA A 1 198 ? -6.102 -6.188 7.18 1 98.88 198 ALA A C 1
ATOM 1463 O O . ALA A 1 198 ? -6.562 -6.48 8.289 1 98.88 198 ALA A O 1
ATOM 1464 N N . PHE A 1 199 ? -6.688 -5.41 6.32 1 98.81 199 PHE A N 1
ATOM 1465 C CA . PHE A 1 199 ? -8.125 -5.18 6.281 1 98.81 199 PHE A CA 1
ATOM 1466 C C . PHE A 1 199 ? -8.719 -5.695 4.977 1 98.81 199 PHE A C 1
ATOM 1468 O O . PHE A 1 199 ? -8.133 -5.527 3.908 1 98.81 199 PHE A O 1
ATOM 1475 N N . SER A 1 200 ? -9.82 -6.324 5.047 1 97.81 200 SER A N 1
ATOM 1476 C CA . SER A 1 200 ? -10.57 -6.695 3.854 1 97.81 200 SER A CA 1
ATOM 1477 C C . SER A 1 200 ? -11.781 -5.785 3.656 1 97.81 200 SER A C 1
ATOM 1479 O O . SER A 1 200 ? -12.109 -4.984 4.531 1 97.81 200 SER A O 1
ATOM 1481 N N . GLN A 1 201 ? -12.328 -5.902 2.482 1 95.56 201 GLN A N 1
ATOM 1482 C CA . GLN A 1 201 ? -13.461 -5.059 2.113 1 95.56 201 GLN A CA 1
ATOM 1483 C C . GLN A 1 201 ? -14.484 -5.848 1.304 1 95.56 201 GLN A C 1
ATOM 1485 O O . GLN A 1 201 ? -14.148 -6.844 0.664 1 95.56 201 GLN A O 1
ATOM 1490 N N . GLN A 1 202 ? -15.711 -5.445 1.475 1 92.94 202 GLN A N 1
ATOM 1491 C CA . GLN A 1 202 ? -16.797 -5.809 0.56 1 92.94 202 GLN A CA 1
ATOM 1492 C C . GLN A 1 202 ? -17.234 -4.609 -0.273 1 92.94 202 GLN A C 1
ATOM 1494 O O . GLN A 1 202 ? -18.062 -3.807 0.173 1 92.94 202 GLN A O 1
ATOM 1499 N N . GLY A 1 203 ? -16.703 -4.535 -1.473 1 89.81 203 GLY A N 1
ATOM 1500 C CA . GLY A 1 203 ? -16.875 -3.367 -2.322 1 89.81 203 GLY A CA 1
ATOM 1501 C C . GLY A 1 203 ? -18.109 -3.447 -3.201 1 89.81 203 GLY A C 1
ATOM 1502 O O . GLY A 1 203 ? -18.328 -2.584 -4.055 1 89.81 203 GLY A O 1
ATOM 1503 N N . GLY A 1 204 ? -18.797 -4.551 -3.055 1 90.75 204 GLY A N 1
ATOM 1504 C CA . GLY A 1 204 ? -20.094 -4.59 -3.719 1 90.75 204 GLY A CA 1
ATOM 1505 C C . GLY A 1 204 ? -20.188 -5.676 -4.77 1 90.75 204 GLY A C 1
ATOM 1506 O O . GLY A 1 204 ? -21.281 -5.957 -5.281 1 90.75 204 GLY A O 1
ATOM 1507 N N . LEU A 1 205 ? -19.141 -6.277 -5.109 1 92.88 205 LEU A N 1
ATOM 1508 C CA . LEU A 1 205 ? -19.172 -7.293 -6.16 1 92.88 205 LEU A CA 1
ATOM 1509 C C . LEU A 1 205 ? -19.406 -8.68 -5.566 1 92.88 205 LEU A C 1
ATOM 1511 O O . LEU A 1 205 ? -20.203 -9.453 -6.098 1 92.88 205 LEU A O 1
ATOM 1515 N N . SER A 1 206 ? -18.781 -8.969 -4.508 1 91.12 206 SER A N 1
ATOM 1516 C CA . SER A 1 206 ? -18.859 -10.312 -3.932 1 91.12 206 SER A CA 1
ATOM 1517 C C . SER A 1 206 ? -20.062 -10.445 -3.012 1 91.12 206 SER A C 1
ATOM 1519 O O . SER A 1 206 ? -20.562 -9.445 -2.484 1 91.12 206 SER A O 1
ATOM 1521 N N . GLY A 1 207 ? -20.516 -11.656 -2.951 1 86.81 207 GLY A N 1
ATOM 1522 C CA . GLY A 1 207 ? -21.609 -11.938 -2.031 1 86.81 207 GLY A CA 1
ATOM 1523 C C . GLY A 1 207 ? -21.172 -11.953 -0.579 1 86.81 207 GLY A C 1
ATOM 1524 O O . GLY A 1 207 ? -20.016 -11.703 -0.271 1 86.81 207 GLY A O 1
ATOM 1525 N N . GLU A 1 208 ? -22.125 -12.328 0.219 1 83.31 208 GLU A N 1
ATOM 1526 C CA . GLU A 1 208 ? -21.891 -12.305 1.66 1 83.31 208 GLU A CA 1
ATOM 1527 C C . GLU A 1 208 ? -20.797 -13.289 2.055 1 83.31 208 GLU A C 1
ATOM 1529 O O . GLU A 1 208 ? -20.734 -14.406 1.537 1 83.31 208 GLU A O 1
ATOM 1534 N N . GLY A 1 209 ? -19.875 -12.781 2.877 1 86.69 209 GLY A N 1
ATOM 1535 C CA . GLY A 1 209 ? -18.844 -13.648 3.436 1 86.69 209 GLY A CA 1
ATOM 1536 C C . GLY A 1 209 ? -17.578 -13.695 2.588 1 86.69 209 GLY A C 1
ATOM 1537 O O . GLY A 1 209 ? -16.594 -14.312 2.98 1 86.69 209 GLY A O 1
ATOM 1538 N N . LEU A 1 210 ? -17.656 -13.07 1.413 1 93.44 210 LEU A N 1
ATOM 1539 C CA . LEU A 1 210 ? -16.484 -13.07 0.546 1 93.44 210 LEU A CA 1
ATOM 1540 C C . LEU A 1 210 ? -15.961 -11.648 0.35 1 93.44 210 LEU A C 1
ATOM 1542 O O . LEU A 1 210 ? -16.734 -10.727 0.088 1 93.44 210 LEU A O 1
ATOM 1546 N N . GLU A 1 211 ? -14.703 -11.539 0.575 1 96.19 211 GLU A N 1
ATOM 1547 C CA . GLU A 1 211 ? -14.07 -10.242 0.332 1 96.19 211 GLU A CA 1
ATOM 1548 C C . GLU A 1 211 ? -13.797 -10.031 -1.155 1 96.19 211 GLU A C 1
ATOM 1550 O O . GLU A 1 211 ? -13.445 -10.969 -1.867 1 96.19 211 GLU A O 1
ATOM 1555 N N . ASP A 1 212 ? -13.992 -8.805 -1.628 1 97.69 212 ASP A N 1
ATOM 1556 C CA . ASP A 1 212 ? -13.633 -8.484 -3.006 1 97.69 212 ASP A CA 1
ATOM 1557 C C . ASP A 1 212 ? -12.602 -7.359 -3.055 1 97.69 212 ASP A C 1
ATOM 1559 O O . ASP A 1 212 ? -12.336 -6.801 -4.121 1 97.69 212 ASP A O 1
ATOM 1563 N N . GLY A 1 213 ? -12.109 -6.984 -1.853 1 98 213 GLY A N 1
ATOM 1564 C CA . GLY A 1 213 ? -10.969 -6.102 -1.675 1 98 213 GLY A CA 1
ATOM 1565 C C . GLY A 1 213 ? -10.156 -6.414 -0.431 1 98 213 GLY A C 1
ATOM 1566 O O . GLY A 1 213 ? -10.695 -6.902 0.562 1 98 213 GLY A O 1
ATOM 1567 N N . VAL A 1 214 ? -8.891 -6.152 -0.479 1 98.75 214 VAL A N 1
ATOM 1568 C CA . VAL A 1 214 ? -8.023 -6.355 0.676 1 98.75 214 VAL A CA 1
ATOM 1569 C C . VAL A 1 214 ? -6.77 -5.492 0.538 1 98.75 214 VAL A C 1
ATOM 1571 O O . VAL A 1 214 ? -6.277 -5.273 -0.572 1 98.75 214 VAL A O 1
ATOM 1574 N N . MET A 1 215 ? -6.352 -4.883 1.588 1 98.81 215 MET A N 1
ATOM 1575 C CA . MET A 1 215 ? -5.043 -4.25 1.735 1 98.81 215 MET A CA 1
ATOM 1576 C C . MET A 1 215 ? -4.316 -4.781 2.967 1 98.81 215 MET A C 1
ATOM 1578 O O . MET A 1 215 ? -4.938 -5.02 4.004 1 98.81 215 MET A O 1
ATOM 1582 N N . GLY A 1 216 ? -3.025 -4.941 2.822 1 98.81 216 GLY A N 1
ATOM 1583 C CA . GLY A 1 216 ? -2.273 -5.41 3.975 1 98.81 216 GLY A CA 1
ATOM 1584 C C . GLY A 1 216 ? -0.78 -5.168 3.852 1 98.81 216 GLY A C 1
ATOM 1585 O O . GLY A 1 216 ? -0.329 -4.508 2.912 1 98.81 216 GLY A O 1
ATOM 1586 N N . VAL A 1 217 ? -0.102 -5.613 4.926 1 98.88 217 VAL A N 1
ATOM 1587 C CA . VAL A 1 217 ? 1.351 -5.516 5.012 1 98.88 217 VAL A CA 1
ATOM 1588 C C . VAL A 1 217 ? 1.935 -6.855 5.449 1 98.88 217 VAL A C 1
ATOM 1590 O O . VAL A 1 217 ? 1.4 -7.508 6.348 1 98.88 217 VAL A O 1
ATOM 1593 N N . LEU A 1 218 ? 2.945 -7.238 4.758 1 98.94 218 LEU A N 1
ATOM 1594 C CA . LEU A 1 218 ? 3.725 -8.414 5.129 1 98.94 218 LEU A CA 1
ATOM 1595 C C . LEU A 1 218 ? 5.074 -8.008 5.707 1 98.94 218 LEU A C 1
ATOM 1597 O O . LEU A 1 218 ? 5.699 -7.059 5.234 1 98.94 218 LEU A O 1
ATOM 1601 N N . ARG A 1 219 ? 5.504 -8.727 6.707 1 98.75 219 ARG A N 1
ATOM 1602 C CA . ARG A 1 219 ? 6.848 -8.586 7.254 1 98.75 219 ARG A CA 1
ATOM 1603 C C . ARG A 1 219 ? 7.742 -9.742 6.824 1 98.75 219 ARG A C 1
ATOM 1605 O O . ARG A 1 219 ? 7.293 -10.891 6.762 1 98.75 219 ARG A O 1
ATOM 1612 N N . PHE A 1 220 ? 8.953 -9.461 6.539 1 98.69 220 PHE A N 1
ATOM 1613 C CA . PHE A 1 220 ? 9.938 -10.461 6.133 1 98.69 220 PHE A CA 1
ATOM 1614 C C . PHE A 1 220 ? 11.047 -10.586 7.176 1 98.69 220 PHE A C 1
ATOM 1616 O O . PHE A 1 220 ? 11.25 -9.68 7.984 1 98.69 220 PHE A O 1
ATOM 1623 N N . PRO A 1 221 ? 11.805 -11.695 7.199 1 97.94 221 PRO A N 1
ATOM 1624 C CA . PRO A 1 221 ? 12.859 -11.914 8.195 1 97.94 221 PRO A CA 1
ATOM 1625 C C . PRO A 1 221 ? 13.938 -10.828 8.156 1 97.94 221 PRO A C 1
ATOM 1627 O O . PRO A 1 221 ? 14.492 -10.469 9.195 1 97.94 221 PRO A O 1
ATOM 1630 N N . SER A 1 222 ? 14.227 -10.242 7.027 1 96.94 222 SER A N 1
ATOM 1631 C CA . SER A 1 222 ? 15.266 -9.227 6.867 1 96.94 222 SER A CA 1
ATOM 1632 C C . SER A 1 222 ? 14.867 -7.922 7.559 1 96.94 222 SER A C 1
ATOM 1634 O O . SER A 1 222 ? 15.695 -7.035 7.75 1 96.94 222 SER A O 1
ATOM 1636 N N . GLY A 1 223 ? 13.617 -7.805 7.898 1 96.19 223 GLY A N 1
ATOM 1637 C CA . GLY A 1 223 ? 13.086 -6.559 8.422 1 96.19 223 GLY A CA 1
ATOM 1638 C C . GLY A 1 223 ? 12.328 -5.75 7.387 1 96.19 223 GLY A C 1
ATOM 1639 O O . GLY A 1 223 ? 11.656 -4.773 7.723 1 96.19 223 GLY A O 1
ATOM 1640 N N . ALA A 1 224 ? 12.375 -6.145 6.148 1 97.94 224 ALA A N 1
ATOM 1641 C CA . ALA A 1 224 ? 11.602 -5.488 5.094 1 97.94 224 ALA A CA 1
ATOM 1642 C C . ALA A 1 224 ? 10.109 -5.672 5.32 1 97.94 224 ALA A C 1
ATOM 1644 O O . ALA A 1 224 ? 9.672 -6.688 5.871 1 97.94 224 ALA A O 1
ATOM 1645 N N . ILE A 1 225 ? 9.352 -4.703 4.961 1 98.62 225 ILE A N 1
ATOM 1646 C CA . ILE A 1 225 ? 7.895 -4.824 4.961 1 98.62 225 ILE A CA 1
ATOM 1647 C C . ILE A 1 225 ? 7.352 -4.527 3.568 1 98.62 225 ILE A C 1
ATOM 1649 O O . ILE A 1 225 ? 7.949 -3.754 2.814 1 98.62 225 ILE A O 1
ATOM 1653 N N . ALA A 1 226 ? 6.309 -5.164 3.189 1 98.88 226 ALA A N 1
ATOM 1654 C CA . ALA A 1 226 ? 5.734 -5.031 1.853 1 98.88 226 ALA A CA 1
ATOM 1655 C C . ALA A 1 226 ? 4.219 -4.883 1.918 1 98.88 226 ALA A C 1
ATOM 1657 O O . ALA A 1 226 ? 3.541 -5.637 2.621 1 98.88 226 ALA A O 1
ATOM 1658 N N . GLN A 1 227 ? 3.693 -3.908 1.231 1 98.5 227 GLN A N 1
ATOM 1659 C CA . GLN A 1 227 ? 2.246 -3.723 1.181 1 98.5 227 GLN A CA 1
ATOM 1660 C C . GLN A 1 227 ? 1.658 -4.32 -0.094 1 98.5 227 GLN A C 1
ATOM 1662 O O . GLN A 1 227 ? 2.361 -4.473 -1.096 1 98.5 227 GLN A O 1
ATOM 1667 N N . PHE A 1 228 ? 0.424 -4.672 -0.029 1 98.75 228 PHE A N 1
ATOM 1668 C CA . PHE A 1 228 ? -0.297 -5.176 -1.19 1 98.75 228 PHE A CA 1
ATOM 1669 C C . PHE A 1 228 ? -1.727 -4.648 -1.214 1 98.75 228 PHE A C 1
ATOM 1671 O O . PHE A 1 228 ? -2.312 -4.387 -0.162 1 98.75 228 PHE A O 1
ATOM 1678 N N . HIS A 1 229 ? -2.238 -4.445 -2.375 1 98.56 229 HIS A N 1
ATOM 1679 C CA . HIS A 1 229 ? -3.621 -4.055 -2.619 1 98.56 229 HIS A CA 1
ATOM 1680 C C . HIS A 1 229 ? -4.254 -4.918 -3.707 1 98.56 229 HIS A C 1
ATOM 1682 O O . HIS A 1 229 ? -3.797 -4.914 -4.852 1 98.56 229 HIS A O 1
ATOM 1688 N N . ASP A 1 230 ? -5.281 -5.621 -3.334 1 98.56 230 ASP A N 1
ATOM 1689 C CA . ASP A 1 230 ? -6.016 -6.48 -4.254 1 98.56 230 ASP A CA 1
ATOM 1690 C C . ASP A 1 230 ? -7.504 -6.156 -4.242 1 98.56 230 ASP A C 1
ATOM 1692 O O . ASP A 1 230 ? -8.078 -5.887 -3.188 1 98.56 230 ASP A O 1
ATOM 1696 N N . ALA A 1 231 ? -8.086 -6.223 -5.438 1 98.12 231 ALA A N 1
ATOM 1697 C CA . ALA A 1 231 ? -9.523 -5.98 -5.562 1 98.12 231 ALA A CA 1
ATOM 1698 C C . ALA A 1 231 ? -10.078 -6.625 -6.828 1 98.12 231 ALA A C 1
ATOM 1700 O O . ALA A 1 231 ? -9.352 -6.812 -7.805 1 98.12 231 ALA A O 1
ATOM 1701 N N . PHE A 1 232 ? -11.383 -6.949 -6.781 1 97.69 232 PHE A N 1
ATOM 1702 C CA . PHE A 1 232 ? -12.141 -7.367 -7.961 1 97.69 232 PHE A CA 1
ATOM 1703 C C . PHE A 1 232 ? -12.914 -6.191 -8.555 1 97.69 232 PHE A C 1
ATOM 1705 O O . PHE A 1 232 ? -13.602 -6.344 -9.562 1 97.69 232 PHE A O 1
ATOM 1712 N N . THR A 1 233 ? -12.742 -5.008 -7.891 1 97.12 233 THR A N 1
ATOM 1713 C CA . THR A 1 233 ? -13.727 -3.971 -8.18 1 97.12 233 THR A CA 1
ATOM 1714 C C . THR A 1 233 ? -13.055 -2.748 -8.797 1 97.12 233 THR A C 1
ATOM 1716 O O . THR A 1 233 ? -13.719 -1.745 -9.078 1 97.12 233 THR A O 1
ATOM 1719 N N . ALA A 1 234 ? -11.805 -2.758 -8.969 1 95.94 234 ALA A N 1
ATOM 1720 C CA . ALA A 1 234 ? -11.07 -1.575 -9.414 1 95.94 234 ALA A CA 1
ATOM 1721 C C . ALA A 1 234 ? -10.906 -1.569 -10.93 1 95.94 234 ALA A C 1
ATOM 1723 O O . ALA A 1 234 ? -9.844 -1.932 -11.445 1 95.94 234 ALA A O 1
ATOM 1724 N N . LYS A 1 235 ? -11.797 -0.96 -11.641 1 95.5 235 LYS A N 1
ATOM 1725 C CA . LYS A 1 235 ? -11.867 -1.025 -13.094 1 95.5 235 LYS A CA 1
ATOM 1726 C C . LYS A 1 235 ? -10.766 -0.19 -13.742 1 95.5 235 LYS A C 1
ATOM 1728 O O . LYS A 1 235 ? -10.312 -0.501 -14.844 1 95.5 235 LYS A O 1
ATOM 1733 N N . TYR A 1 236 ? -10.266 0.84 -13.055 1 96.5 236 TYR A N 1
ATOM 1734 C CA . TYR A 1 236 ? -9.43 1.816 -13.742 1 96.5 236 TYR A CA 1
ATOM 1735 C C . TYR A 1 236 ? -8.086 1.979 -13.039 1 96.5 236 TYR A C 1
ATOM 1737 O O . TYR A 1 236 ? -7.355 2.936 -13.297 1 96.5 236 TYR A O 1
ATOM 1745 N N . ALA A 1 237 ? -7.828 1.058 -12.109 1 94.06 237 ALA A N 1
ATOM 1746 C CA . ALA A 1 237 ? -6.535 1.071 -11.422 1 94.06 237 ALA A CA 1
ATOM 1747 C C . ALA A 1 237 ? -5.434 0.516 -12.32 1 94.06 237 ALA A C 1
ATOM 1749 O O . ALA A 1 237 ? -5.695 -0.317 -13.195 1 94.06 237 ALA A O 1
ATOM 1750 N N . GLU A 1 238 ? -4.258 0.997 -12.117 1 91 238 GLU A N 1
ATOM 1751 C CA . GLU A 1 238 ? -3.076 0.39 -12.727 1 91 238 GLU A CA 1
ATOM 1752 C C . GLU A 1 238 ? -2.439 -0.635 -11.789 1 91 238 GLU A C 1
ATOM 1754 O O . GLU A 1 238 ? -2.598 -0.554 -10.57 1 91 238 GLU A O 1
ATOM 1759 N N . THR A 1 239 ? -1.748 -1.615 -12.398 1 95.12 239 THR A N 1
ATOM 1760 C CA . THR A 1 239 ? -1.019 -2.572 -11.578 1 95.12 239 THR A CA 1
ATOM 1761 C C . THR A 1 239 ? 0.476 -2.266 -11.586 1 95.12 239 THR A C 1
ATOM 1763 O O . THR A 1 239 ? 0.967 -1.57 -12.477 1 95.12 239 THR A O 1
ATOM 1766 N N . GLY A 1 240 ? 1.161 -2.703 -10.617 1 96.38 240 GLY A N 1
ATOM 1767 C CA . GLY A 1 240 ? 2.588 -2.438 -10.539 1 96.38 240 GLY A CA 1
ATOM 1768 C C . GLY A 1 240 ? 3.258 -3.135 -9.367 1 96.38 240 GLY A C 1
ATOM 1769 O O . GLY A 1 240 ? 2.6 -3.834 -8.594 1 96.38 240 GLY A O 1
ATOM 1770 N N . PHE A 1 241 ? 4.531 -3.008 -9.383 1 98.38 241 PHE A N 1
ATOM 1771 C CA . PHE A 1 241 ? 5.402 -3.604 -8.375 1 98.38 241 PHE A CA 1
ATOM 1772 C C . PHE A 1 241 ? 6.613 -2.713 -8.117 1 98.38 241 PHE A C 1
ATOM 1774 O O . PHE A 1 241 ? 7.316 -2.322 -9.047 1 98.38 241 PHE A O 1
ATOM 1781 N N . GLY A 1 242 ? 6.828 -2.357 -6.875 1 98.12 242 GLY A N 1
ATOM 1782 C CA . GLY A 1 242 ? 7.977 -1.551 -6.488 1 98.12 242 GLY A CA 1
ATOM 1783 C C . GLY A 1 242 ? 8.797 -2.174 -5.379 1 98.12 242 GLY A C 1
ATOM 1784 O O . GLY A 1 242 ? 8.25 -2.773 -4.453 1 98.12 242 GLY A O 1
ATOM 1785 N N . VAL A 1 243 ? 10.094 -2.074 -5.469 1 98.81 243 VAL A N 1
ATOM 1786 C CA . VAL A 1 243 ? 11.016 -2.486 -4.418 1 98.81 243 VAL A CA 1
ATOM 1787 C C . VAL A 1 243 ? 11.992 -1.354 -4.121 1 98.81 243 VAL A C 1
ATOM 1789 O O . VAL A 1 243 ? 12.633 -0.821 -5.031 1 98.81 243 VAL A O 1
ATOM 1792 N N . HIS A 1 244 ? 12.078 -0.987 -2.85 1 98.44 244 HIS A N 1
ATOM 1793 C CA . HIS A 1 244 ? 12.93 0.12 -2.436 1 98.44 244 HIS A CA 1
ATOM 1794 C C . HIS A 1 244 ? 14.062 -0.364 -1.53 1 98.44 244 HIS A C 1
ATOM 1796 O O . HIS A 1 244 ? 13.812 -1.015 -0.513 1 98.44 244 HIS A O 1
ATOM 1802 N N . GLY A 1 245 ? 15.25 -0.017 -1.914 1 98 245 GLY A N 1
ATOM 1803 C CA . GLY A 1 245 ? 16.422 -0.283 -1.098 1 98 245 GLY A CA 1
ATOM 1804 C C . GLY A 1 245 ? 17.188 0.974 -0.725 1 98 245 GLY A C 1
ATOM 1805 O O . GLY A 1 245 ? 16.797 2.08 -1.106 1 98 245 GLY A O 1
ATOM 1806 N N . GLY A 1 246 ? 18.203 0.825 0.071 1 96.5 246 GLY A N 1
ATOM 1807 C CA . GLY A 1 246 ? 19 1.943 0.547 1 96.5 246 GLY A CA 1
ATOM 1808 C C . GLY A 1 246 ? 19.766 2.643 -0.56 1 96.5 246 GLY A C 1
ATOM 1809 O O . GLY A 1 246 ? 20.156 3.805 -0.417 1 96.5 246 GLY A O 1
ATOM 1810 N N . GLU A 1 247 ? 19.938 1.944 -1.688 1 97.62 247 GLU A N 1
ATOM 1811 C CA . GLU A 1 247 ? 20.812 2.494 -2.721 1 97.62 247 GLU A CA 1
ATOM 1812 C C . GLU A 1 247 ? 20.094 2.594 -4.059 1 97.62 247 GLU A C 1
ATOM 1814 O O . GLU A 1 247 ? 20.703 2.91 -5.082 1 97.62 247 GLU A O 1
ATOM 1819 N N . GLY A 1 248 ? 18.859 2.314 -4.059 1 98.38 248 GLY A N 1
ATOM 1820 C CA . GLY A 1 248 ? 18.078 2.381 -5.289 1 98.38 248 GLY A CA 1
ATOM 1821 C C . GLY A 1 248 ? 16.656 1.873 -5.125 1 98.38 248 GLY A C 1
ATOM 1822 O O . GLY A 1 248 ? 16.297 1.362 -4.062 1 98.38 248 GLY A O 1
ATOM 1823 N N . SER A 1 249 ? 15.898 2.064 -6.168 1 98.62 249 SER A N 1
ATOM 1824 C CA . SER A 1 249 ? 14.516 1.59 -6.23 1 98.62 249 SER A CA 1
ATOM 1825 C C . SER A 1 249 ? 14.203 0.989 -7.594 1 98.62 249 SER A C 1
ATOM 1827 O O . SER A 1 249 ? 14.688 1.473 -8.617 1 98.62 249 SER A O 1
ATOM 1829 N N . LEU A 1 250 ? 13.461 -0.077 -7.57 1 98.81 250 LEU A N 1
ATOM 1830 C CA . LEU A 1 250 ? 12.891 -0.671 -8.773 1 98.81 250 LEU A CA 1
ATOM 1831 C C . LEU A 1 250 ? 11.398 -0.367 -8.867 1 98.81 250 LEU A C 1
ATOM 1833 O O . LEU A 1 250 ? 10.641 -0.645 -7.938 1 98.81 250 LEU A O 1
ATOM 1837 N N . ILE A 1 251 ? 10.992 0.219 -9.961 1 98.06 251 ILE A N 1
ATOM 1838 C CA . ILE A 1 251 ? 9.602 0.577 -10.188 1 98.06 251 ILE A CA 1
ATOM 1839 C C . ILE A 1 251 ? 9.094 -0.115 -11.453 1 98.06 251 ILE A C 1
ATOM 1841 O O . ILE A 1 251 ? 9.492 0.237 -12.562 1 98.06 251 ILE A O 1
ATOM 1845 N N . ALA A 1 252 ? 8.211 -1.05 -11.273 1 98.44 252 ALA A N 1
ATOM 1846 C CA . ALA A 1 252 ? 7.629 -1.778 -12.398 1 98.44 252 ALA A CA 1
ATOM 1847 C C . ALA A 1 252 ? 6.18 -1.362 -12.633 1 98.44 252 ALA A C 1
ATOM 1849 O O . ALA A 1 252 ? 5.41 -1.207 -11.68 1 98.44 252 ALA A O 1
ATOM 1850 N N . ARG A 1 253 ? 5.836 -1.16 -13.883 1 96.62 253 ARG A N 1
ATOM 1851 C CA . ARG A 1 253 ? 4.488 -0.756 -14.266 1 96.62 253 ARG A CA 1
ATOM 1852 C C . ARG A 1 253 ? 3.863 -1.77 -15.219 1 96.62 253 ARG A C 1
ATOM 1854 O O . ARG A 1 253 ? 4.547 -2.311 -16.094 1 96.62 253 ARG A O 1
ATOM 1861 N N . ASN A 1 254 ? 2.578 -2.018 -15.016 1 96.75 254 ASN A N 1
ATOM 1862 C CA . ASN A 1 254 ? 1.806 -2.918 -15.859 1 96.75 254 ASN A CA 1
ATOM 1863 C C . ASN A 1 254 ? 2.447 -4.301 -15.945 1 96.75 254 ASN A C 1
ATOM 1865 O O . ASN A 1 254 ? 2.637 -4.84 -17.031 1 96.75 254 ASN A O 1
ATOM 1869 N N . VAL A 1 255 ? 2.785 -4.848 -14.727 1 98.06 255 VAL A N 1
ATOM 1870 C CA . VAL A 1 255 ? 3.574 -6.074 -14.75 1 98.06 255 VAL A CA 1
ATOM 1871 C C . VAL A 1 255 ? 2.816 -7.191 -14.031 1 98.06 255 VAL A C 1
ATOM 1873 O O . VAL A 1 255 ? 3.285 -8.328 -13.969 1 98.06 255 VAL A O 1
ATOM 1876 N N . MET A 1 256 ? 1.642 -6.805 -13.391 1 98.12 256 MET A N 1
ATOM 1877 C CA . MET A 1 256 ? 0.849 -7.824 -12.711 1 98.12 256 MET A CA 1
ATOM 1878 C C . MET A 1 256 ? -0.267 -8.336 -13.609 1 98.12 256 MET A C 1
ATOM 1880 O O . MET A 1 256 ? -1.445 -8.25 -13.258 1 98.12 256 MET A O 1
ATOM 1884 N N . THR A 1 257 ? 0.149 -8.828 -14.781 1 95.81 257 THR A N 1
ATOM 1885 C CA . THR A 1 257 ? -0.785 -9.297 -15.797 1 95.81 257 THR A CA 1
ATOM 1886 C C . THR A 1 257 ? -0.314 -10.617 -16.406 1 95.81 257 THR A C 1
ATOM 1888 O O . THR A 1 257 ? 0.843 -11.008 -16.234 1 95.81 257 THR A O 1
ATOM 1891 N N . GLN A 1 258 ? -1.188 -11.289 -17.109 1 96.56 258 GLN A N 1
ATOM 1892 C CA . GLN A 1 258 ? -0.866 -12.531 -17.797 1 96.56 258 GLN A CA 1
ATOM 1893 C C . GLN A 1 258 ? -0.114 -12.258 -19.094 1 96.56 258 GLN A C 1
ATOM 1895 O O . GLN A 1 258 ? 0.501 -13.164 -19.656 1 96.56 258 GLN A O 1
ATOM 1900 N N . LYS A 1 259 ? -0.17 -11.023 -19.562 1 97.31 259 LYS A N 1
ATOM 1901 C CA . LYS A 1 259 ? 0.485 -10.656 -20.812 1 97.31 259 LYS A CA 1
ATOM 1902 C C . LYS A 1 259 ? 1.948 -10.289 -20.578 1 97.31 259 LYS A C 1
ATOM 1904 O O . LYS A 1 259 ? 2.305 -9.781 -19.516 1 97.31 259 LYS A O 1
ATOM 1909 N N . PRO A 1 260 ? 2.758 -10.602 -21.562 1 97.88 260 PRO A N 1
ATOM 1910 C CA . PRO A 1 260 ? 4.176 -10.25 -21.469 1 97.88 260 PRO A CA 1
ATOM 1911 C C . PRO A 1 260 ? 4.441 -8.781 -21.781 1 97.88 260 PRO A C 1
ATOM 1913 O O . PRO A 1 260 ? 5.059 -8.477 -22.812 1 97.88 260 PRO A O 1
ATOM 1916 N N . VAL A 1 261 ? 4.004 -7.871 -20.891 1 97.62 261 VAL A N 1
ATOM 1917 C CA . VAL A 1 261 ? 4.105 -6.43 -21.109 1 97.62 261 VAL A CA 1
ATOM 1918 C C . VAL A 1 261 ? 4.664 -5.762 -19.844 1 97.62 261 VAL A C 1
ATOM 1920 O O . VAL A 1 261 ? 4.984 -6.441 -18.875 1 97.62 261 VAL A O 1
ATOM 1923 N N . GLY A 1 262 ? 4.832 -4.465 -19.891 1 97.56 262 GLY A N 1
ATOM 1924 C CA . GLY A 1 262 ? 5.27 -3.67 -18.75 1 97.56 262 GLY A CA 1
ATOM 1925 C C . GLY A 1 262 ? 6.703 -3.193 -18.875 1 97.56 262 GLY A C 1
ATOM 1926 O O . GLY A 1 262 ? 7.379 -3.496 -19.859 1 97.56 262 GLY A O 1
ATOM 1927 N N . THR A 1 263 ? 7.094 -2.41 -17.906 1 98.5 263 THR A N 1
ATOM 1928 C CA . THR A 1 263 ? 8.438 -1.846 -17.844 1 98.5 263 THR A CA 1
ATOM 1929 C C . THR A 1 263 ? 8.969 -1.859 -16.422 1 98.5 263 THR A C 1
ATOM 1931 O O . THR A 1 263 ? 8.203 -1.966 -15.461 1 98.5 263 THR A O 1
ATOM 1934 N N . VAL A 1 264 ? 10.25 -1.861 -16.281 1 98.69 264 VAL A N 1
ATOM 1935 C CA . VAL A 1 264 ? 10.93 -1.736 -15 1 98.69 264 VAL A CA 1
ATOM 1936 C C . VAL A 1 264 ? 11.961 -0.61 -15.062 1 98.69 264 VAL A C 1
ATOM 1938 O O . VAL A 1 264 ? 12.844 -0.615 -15.922 1 98.69 264 VAL A O 1
ATOM 1941 N N . ILE A 1 265 ? 11.812 0.275 -14.164 1 98.69 265 ILE A N 1
ATOM 1942 C CA . ILE A 1 265 ? 12.766 1.375 -14.055 1 98.69 265 ILE A CA 1
ATOM 1943 C C . ILE A 1 265 ? 13.609 1.198 -12.797 1 98.69 265 ILE A C 1
ATOM 1945 O O . ILE A 1 265 ? 13.086 0.938 -11.711 1 98.69 265 ILE A O 1
ATOM 1949 N N . LEU A 1 266 ? 14.883 1.26 -12.922 1 98.62 266 LEU A N 1
ATOM 1950 C CA . LEU A 1 266 ? 15.828 1.358 -11.812 1 98.62 266 LEU A CA 1
ATOM 1951 C C . LEU A 1 266 ? 16.203 2.811 -11.555 1 98.62 266 LEU A C 1
ATOM 1953 O O . LEU A 1 266 ? 16.688 3.498 -12.453 1 98.62 266 LEU A O 1
ATOM 1957 N N . ARG A 1 267 ? 15.906 3.287 -10.375 1 98.44 267 ARG A N 1
ATOM 1958 C CA . ARG A 1 267 ? 16.328 4.609 -9.938 1 98.44 267 ARG A CA 1
ATOM 1959 C C . ARG A 1 267 ? 17.484 4.504 -8.938 1 98.44 267 ARG A C 1
ATOM 1961 O O . ARG A 1 267 ? 17.359 3.83 -7.91 1 98.44 267 ARG A O 1
ATOM 1968 N N . ASP A 1 268 ? 18.547 5.164 -9.195 1 98 268 ASP A N 1
ATOM 1969 C CA . ASP A 1 268 ? 19.688 5.152 -8.289 1 98 268 ASP A CA 1
ATOM 1970 C C . ASP A 1 268 ? 20.484 6.449 -8.391 1 98 268 ASP A C 1
ATOM 1972 O O . ASP A 1 268 ? 19.984 7.461 -8.875 1 98 268 ASP A O 1
ATOM 1976 N N . LYS A 1 269 ? 21.719 6.43 -7.793 1 97.12 269 LYS A N 1
ATOM 1977 C CA . LYS A 1 269 ? 22.547 7.629 -7.727 1 97.12 269 LYS A CA 1
ATOM 1978 C C . LYS A 1 269 ? 22.844 8.164 -9.117 1 97.12 269 LYS A C 1
ATOM 1980 O O . LYS A 1 269 ? 23.141 9.352 -9.281 1 97.12 269 LYS A O 1
ATOM 1985 N N . ASP A 1 270 ? 22.688 7.301 -10.156 1 97.5 270 ASP A N 1
ATOM 1986 C CA . ASP A 1 270 ? 23.047 7.68 -11.523 1 97.5 270 ASP A CA 1
ATOM 1987 C C . ASP A 1 270 ? 21.797 8.086 -12.312 1 97.5 270 ASP A C 1
ATOM 1989 O O . ASP A 1 270 ? 21.891 8.398 -13.508 1 97.5 270 ASP A O 1
ATOM 1993 N N . GLY A 1 271 ? 20.656 8.086 -11.703 1 97.12 271 GLY A N 1
ATOM 1994 C CA . GLY A 1 271 ? 19.438 8.5 -12.367 1 97.12 271 GLY A CA 1
ATOM 1995 C C . GLY A 1 271 ? 18.484 7.352 -12.633 1 97.12 271 GLY A C 1
ATOM 1996 O O . GLY A 1 271 ? 18.406 6.402 -11.852 1 97.12 271 GLY A O 1
ATOM 1997 N N . GLU A 1 272 ? 17.656 7.547 -13.648 1 97.31 272 GLU A N 1
ATOM 1998 C CA . GLU A 1 272 ? 16.672 6.539 -14.023 1 97.31 272 GLU A CA 1
ATOM 1999 C C . GLU A 1 272 ? 17.141 5.742 -15.242 1 97.31 272 GLU A C 1
ATOM 2001 O O . GLU A 1 272 ? 17.609 6.32 -16.234 1 97.31 272 GLU A O 1
ATOM 2006 N N . HIS A 1 273 ? 17 4.383 -15.039 1 97.06 273 HIS A N 1
ATOM 2007 C CA . HIS A 1 273 ? 17.359 3.463 -16.109 1 97.06 273 HIS A CA 1
ATOM 2008 C C . HIS A 1 273 ? 16.281 2.422 -16.344 1 97.06 273 HIS A C 1
ATOM 2010 O O . HIS A 1 273 ? 15.875 1.721 -15.398 1 97.06 273 HIS A O 1
ATOM 2016 N N . GLU A 1 274 ? 15.836 2.41 -17.578 1 98.12 274 GLU A N 1
ATOM 2017 C CA . GLU A 1 274 ? 14.914 1.322 -17.891 1 98.12 274 GLU A CA 1
ATOM 2018 C C . GLU A 1 274 ? 15.648 0 -18.062 1 98.12 274 GLU A C 1
ATOM 2020 O O . GLU A 1 274 ? 16.625 -0.078 -18.812 1 98.12 274 GLU A O 1
ATOM 2025 N N . LEU A 1 275 ? 15.211 -1.029 -17.344 1 98.25 275 LEU A N 1
ATOM 2026 C CA . LEU A 1 275 ? 15.844 -2.336 -17.5 1 98.25 275 LEU A CA 1
ATOM 2027 C C . LEU A 1 275 ? 15.398 -3.01 -18.797 1 98.25 275 LEU A C 1
ATOM 2029 O O . LEU A 1 275 ? 14.227 -2.953 -19.156 1 98.25 275 LEU A O 1
ATOM 2033 N N . PRO A 1 276 ? 16.406 -3.604 -19.516 1 97.69 276 PRO A N 1
ATOM 2034 C CA . PRO A 1 276 ? 16.016 -4.363 -20.703 1 97.69 276 PRO A CA 1
ATOM 2035 C C . PRO A 1 276 ? 15.203 -5.613 -20.375 1 97.69 276 PRO A C 1
ATOM 2037 O O . PRO A 1 276 ? 15.594 -6.391 -19.5 1 97.69 276 PRO A O 1
ATOM 2040 N N . LEU A 1 277 ? 14.07 -5.723 -21 1 98.44 277 LEU A N 1
ATOM 2041 C CA . LEU A 1 277 ? 13.195 -6.871 -20.75 1 98.44 277 LEU A CA 1
ATOM 2042 C C . LEU A 1 277 ? 12.984 -7.668 -22.031 1 98.44 277 LEU A C 1
ATOM 2044 O O . LEU A 1 277 ? 12.633 -7.102 -23.078 1 98.44 277 LEU A O 1
ATOM 2048 N N . ASP A 1 278 ? 13.25 -8.922 -22.078 1 97.88 278 ASP A N 1
ATOM 2049 C CA . ASP A 1 278 ? 12.922 -9.828 -23.172 1 97.88 278 ASP A CA 1
ATOM 2050 C C . ASP A 1 278 ? 11.578 -10.516 -22.922 1 97.88 278 ASP A C 1
ATOM 2052 O O . ASP A 1 278 ? 11.539 -11.656 -22.469 1 97.88 278 ASP A O 1
ATOM 2056 N N . HIS A 1 279 ? 10.57 -9.781 -23.344 1 98.25 279 HIS A N 1
ATOM 2057 C CA . HIS A 1 279 ? 9.219 -10.273 -23.078 1 98.25 279 HIS A CA 1
ATOM 2058 C C . HIS A 1 279 ? 8.945 -11.57 -23.828 1 98.25 279 HIS A C 1
ATOM 2060 O O . HIS A 1 279 ? 9.188 -11.656 -25.031 1 98.25 279 HIS A O 1
ATOM 2066 N N . LYS A 1 280 ? 8.508 -12.516 -23.078 1 98 280 LYS A N 1
ATOM 2067 C CA . LYS A 1 280 ? 8.062 -13.812 -23.594 1 98 280 LYS A CA 1
ATOM 2068 C C . LYS A 1 280 ? 6.785 -14.266 -22.891 1 98 280 LYS A C 1
ATOM 2070 O O . LYS A 1 280 ? 6.488 -13.836 -21.781 1 98 280 LYS A O 1
ATOM 2075 N N . ASN A 1 281 ? 6.078 -15.102 -23.578 1 98.62 281 ASN A N 1
ATOM 2076 C CA . ASN A 1 281 ? 4.875 -15.672 -22.984 1 98.62 281 ASN A CA 1
ATOM 2077 C C . ASN A 1 281 ? 5.18 -16.344 -21.641 1 98.62 281 ASN A C 1
ATOM 2079 O O . ASN A 1 281 ? 5.977 -17.281 -21.594 1 98.62 281 ASN A O 1
ATOM 2083 N N . LEU A 1 282 ? 4.508 -15.859 -20.609 1 98.81 282 LEU A N 1
ATOM 2084 C CA . LEU A 1 282 ? 4.801 -16.297 -19.25 1 98.81 282 LEU A CA 1
ATOM 2085 C C . LEU A 1 282 ? 4.531 -17.797 -19.094 1 98.81 282 LEU A C 1
ATOM 2087 O O . LEU A 1 282 ? 5.27 -18.5 -18.406 1 98.81 282 LEU A O 1
ATOM 2091 N N . TYR A 1 283 ? 3.5 -18.266 -19.719 1 98.81 283 TYR A N 1
ATOM 2092 C CA . TYR A 1 283 ? 3.09 -19.656 -19.594 1 98.81 283 TYR A CA 1
ATOM 2093 C C . TYR A 1 283 ? 4.008 -20.562 -20.406 1 98.81 283 TYR A C 1
ATOM 2095 O O . TYR A 1 283 ? 4.27 -21.703 -20.016 1 98.81 283 TYR A O 1
ATOM 2103 N N . GLU A 1 284 ? 4.492 -20.094 -21.547 1 98.81 284 GLU A N 1
ATOM 2104 C CA . GLU A 1 284 ? 5.496 -20.859 -22.281 1 98.81 284 GLU A CA 1
ATOM 2105 C C . GLU A 1 284 ? 6.773 -21.031 -21.453 1 98.81 284 GLU A C 1
ATOM 2107 O O . GLU A 1 284 ? 7.379 -22.094 -21.453 1 98.81 284 GLU A O 1
ATOM 2112 N N . THR A 1 285 ? 7.133 -19.938 -20.781 1 98.69 285 THR A N 1
ATOM 2113 C CA . THR A 1 285 ? 8.289 -20.016 -19.906 1 98.69 285 THR A CA 1
ATOM 2114 C C . THR A 1 285 ? 8.078 -21.062 -18.812 1 98.69 285 THR A C 1
ATOM 2116 O O . THR A 1 285 ? 8.961 -21.859 -18.531 1 98.69 285 THR A O 1
ATOM 2119 N N . ALA A 1 286 ? 6.922 -21.062 -18.203 1 98.75 286 ALA A N 1
ATOM 2120 C CA . ALA A 1 286 ? 6.586 -22.016 -17.141 1 98.75 286 ALA A CA 1
ATOM 2121 C C . ALA A 1 286 ? 6.586 -23.438 -17.672 1 98.75 286 ALA A C 1
ATOM 2123 O O . ALA A 1 286 ? 7.141 -24.344 -17.031 1 98.75 286 ALA A O 1
ATOM 2124 N N . LEU A 1 287 ? 5.977 -23.688 -18.828 1 98.75 287 LEU A N 1
ATOM 2125 C CA . LEU A 1 287 ? 5.832 -25.031 -19.375 1 98.75 287 LEU A CA 1
ATOM 2126 C C . LEU A 1 287 ? 7.168 -25.562 -19.875 1 98.75 287 LEU A C 1
ATOM 2128 O O . LEU A 1 287 ? 7.441 -26.766 -19.781 1 98.75 287 LEU A O 1
ATOM 2132 N N . GLN A 1 288 ? 7.996 -24.672 -20.422 1 98.69 288 GLN A N 1
ATOM 2133 C CA . GLN A 1 288 ? 9.336 -25.094 -20.797 1 98.69 288 GLN A CA 1
ATOM 2134 C C . GLN A 1 288 ? 10.109 -25.594 -19.578 1 98.69 288 GLN A C 1
ATOM 2136 O O . GLN A 1 288 ? 10.742 -26.656 -19.625 1 98.69 288 GLN A O 1
ATOM 2141 N N . ALA A 1 289 ? 10.086 -24.828 -18.516 1 98.69 289 ALA A N 1
ATOM 2142 C CA . ALA A 1 289 ? 10.758 -25.25 -17.281 1 98.69 289 ALA A CA 1
ATOM 2143 C C . ALA A 1 289 ? 10.203 -26.578 -16.781 1 98.69 289 ALA A C 1
ATOM 2145 O O . ALA A 1 289 ? 10.953 -27.422 -16.297 1 98.69 289 ALA A O 1
ATOM 2146 N N . PHE A 1 290 ? 8.922 -26.719 -16.891 1 98.75 290 PHE A N 1
ATOM 2147 C CA . PHE A 1 290 ? 8.273 -27.938 -16.422 1 98.75 290 PHE A CA 1
ATOM 2148 C C . PHE A 1 290 ? 8.703 -29.125 -17.266 1 98.75 290 PHE A C 1
ATOM 2150 O O . PHE A 1 290 ? 9.016 -30.188 -16.719 1 98.75 290 PHE A O 1
ATOM 2157 N N . HIS A 1 291 ? 8.688 -29 -18.578 1 98.75 291 HIS A N 1
ATOM 2158 C CA . HIS A 1 291 ? 9.133 -30.062 -19.484 1 98.75 291 HIS A CA 1
ATOM 2159 C C . HIS A 1 291 ? 10.594 -30.406 -19.25 1 98.75 291 HIS A C 1
ATOM 2161 O O . HIS A 1 291 ? 10.977 -31.578 -19.266 1 98.75 291 HIS A O 1
ATOM 2167 N N . ASP A 1 292 ? 11.375 -29.391 -19.031 1 98.62 292 ASP A N 1
ATOM 2168 C CA . ASP A 1 292 ? 12.773 -29.625 -18.703 1 98.62 292 ASP A CA 1
ATOM 2169 C C . ASP A 1 292 ? 12.906 -30.438 -17.422 1 98.62 292 ASP A C 1
ATOM 2171 O O . ASP A 1 292 ? 13.719 -31.359 -17.344 1 98.62 292 ASP A O 1
ATOM 2175 N N . ALA A 1 293 ? 12.102 -30.156 -16.438 1 98.56 293 ALA A N 1
ATOM 2176 C CA . ALA A 1 293 ? 12.125 -30.875 -15.172 1 98.56 293 ALA A CA 1
ATOM 2177 C C . ALA A 1 293 ? 11.742 -32.344 -15.359 1 98.56 293 ALA A C 1
ATOM 2179 O O . ALA A 1 293 ? 12.367 -33.219 -14.781 1 98.56 293 ALA A O 1
ATOM 2180 N N . ILE A 1 294 ? 10.68 -32.562 -16.156 1 97.94 294 ILE A N 1
ATOM 2181 C CA . ILE A 1 294 ? 10.242 -33.938 -16.453 1 97.94 294 ILE A CA 1
ATOM 2182 C C . ILE A 1 294 ? 11.383 -34.719 -17.094 1 97.94 294 ILE A C 1
ATOM 2184 O O . ILE A 1 294 ? 11.555 -35.906 -16.844 1 97.94 294 ILE A O 1
ATOM 2188 N N . ALA A 1 295 ? 12.164 -34 -17.875 1 97.5 295 ALA A N 1
ATOM 2189 C CA . ALA A 1 295 ? 13.281 -34.594 -18.594 1 97.5 295 ALA A CA 1
ATOM 2190 C C . ALA A 1 295 ? 14.516 -34.719 -17.688 1 97.5 295 ALA A C 1
ATOM 2192 O O . ALA A 1 295 ? 15.578 -35.125 -18.141 1 97.5 295 ALA A O 1
ATOM 2193 N N . GLY A 1 296 ? 14.398 -34.344 -16.516 1 96.75 296 GLY A N 1
ATOM 2194 C CA . GLY A 1 296 ? 15.477 -34.5 -15.547 1 96.75 296 GLY A CA 1
ATOM 2195 C C . GLY A 1 296 ? 16.406 -33.281 -15.492 1 96.75 296 GLY A C 1
ATOM 2196 O O . GLY A 1 296 ? 17.5 -33.344 -14.93 1 96.75 296 GLY A O 1
ATOM 2197 N N . ARG A 1 297 ? 15.891 -32.219 -16.078 1 97.62 297 ARG A N 1
ATOM 2198 C CA . ARG A 1 297 ? 16.703 -30.984 -16.094 1 97.62 297 ARG A CA 1
ATOM 2199 C C . ARG A 1 297 ? 16.016 -29.859 -15.344 1 97.62 297 ARG A C 1
ATOM 2201 O O . ARG A 1 297 ? 15.016 -29.312 -15.812 1 97.62 297 ARG A O 1
ATOM 2208 N N . GLY A 1 298 ? 16.562 -29.531 -14.211 1 96.88 298 GLY A N 1
ATOM 2209 C CA . GLY A 1 298 ? 16.047 -28.375 -13.477 1 96.88 298 GLY A CA 1
ATOM 2210 C C . GLY A 1 298 ? 14.805 -28.688 -12.672 1 96.88 298 GLY A C 1
ATOM 2211 O O . GLY A 1 298 ? 14.633 -29.812 -12.188 1 96.88 298 GLY A O 1
ATOM 2212 N N . GLN A 1 299 ? 14.031 -27.672 -12.344 1 98.12 299 GLN A N 1
ATOM 2213 C CA . GLN A 1 299 ? 12.805 -27.719 -11.555 1 98.12 299 GLN A CA 1
ATOM 2214 C C . GLN A 1 299 ? 11.703 -26.875 -12.188 1 98.12 299 GLN A C 1
ATOM 2216 O O . GLN A 1 299 ? 11.977 -26.031 -13.047 1 98.12 299 GLN A O 1
ATOM 2221 N N . PRO A 1 300 ? 10.438 -27.188 -11.773 1 98.69 300 PRO A N 1
ATOM 2222 C CA . PRO A 1 300 ? 9.383 -26.266 -12.203 1 98.69 300 PRO A CA 1
ATOM 2223 C C . PRO A 1 300 ? 9.664 -24.828 -11.781 1 98.69 300 PRO A C 1
ATOM 2225 O O . PRO A 1 300 ? 10.352 -24.594 -10.781 1 98.69 300 PRO A O 1
ATOM 2228 N N . SER A 1 301 ? 9.133 -23.875 -12.562 1 98.56 301 SER A N 1
ATOM 2229 C CA . SER A 1 301 ? 9.297 -22.453 -12.242 1 98.56 301 SER A CA 1
ATOM 2230 C C . SER A 1 301 ? 8.836 -22.156 -10.828 1 98.56 301 SER A C 1
ATOM 2232 O O . SER A 1 301 ? 9.461 -21.375 -10.109 1 98.56 301 SER A O 1
ATOM 2234 N N . ALA A 1 302 ? 7.734 -22.719 -10.422 1 98.81 302 ALA A N 1
ATOM 2235 C CA . ALA A 1 302 ? 7.238 -22.703 -9.047 1 98.81 302 ALA A CA 1
ATOM 2236 C C . ALA A 1 302 ? 6.969 -24.125 -8.539 1 98.81 302 ALA A C 1
ATOM 2238 O O . ALA A 1 302 ? 6.129 -24.828 -9.094 1 98.81 302 ALA A O 1
ATOM 2239 N N . THR A 1 303 ? 7.629 -24.5 -7.504 1 98.69 303 THR A N 1
ATOM 2240 C CA . THR A 1 303 ? 7.48 -25.828 -6.918 1 98.69 303 THR A CA 1
ATOM 2241 C C . THR A 1 303 ? 6.203 -25.906 -6.082 1 98.69 303 THR A C 1
ATOM 2243 O O . THR A 1 303 ? 5.52 -24.906 -5.891 1 98.69 303 THR A O 1
ATOM 2246 N N . LEU A 1 304 ? 5.898 -27.141 -5.621 1 98.75 304 LEU A N 1
ATOM 2247 C CA . LEU A 1 304 ? 4.781 -27.266 -4.691 1 98.75 304 LEU A CA 1
ATOM 2248 C C . LEU A 1 304 ? 5.059 -26.5 -3.398 1 98.75 304 LEU A C 1
ATOM 2250 O O . LEU A 1 304 ? 4.141 -25.953 -2.785 1 98.75 304 LEU A O 1
ATOM 2254 N N . GLU A 1 305 ? 6.328 -26.453 -2.982 1 98.69 305 GLU A N 1
ATOM 2255 C CA . GLU A 1 305 ? 6.695 -25.703 -1.791 1 98.69 305 GLU A CA 1
ATOM 2256 C C . GLU A 1 305 ? 6.418 -24.219 -1.977 1 98.69 305 GLU A C 1
ATOM 2258 O O . GLU A 1 305 ? 5.965 -23.547 -1.049 1 98.69 305 GLU A O 1
ATOM 2263 N N . ASP A 1 306 ? 6.734 -23.719 -3.168 1 98.75 306 ASP A N 1
ATOM 2264 C CA . ASP A 1 306 ? 6.375 -22.328 -3.469 1 98.75 306 ASP A CA 1
ATOM 2265 C C . ASP A 1 306 ? 4.871 -22.109 -3.322 1 98.75 306 ASP A C 1
ATOM 2267 O O . ASP A 1 306 ? 4.434 -21.094 -2.777 1 98.75 306 ASP A O 1
ATOM 2271 N N . GLY A 1 307 ? 4.078 -23.078 -3.859 1 98.88 307 GLY A N 1
ATOM 2272 C CA . GLY A 1 307 ? 2.633 -23 -3.725 1 98.88 307 GLY A CA 1
ATOM 2273 C C . GLY A 1 307 ? 2.164 -23.031 -2.281 1 98.88 307 GLY A C 1
ATOM 2274 O O . GLY A 1 307 ? 1.212 -22.328 -1.921 1 98.88 307 GLY A O 1
ATOM 2275 N N . ILE A 1 308 ? 2.846 -23.812 -1.477 1 98.88 308 ILE A N 1
ATOM 2276 C CA . ILE A 1 308 ? 2.5 -23.922 -0.064 1 98.88 308 ILE A CA 1
ATOM 2277 C C . ILE A 1 308 ? 2.76 -22.578 0.634 1 98.88 308 ILE A C 1
ATOM 2279 O O . ILE A 1 308 ? 1.931 -22.109 1.414 1 98.88 308 ILE A O 1
ATOM 2283 N N . TRP A 1 309 ? 3.844 -21.938 0.355 1 98.81 309 TRP A N 1
ATOM 2284 C CA . TRP A 1 309 ? 4.164 -20.656 0.955 1 98.81 309 TRP A CA 1
ATOM 2285 C C . TRP A 1 309 ? 3.148 -19.594 0.539 1 98.81 309 TRP A C 1
ATOM 2287 O O . TRP A 1 309 ? 2.723 -18.781 1.358 1 98.81 309 TRP A O 1
ATOM 2297 N N . SER A 1 310 ? 2.844 -19.594 -0.741 1 98.75 310 SER A N 1
ATOM 2298 C CA . SER A 1 310 ? 1.848 -18.641 -1.231 1 98.75 310 SER A CA 1
ATOM 2299 C C . SER A 1 310 ? 0.5 -18.859 -0.548 1 98.75 310 SER A C 1
ATOM 2301 O O . SER A 1 310 ? -0.148 -17.891 -0.131 1 98.75 310 SER A O 1
ATOM 2303 N N . LEU A 1 311 ? 0.093 -20.109 -0.404 1 98.88 311 LEU A N 1
ATOM 2304 C CA . LEU A 1 311 ? -1.152 -20.453 0.277 1 98.88 311 LEU A CA 1
ATOM 2305 C C . LEU A 1 311 ? -1.104 -20.031 1.741 1 98.88 311 LEU A C 1
ATOM 2307 O O . LEU A 1 311 ? -2.041 -19.406 2.242 1 98.88 311 LEU A O 1
ATOM 2311 N N . ALA A 1 312 ? 0.003 -20.359 2.402 1 98.88 312 ALA A N 1
ATOM 2312 C CA . ALA A 1 312 ? 0.167 -20.016 3.811 1 98.88 312 ALA A CA 1
ATOM 2313 C C . ALA A 1 312 ? 0.026 -18.5 4.02 1 98.88 312 ALA A C 1
ATOM 2315 O O . ALA A 1 312 ? -0.6 -18.062 4.984 1 98.88 312 ALA A O 1
ATOM 2316 N N . THR A 1 313 ? 0.586 -17.75 3.127 1 98.94 313 THR A N 1
ATOM 2317 C CA . THR A 1 313 ? 0.502 -16.297 3.213 1 98.94 313 THR A CA 1
ATOM 2318 C C . THR A 1 313 ? -0.938 -15.828 3.031 1 98.94 313 THR A C 1
ATOM 2320 O O . THR A 1 313 ? -1.428 -15 3.799 1 98.94 313 THR A O 1
ATOM 2323 N N . GLY A 1 314 ? -1.61 -16.359 1.981 1 98.88 314 GLY A N 1
ATOM 2324 C CA . GLY A 1 314 ? -3.012 -16.016 1.79 1 98.88 314 GLY A CA 1
ATOM 2325 C C . GLY A 1 314 ? -3.869 -16.312 3.004 1 98.88 314 GLY A C 1
ATOM 2326 O O . GLY A 1 314 ? -4.703 -15.5 3.398 1 98.88 314 GLY A O 1
ATOM 2327 N N . LEU A 1 315 ? -3.627 -17.484 3.594 1 98.81 315 LEU A N 1
ATOM 2328 C CA . LEU A 1 315 ? -4.402 -17.891 4.762 1 98.81 315 LEU A CA 1
ATOM 2329 C C . LEU A 1 315 ? -4.105 -16.984 5.949 1 98.81 315 LEU A C 1
ATOM 2331 O O . LEU A 1 315 ? -5.008 -16.656 6.723 1 98.81 315 LEU A O 1
ATOM 2335 N N . ALA A 1 316 ? -2.859 -16.594 6.121 1 98.94 316 ALA A N 1
ATOM 2336 C CA . ALA A 1 316 ? -2.5 -15.648 7.176 1 98.94 316 ALA A CA 1
ATOM 2337 C C . ALA A 1 316 ? -3.191 -14.305 6.973 1 98.94 316 ALA A C 1
ATOM 2339 O O . ALA A 1 316 ? -3.66 -13.688 7.934 1 98.94 316 ALA A O 1
ATOM 2340 N N . VAL A 1 317 ? -3.26 -13.875 5.766 1 98.88 317 VAL A N 1
ATOM 2341 C CA . VAL A 1 317 ? -3.906 -12.609 5.438 1 98.88 317 VAL A CA 1
ATOM 2342 C C . VAL A 1 317 ? -5.395 -12.688 5.77 1 98.88 317 VAL A C 1
ATOM 2344 O O . VAL A 1 317 ? -5.957 -11.758 6.352 1 98.88 317 VAL A O 1
ATOM 2347 N N . LEU A 1 318 ? -6.043 -13.82 5.387 1 98.5 318 LEU A N 1
ATOM 2348 C CA . LEU A 1 318 ? -7.457 -14 5.703 1 98.5 318 LEU A CA 1
ATOM 2349 C C . LEU A 1 318 ? -7.684 -13.945 7.211 1 98.5 318 LEU A C 1
ATOM 2351 O O . LEU A 1 318 ? -8.609 -13.281 7.68 1 98.5 318 LEU A O 1
ATOM 2355 N N . GLU A 1 319 ? -6.816 -14.633 7.918 1 98.69 319 GLU A N 1
ATOM 2356 C CA . GLU A 1 319 ? -6.941 -14.664 9.367 1 98.69 319 GLU A CA 1
ATOM 2357 C C . GLU A 1 319 ? -6.707 -13.281 9.969 1 98.69 319 GLU A C 1
ATOM 2359 O O . GLU A 1 319 ? -7.438 -12.852 10.867 1 98.69 319 GLU A O 1
ATOM 2364 N N . ALA A 1 320 ? -5.703 -12.586 9.5 1 98.88 320 ALA A N 1
ATOM 2365 C CA . ALA A 1 320 ? -5.414 -11.234 9.969 1 98.88 320 ALA A CA 1
ATOM 2366 C C . ALA A 1 320 ? -6.598 -10.305 9.719 1 98.88 320 ALA A C 1
ATOM 2368 O O . ALA A 1 320 ? -6.973 -9.516 10.594 1 98.88 320 ALA A O 1
ATOM 2369 N N . ALA A 1 321 ? -7.168 -10.375 8.547 1 98.5 321 ALA A N 1
ATOM 2370 C CA . ALA A 1 321 ? -8.305 -9.523 8.195 1 98.5 321 ALA A CA 1
ATOM 2371 C C . ALA A 1 321 ? -9.516 -9.836 9.07 1 98.5 321 ALA A C 1
ATOM 2373 O O . ALA A 1 321 ? -10.281 -8.938 9.422 1 98.5 321 ALA A O 1
ATOM 2374 N N . LYS A 1 322 ? -9.695 -11.078 9.359 1 97.81 322 LYS A N 1
ATOM 2375 C CA . LYS A 1 322 ? -10.836 -11.516 10.156 1 97.81 322 LYS A CA 1
ATOM 2376 C C . LYS A 1 322 ? -10.703 -11.078 11.609 1 97.81 322 LYS A C 1
ATOM 2378 O O . LYS A 1 322 ? -11.672 -10.633 12.227 1 97.81 322 LYS A O 1
ATOM 2383 N N . THR A 1 323 ? -9.461 -11.133 12.156 1 98.31 323 THR A N 1
ATOM 2384 C CA . THR A 1 323 ? -9.281 -10.977 13.602 1 98.31 323 THR A CA 1
ATOM 2385 C C . THR A 1 323 ? -8.789 -9.57 13.93 1 98.31 323 THR A C 1
ATOM 2387 O O . THR A 1 323 ? -8.883 -9.133 15.078 1 98.31 323 THR A O 1
ATOM 2390 N N . GLY A 1 324 ? -8.203 -8.914 12.992 1 98.12 324 GLY A N 1
ATOM 2391 C CA . GLY A 1 324 ? -7.57 -7.625 13.242 1 98.12 324 GLY A CA 1
ATOM 2392 C C . GLY A 1 324 ? -6.242 -7.746 13.969 1 98.12 324 GLY A C 1
ATOM 2393 O O . GLY A 1 324 ? -5.762 -6.777 14.562 1 98.12 324 GLY A O 1
ATOM 2394 N N . LYS A 1 325 ? -5.695 -8.93 13.969 1 98.56 325 LYS A N 1
ATOM 2395 C CA . LYS A 1 325 ? -4.438 -9.172 14.664 1 98.56 325 LYS A CA 1
ATOM 2396 C C . LYS A 1 325 ? -3.355 -9.648 13.703 1 98.56 325 LYS A C 1
ATOM 2398 O O . LYS A 1 325 ? -3.633 -10.422 12.781 1 98.56 325 LYS A O 1
ATOM 2403 N N . ALA A 1 326 ? -2.211 -9.094 13.984 1 98.81 326 ALA A N 1
ATOM 2404 C CA . ALA A 1 326 ? -1.075 -9.648 13.258 1 98.81 326 ALA A CA 1
ATOM 2405 C C . ALA A 1 326 ? -1.062 -11.172 13.328 1 98.81 326 ALA A C 1
ATOM 2407 O O . ALA A 1 326 ? -1.229 -11.75 14.406 1 98.81 326 ALA A O 1
ATOM 2408 N N . THR A 1 327 ? -0.869 -11.805 12.148 1 98.88 327 THR A N 1
ATOM 2409 C CA . THR A 1 327 ? -0.951 -13.258 12.07 1 98.88 327 THR A CA 1
ATOM 2410 C C . THR A 1 327 ? 0.318 -13.836 11.453 1 98.88 327 THR A C 1
ATOM 2412 O O . THR A 1 327 ? 0.772 -13.375 10.406 1 98.88 327 THR A O 1
ATOM 2415 N N . ALA A 1 328 ? 0.864 -14.82 12.078 1 98.75 328 ALA A N 1
ATOM 2416 C CA . ALA A 1 328 ? 2.068 -15.477 11.578 1 98.75 328 ALA A CA 1
ATOM 2417 C C . ALA A 1 328 ? 1.776 -16.266 10.297 1 98.75 328 ALA A C 1
ATOM 2419 O O . ALA A 1 328 ? 0.717 -16.875 10.172 1 98.75 328 ALA A O 1
ATOM 2420 N N . VAL A 1 329 ? 2.719 -16.25 9.367 1 98.75 329 VAL A N 1
ATOM 2421 C CA . VAL A 1 329 ? 2.648 -17.078 8.18 1 98.75 329 VAL A CA 1
ATOM 2422 C C . VAL A 1 329 ? 3.248 -18.453 8.477 1 98.75 329 VAL A C 1
ATOM 2424 O O . VAL A 1 329 ? 4.465 -18.578 8.641 1 98.75 329 VAL A O 1
ATOM 2427 N N . HIS A 1 330 ? 2.383 -19.484 8.461 1 97.19 330 HIS A N 1
ATOM 2428 C CA . HIS A 1 330 ? 2.826 -20.828 8.805 1 97.19 330 HIS A CA 1
ATOM 2429 C C . HIS A 1 330 ? 2.73 -21.766 7.605 1 97.19 330 HIS A C 1
ATOM 2431 O O . HIS A 1 330 ? 1.669 -22.328 7.34 1 97.19 330 HIS A O 1
ATOM 2437 N N . SER A 1 331 ? 3.875 -21.938 7.016 1 96.94 331 SER A N 1
ATOM 2438 C CA . SER A 1 331 ? 3.871 -22.828 5.867 1 96.94 331 SER A CA 1
ATOM 2439 C C . SER A 1 331 ? 3.918 -24.297 6.309 1 96.94 331 SER A C 1
ATOM 2441 O O . SER A 1 331 ? 3.428 -25.172 5.602 1 96.94 331 SER A O 1
ATOM 2443 N N . GLY A 1 332 ? 4.594 -24.531 7.441 1 96.69 332 GLY A N 1
ATOM 2444 C CA . GLY A 1 332 ? 4.773 -25.875 7.949 1 96.69 332 GLY A CA 1
ATOM 2445 C C . GLY A 1 332 ? 5.891 -26.641 7.254 1 96.69 332 GLY A C 1
ATOM 2446 O O . GLY A 1 332 ? 6.094 -27.828 7.504 1 96.69 332 GLY A O 1
ATOM 2447 N N . LEU A 1 333 ? 6.629 -26.047 6.438 1 95.75 333 LEU A N 1
ATOM 2448 C CA . LEU A 1 333 ? 7.727 -26.688 5.719 1 95.75 333 LEU A CA 1
ATOM 2449 C C . LEU A 1 333 ? 9.016 -26.625 6.527 1 95.75 333 LEU A C 1
ATOM 2451 O O . LEU A 1 333 ? 9.203 -25.703 7.328 1 95.75 333 LEU A O 1
ATOM 2455 N N . MET B 1 1 ? -2.746 44.656 8.766 1 86.62 1 MET B N 1
ATOM 2456 C CA . MET B 1 1 ? -1.73 43.625 8.492 1 86.62 1 MET B CA 1
ATOM 2457 C C . MET B 1 1 ? -1.391 42.844 9.766 1 86.62 1 MET B C 1
ATOM 2459 O O . MET B 1 1 ? -1.113 43.438 10.805 1 86.62 1 MET B O 1
ATOM 2463 N N . ALA B 1 2 ? -1.475 41.5 9.648 1 95.19 2 ALA B N 1
ATOM 2464 C CA . ALA B 1 2 ? -1.228 40.719 10.859 1 95.19 2 ALA B CA 1
ATOM 2465 C C . ALA B 1 2 ? 0.262 40.688 11.188 1 95.19 2 ALA B C 1
ATOM 2467 O O . ALA B 1 2 ? 1.094 40.469 10.297 1 95.19 2 ALA B O 1
ATOM 2468 N N . LYS B 1 3 ? 0.609 41 12.375 1 98.5 3 LYS B N 1
ATOM 2469 C CA . LYS B 1 3 ? 1.983 40.906 12.859 1 98.5 3 LYS B CA 1
ATOM 2470 C C . LYS B 1 3 ? 2.211 39.594 13.609 1 98.5 3 LYS B C 1
ATOM 2472 O O . LYS B 1 3 ? 1.447 39.25 14.516 1 98.5 3 LYS B O 1
ATOM 2477 N N . TRP B 1 4 ? 3.277 38.938 13.203 1 98.81 4 TRP B N 1
ATOM 2478 C CA . TRP B 1 4 ? 3.504 37.562 13.672 1 98.81 4 TRP B CA 1
ATOM 2479 C C . TRP B 1 4 ? 4.707 37.5 14.602 1 98.81 4 TRP B C 1
ATOM 2481 O O . TRP B 1 4 ? 5.707 38.188 14.383 1 98.81 4 TRP B O 1
ATOM 2491 N N . GLY B 1 5 ? 4.617 36.719 15.641 1 98.88 5 GLY B N 1
ATOM 2492 C CA . GLY B 1 5 ? 5.758 36.219 16.391 1 98.88 5 GLY B CA 1
ATOM 2493 C C . GLY B 1 5 ? 6.039 34.75 16.125 1 98.88 5 GLY B C 1
ATOM 2494 O O . GLY B 1 5 ? 5.113 33.938 16.031 1 98.88 5 GLY B O 1
ATOM 2495 N N . LEU B 1 6 ? 7.297 34.406 16 1 98.88 6 LEU B N 1
ATOM 2496 C CA . LEU B 1 6 ? 7.699 33.031 15.836 1 98.88 6 LEU B CA 1
ATOM 2497 C C . LEU B 1 6 ? 8.07 32.406 17.172 1 98.88 6 LEU B C 1
ATOM 2499 O O . LEU B 1 6 ? 8.883 32.969 17.922 1 98.88 6 LEU B O 1
ATOM 2503 N N . ILE B 1 7 ? 7.41 31.328 17.484 1 98.75 7 ILE B N 1
ATOM 2504 C CA . ILE B 1 7 ? 7.82 30.516 18.625 1 98.75 7 ILE B CA 1
ATOM 2505 C C . ILE B 1 7 ? 8.695 29.359 18.156 1 98.75 7 ILE B C 1
ATOM 2507 O O . ILE B 1 7 ? 8.188 28.297 17.75 1 98.75 7 ILE B O 1
ATOM 2511 N N . GLY B 1 8 ? 9.992 29.547 18.219 1 97.31 8 GLY B N 1
ATOM 2512 C CA . GLY B 1 8 ? 10.984 28.641 17.672 1 97.31 8 GLY B CA 1
ATOM 2513 C C . GLY B 1 8 ? 11.688 29.188 16.438 1 97.31 8 GLY B C 1
ATOM 2514 O O . GLY B 1 8 ? 11.039 29.688 15.516 1 97.31 8 GLY B O 1
ATOM 2515 N N . ALA B 1 9 ? 13.055 29.188 16.422 1 97 9 ALA B N 1
ATOM 2516 C CA . ALA B 1 9 ? 13.875 29.5 15.25 1 97 9 ALA B CA 1
ATOM 2517 C C . ALA B 1 9 ? 14.086 28.266 14.375 1 97 9 ALA B C 1
ATOM 2519 O O . ALA B 1 9 ? 15.195 27.75 14.273 1 97 9 ALA B O 1
ATOM 2520 N N . SER B 1 10 ? 13.023 27.953 13.703 1 95.69 10 SER B N 1
ATOM 2521 C CA . SER B 1 10 ? 12.969 26.641 13.094 1 95.69 10 SER B CA 1
ATOM 2522 C C . SER B 1 10 ? 13.32 26.703 11.609 1 95.69 10 SER B C 1
ATOM 2524 O O . SER B 1 10 ? 13.195 27.75 10.977 1 95.69 10 SER B O 1
ATOM 2526 N N . THR B 1 11 ? 13.75 25.562 11.062 1 95.19 11 THR B N 1
ATOM 2527 C CA . THR B 1 11 ? 14.055 25.406 9.641 1 95.19 11 THR B CA 1
ATOM 2528 C C . THR B 1 11 ? 12.805 25.609 8.797 1 95.19 11 THR B C 1
ATOM 2530 O O . THR B 1 11 ? 12.852 26.281 7.762 1 95.19 11 THR B O 1
ATOM 2533 N N . ILE B 1 12 ? 11.672 25.078 9.203 1 96.5 12 ILE B N 1
ATOM 2534 C CA . ILE B 1 12 ? 10.438 25.156 8.43 1 96.5 12 ILE B CA 1
ATOM 2535 C C . ILE B 1 12 ? 9.977 26.625 8.336 1 96.5 12 ILE B C 1
ATOM 2537 O O . ILE B 1 12 ? 9.5 27.062 7.293 1 96.5 12 ILE B O 1
ATOM 2541 N N . ALA B 1 13 ? 10.078 27.344 9.438 1 98.19 13 ALA B N 1
ATOM 2542 C CA . ALA B 1 13 ? 9.695 28.75 9.398 1 98.19 13 ALA B CA 1
ATOM 2543 C C . ALA B 1 13 ? 10.586 29.531 8.438 1 98.19 13 ALA B C 1
ATOM 2545 O O . ALA B 1 13 ? 10.086 30.297 7.602 1 98.19 13 ALA B O 1
ATOM 2546 N N . LYS B 1 14 ? 11.875 29.281 8.516 1 97.75 14 LYS B N 1
ATOM 2547 C CA . LYS B 1 14 ? 12.852 29.969 7.672 1 97.75 14 LYS B CA 1
ATOM 2548 C C . LYS B 1 14 ? 12.625 29.641 6.195 1 97.75 14 LYS B C 1
ATOM 2550 O O . LYS B 1 14 ? 12.633 30.547 5.352 1 97.75 14 LYS B O 1
ATOM 2555 N N . GLU B 1 15 ? 12.305 28.422 5.93 1 97.06 15 GLU B N 1
ATOM 2556 C CA . GLU B 1 15 ? 12.297 27.969 4.543 1 97.06 15 GLU B CA 1
ATOM 2557 C C . GLU B 1 15 ? 10.961 28.25 3.871 1 97.06 15 GLU B C 1
ATOM 2559 O O . GLU B 1 15 ? 10.898 28.5 2.666 1 97.06 15 GLU B O 1
ATOM 2564 N N . TRP B 1 16 ? 9.867 28.25 4.684 1 97.94 16 TRP B N 1
ATOM 2565 C CA . TRP B 1 16 ? 8.594 28.203 3.979 1 97.94 16 TRP B CA 1
ATOM 2566 C C . TRP B 1 16 ? 7.613 29.219 4.555 1 97.94 16 TRP B C 1
ATOM 2568 O O . TRP B 1 16 ? 6.871 29.859 3.812 1 97.94 16 TRP B O 1
ATOM 2578 N N . VAL B 1 17 ? 7.684 29.5 5.836 1 98.69 17 VAL B N 1
ATOM 2579 C CA . VAL B 1 17 ? 6.551 30.156 6.48 1 98.69 17 VAL B CA 1
ATOM 2580 C C . VAL B 1 17 ? 6.766 31.656 6.508 1 98.69 17 VAL B C 1
ATOM 2582 O O . VAL B 1 17 ? 5.844 32.438 6.223 1 98.69 17 VAL B O 1
ATOM 2585 N N . ILE B 1 18 ? 8 32.156 6.816 1 98.81 18 ILE B N 1
ATOM 2586 C CA . ILE B 1 18 ? 8.305 33.562 6.883 1 98.81 18 ILE B CA 1
ATOM 2587 C C . ILE B 1 18 ? 7.98 34.219 5.543 1 98.81 18 ILE B C 1
ATOM 2589 O O . ILE B 1 18 ? 7.273 35.25 5.496 1 98.81 18 ILE B O 1
ATOM 2593 N N . GLY B 1 19 ? 8.492 33.625 4.441 1 98.5 19 GLY B N 1
ATOM 2594 C CA . GLY B 1 19 ? 8.195 34.156 3.121 1 98.5 19 GLY B CA 1
ATOM 2595 C C . GLY B 1 19 ? 6.715 34.188 2.807 1 98.5 19 GLY B C 1
ATOM 2596 O O . GLY B 1 19 ? 6.215 35.125 2.201 1 98.5 19 GLY B O 1
ATOM 2597 N N . ALA B 1 20 ? 5.98 33.188 3.244 1 98.75 20 ALA B N 1
ATOM 2598 C CA . ALA B 1 20 ? 4.547 33.094 2.982 1 98.75 20 ALA B CA 1
ATOM 2599 C C . ALA B 1 20 ? 3.771 34.156 3.758 1 98.75 20 ALA B C 1
ATOM 2601 O O . ALA B 1 20 ? 2.824 34.75 3.234 1 98.75 20 ALA B O 1
ATOM 2602 N N . ILE B 1 21 ? 4.145 34.375 5.039 1 98.69 21 ILE B N 1
ATOM 2603 C CA . ILE B 1 21 ? 3.525 35.438 5.84 1 98.69 21 ILE B CA 1
ATOM 2604 C C . ILE B 1 21 ? 3.65 36.781 5.125 1 98.69 21 ILE B C 1
ATOM 2606 O O . ILE B 1 21 ? 2.658 37.5 4.949 1 98.69 21 ILE B O 1
ATOM 2610 N N . ARG B 1 22 ? 4.793 37.062 4.629 1 98.56 22 ARG B N 1
ATOM 2611 C CA . ARG B 1 22 ? 5.059 38.344 3.971 1 98.56 22 ARG B CA 1
ATOM 2612 C C . ARG B 1 22 ? 4.309 38.438 2.646 1 98.56 22 ARG B C 1
ATOM 2614 O O . ARG B 1 22 ? 3.705 39.469 2.344 1 98.56 22 ARG B O 1
ATOM 2621 N N . ALA B 1 23 ? 4.316 37.344 1.935 1 98.5 23 ALA B N 1
ATOM 2622 C CA . ALA B 1 23 ? 3.686 37.344 0.617 1 98.5 23 ALA B CA 1
ATOM 2623 C C . ALA B 1 23 ? 2.178 37.531 0.728 1 98.5 23 ALA B C 1
ATOM 2625 O O . ALA B 1 23 ? 1.534 37.969 -0.227 1 98.5 23 ALA B O 1
ATOM 2626 N N . THR B 1 24 ? 1.617 37.281 1.872 1 98.38 24 THR B N 1
ATOM 2627 C CA . THR B 1 24 ? 0.171 37.375 2.035 1 98.38 24 THR B CA 1
ATOM 2628 C C . THR B 1 24 ? -0.191 38.594 2.885 1 98.38 24 THR B C 1
ATOM 2630 O O . THR B 1 24 ? -1.291 38.688 3.436 1 98.38 24 THR B O 1
ATOM 2633 N N . GLY B 1 25 ? 0.798 39.438 3.074 1 97.56 25 GLY B N 1
ATOM 2634 C CA . GLY B 1 25 ? 0.512 40.719 3.645 1 97.56 25 GLY B CA 1
ATOM 2635 C C . GLY B 1 25 ? 0.825 40.812 5.125 1 97.56 25 GLY B C 1
ATOM 2636 O O . GLY B 1 25 ? 0.552 41.844 5.766 1 97.56 25 GLY B O 1
ATOM 2637 N N . GLY B 1 26 ? 1.425 39.781 5.695 1 98.31 26 GLY B N 1
ATOM 2638 C CA . GLY B 1 26 ? 1.813 39.812 7.098 1 98.31 26 GLY B CA 1
ATOM 2639 C C . GLY B 1 26 ? 3.236 40.281 7.316 1 98.31 26 GLY B C 1
ATOM 2640 O O . GLY B 1 26 ? 3.969 40.531 6.352 1 98.31 26 GLY B O 1
ATOM 2641 N N . GLU B 1 27 ? 3.531 40.469 8.555 1 98.31 27 GLU B N 1
ATOM 2642 C CA . GLU B 1 27 ? 4.887 40.812 8.961 1 98.31 27 GLU B CA 1
ATOM 2643 C C . GLU B 1 27 ? 5.363 39.969 10.133 1 98.31 27 GLU B C 1
ATOM 2645 O O . GLU B 1 27 ? 4.602 39.719 11.07 1 98.31 27 GLU B O 1
ATOM 2650 N N . VAL B 1 28 ? 6.578 39.531 10.031 1 98.69 28 VAL B N 1
ATOM 2651 C CA . VAL B 1 28 ? 7.18 38.812 11.164 1 98.69 28 VAL B CA 1
ATOM 2652 C C . VAL B 1 28 ? 8.016 39.812 11.984 1 98.69 28 VAL B C 1
ATOM 2654 O O . VAL B 1 28 ? 9.008 40.344 11.492 1 98.69 28 VAL B O 1
ATOM 2657 N N . VAL B 1 29 ? 7.695 39.969 13.289 1 98 29 VAL B N 1
ATOM 2658 C CA . VAL B 1 29 ? 8.312 41.094 13.977 1 98 29 VAL B CA 1
ATOM 2659 C C . VAL B 1 29 ? 9.188 40.594 15.117 1 98 29 VAL B C 1
ATOM 2661 O O . VAL B 1 29 ? 10.031 41.312 15.633 1 98 29 VAL B O 1
ATOM 2664 N N . SER B 1 30 ? 8.969 39.344 15.516 1 98.44 30 SER B N 1
ATOM 2665 C CA . SER B 1 30 ? 9.727 38.812 16.641 1 98.44 30 SER B CA 1
ATOM 2666 C C . SER B 1 30 ? 9.914 37.312 16.547 1 98.44 30 SER B C 1
ATOM 2668 O O . SER B 1 30 ? 9.086 36.594 15.953 1 98.44 30 SER B O 1
ATOM 2670 N N . VAL B 1 31 ? 11.039 36.812 17.031 1 98.75 31 VAL B N 1
ATOM 2671 C CA . VAL B 1 31 ? 11.297 35.375 17.125 1 98.75 31 VAL B CA 1
ATOM 2672 C C . VAL B 1 31 ? 11.766 35.031 18.531 1 98.75 31 VAL B C 1
ATOM 2674 O O . VAL B 1 31 ? 12.586 35.75 19.125 1 98.75 31 VAL B O 1
ATOM 2677 N N . TYR B 1 32 ? 11.18 33.969 19.047 1 98.44 32 TYR B N 1
ATOM 2678 C CA . TYR B 1 32 ? 11.562 33.406 20.344 1 98.44 32 TYR B CA 1
ATOM 2679 C C . TYR B 1 32 ? 12.484 32.219 20.172 1 98.44 32 TYR B C 1
ATOM 2681 O O . TYR B 1 32 ? 12.172 31.281 19.438 1 98.44 32 TYR B O 1
ATOM 2689 N N . SER B 1 33 ? 13.602 32.25 20.797 1 97.25 33 SER B N 1
ATOM 2690 C CA . SER B 1 33 ? 14.539 31.125 20.953 1 97.25 33 SER B CA 1
ATOM 2691 C C . SER B 1 33 ? 15.164 31.125 22.344 1 97.25 33 SER B C 1
ATOM 2693 O O . SER B 1 33 ? 15.539 32.188 22.859 1 97.25 33 SER B O 1
ATOM 2695 N N . THR B 1 34 ? 15.234 29.906 22.875 1 95.38 34 THR B N 1
ATOM 2696 C CA . THR B 1 34 ? 15.82 29.844 24.203 1 95.38 34 THR B CA 1
ATOM 2697 C C . THR B 1 34 ? 17.312 30.188 24.156 1 95.38 34 THR B C 1
ATOM 2699 O O . THR B 1 34 ? 17.891 30.578 25.172 1 95.38 34 THR B O 1
ATOM 2702 N N . ASN B 1 35 ? 17.906 30 23.031 1 96.19 35 ASN B N 1
ATOM 2703 C CA . ASN B 1 35 ? 19.297 30.391 22.812 1 96.19 35 ASN B CA 1
ATOM 2704 C C . ASN B 1 35 ? 19.406 31.781 22.203 1 96.19 35 ASN B C 1
ATOM 2706 O O . ASN B 1 35 ? 19.094 31.984 21.031 1 96.19 35 ASN B O 1
ATOM 2710 N N . ALA B 1 36 ? 19.953 32.688 22.984 1 96.88 36 ALA B N 1
ATOM 2711 C CA . ALA B 1 36 ? 19.984 34.094 22.578 1 96.88 36 ALA B CA 1
ATOM 2712 C C . ALA B 1 36 ? 20.781 34.25 21.297 1 96.88 36 ALA B C 1
ATOM 2714 O O . ALA B 1 36 ? 20.359 35 20.406 1 96.88 36 ALA B O 1
ATOM 2715 N N . ALA B 1 37 ? 21.922 33.625 21.25 1 97.56 37 ALA B N 1
ATOM 2716 C CA . ALA B 1 37 ? 22.781 33.75 20.078 1 97.56 37 ALA B CA 1
ATOM 2717 C C . ALA B 1 37 ? 22.109 33.188 18.828 1 97.56 37 ALA B C 1
ATOM 2719 O O . ALA B 1 37 ? 22.156 33.812 17.766 1 97.56 37 ALA B O 1
ATOM 2720 N N . ARG B 1 38 ? 21.5 32.062 18.969 1 96.12 38 ARG B N 1
ATOM 2721 C CA . ARG B 1 38 ? 20.797 31.453 17.859 1 96.12 38 ARG B CA 1
ATOM 2722 C C . ARG B 1 38 ? 19.609 32.312 17.406 1 96.12 38 ARG B C 1
ATOM 2724 O O . ARG B 1 38 ? 19.391 32.5 16.219 1 96.12 38 ARG B O 1
ATOM 2731 N N . GLY B 1 39 ? 18.906 32.812 18.391 1 97.75 39 GLY B N 1
ATOM 2732 C CA . GLY B 1 39 ? 17.766 33.656 18.078 1 97.75 39 GLY B CA 1
ATOM 2733 C C . GLY B 1 39 ? 18.156 34.938 17.328 1 97.75 39 GLY B C 1
ATOM 2734 O O . GLY B 1 39 ? 17.5 35.281 16.344 1 97.75 39 GLY B O 1
ATOM 2735 N N . LYS B 1 40 ? 19.203 35.5 17.781 1 97.94 40 LYS B N 1
ATOM 2736 C CA . LYS B 1 40 ? 19.656 36.75 17.156 1 97.94 40 LYS B CA 1
ATOM 2737 C C . LYS B 1 40 ? 20.141 36.5 15.727 1 97.94 40 LYS B C 1
ATOM 2739 O O . LYS B 1 40 ? 19.797 37.219 14.805 1 97.94 40 LYS B O 1
ATOM 2744 N N . THR B 1 41 ? 20.906 35.5 15.562 1 98.38 41 THR B N 1
ATOM 2745 C CA . THR B 1 41 ? 21.391 35.125 14.234 1 98.38 41 THR B CA 1
ATOM 2746 C C . THR B 1 41 ? 20.219 34.812 13.297 1 98.38 41 THR B C 1
ATOM 2748 O O . THR B 1 41 ? 20.203 35.281 12.156 1 98.38 41 THR B O 1
ATOM 2751 N N . TYR B 1 42 ? 19.312 34.062 13.828 1 98.38 42 TYR B N 1
ATOM 2752 C CA . TYR B 1 42 ? 18.109 33.719 13.062 1 98.38 42 TYR B CA 1
ATOM 2753 C C . TYR B 1 42 ? 17.328 34.969 12.664 1 98.38 42 TYR B C 1
ATOM 2755 O O . TYR B 1 42 ? 16.906 35.094 11.516 1 98.38 42 TYR B O 1
ATOM 2763 N N . ALA B 1 43 ? 17.125 35.875 13.586 1 98.56 43 ALA B N 1
ATOM 2764 C CA . ALA B 1 43 ? 16.422 37.125 13.328 1 98.56 43 ALA B CA 1
ATOM 2765 C C . ALA B 1 43 ? 17.125 37.969 12.258 1 98.56 43 ALA B C 1
ATOM 2767 O O . ALA B 1 43 ? 16.484 38.406 11.305 1 98.56 43 ALA B O 1
ATOM 2768 N N . ASP B 1 44 ? 18.391 38.062 12.367 1 98.38 44 ASP B N 1
ATOM 2769 C CA . ASP B 1 44 ? 19.188 38.844 11.422 1 98.38 44 ASP B CA 1
ATOM 2770 C C . ASP B 1 44 ? 19.109 38.219 10.016 1 98.38 44 ASP B C 1
ATOM 2772 O O . ASP B 1 44 ? 18.906 38.969 9.039 1 98.38 44 ASP B O 1
ATOM 2776 N N . GLU B 1 45 ? 19.203 36.969 9.961 1 98.25 45 GLU B N 1
ATOM 2777 C CA . GLU B 1 45 ? 19.219 36.281 8.68 1 98.25 45 GLU B CA 1
ATOM 2778 C C . GLU B 1 45 ? 17.859 36.344 7.988 1 98.25 45 GLU B C 1
ATOM 2780 O O . GLU B 1 45 ? 17.766 36.25 6.766 1 98.25 45 GLU B O 1
ATOM 2785 N N . ASN B 1 46 ? 16.797 36.594 8.805 1 98.5 46 ASN B N 1
ATOM 2786 C CA . ASN B 1 46 ? 15.453 36.5 8.227 1 98.5 46 ASN B CA 1
ATOM 2787 C C . ASN B 1 46 ? 14.742 37.844 8.289 1 98.5 46 ASN B C 1
ATOM 2789 O O . ASN B 1 46 ? 13.531 37.938 8.078 1 98.5 46 ASN B O 1
ATOM 2793 N N . GLY B 1 47 ? 15.484 38.875 8.562 1 98.06 47 GLY B N 1
ATOM 2794 C CA . GLY B 1 47 ? 14.922 40.219 8.578 1 98.06 47 GLY B CA 1
ATOM 2795 C C . GLY B 1 47 ? 13.828 40.406 9.617 1 98.06 47 GLY B C 1
ATOM 2796 O O . GLY B 1 47 ? 12.781 41 9.336 1 98.06 47 GLY B O 1
ATOM 2797 N N . ILE B 1 48 ? 14.008 39.844 10.797 1 98.56 48 ILE B N 1
ATOM 2798 C CA . ILE B 1 48 ? 13.078 39.969 11.914 1 98.56 48 ILE B CA 1
ATOM 2799 C C . ILE B 1 48 ? 13.625 41 12.922 1 98.56 48 ILE B C 1
ATOM 2801 O O . ILE B 1 48 ? 14.773 40.875 13.367 1 98.56 48 ILE B O 1
ATOM 2805 N N . ALA B 1 49 ? 12.914 41.906 13.281 1 96.94 49 ALA B N 1
ATOM 2806 C CA . ALA B 1 49 ? 13.367 43.094 14.023 1 96.94 49 ALA B CA 1
ATOM 2807 C C . ALA B 1 49 ? 13.805 42.719 15.438 1 96.94 49 ALA B C 1
ATOM 2809 O O . ALA B 1 49 ? 14.719 43.312 16 1 96.94 49 ALA B O 1
ATOM 2810 N N . ARG B 1 50 ? 13.125 41.719 16.031 1 97.75 50 ARG B N 1
ATOM 2811 C CA . ARG B 1 50 ? 13.367 41.438 17.438 1 97.75 50 ARG B CA 1
ATOM 2812 C C . ARG B 1 50 ? 13.617 39.938 17.672 1 97.75 50 ARG B C 1
ATOM 2814 O O . ARG B 1 50 ? 13.023 39.094 16.984 1 97.75 50 ARG B O 1
ATOM 2821 N N . SER B 1 51 ? 14.453 39.688 18.578 1 98.12 51 SER B N 1
ATOM 2822 C CA . SER B 1 51 ? 14.711 38.344 19.094 1 98.12 51 SER B CA 1
ATOM 2823 C C . SER B 1 51 ? 14.625 38.344 20.625 1 98.12 51 SER B C 1
ATOM 2825 O O . SER B 1 51 ? 15.227 39.156 21.297 1 98.12 51 SER B O 1
ATOM 2827 N N . VAL B 1 52 ? 13.82 37.406 21.188 1 98.38 52 VAL B N 1
ATOM 2828 C CA . VAL B 1 52 ? 13.625 37.344 22.625 1 98.38 52 VAL B CA 1
ATOM 2829 C C . VAL B 1 52 ? 13.938 35.938 23.141 1 98.38 52 VAL B C 1
ATOM 2831 O O . VAL B 1 52 ? 13.906 34.969 22.375 1 98.38 52 VAL B O 1
ATOM 2834 N N . THR B 1 53 ? 14.164 35.75 24.422 1 97.94 53 THR B N 1
ATOM 2835 C CA . THR B 1 53 ? 14.516 34.469 25 1 97.94 53 THR B CA 1
ATOM 2836 C C . THR B 1 53 ? 13.445 34 25.969 1 97.94 53 THR B C 1
ATOM 2838 O O . THR B 1 53 ? 13.609 32.969 26.641 1 97.94 53 THR B O 1
ATOM 2841 N N . SER B 1 54 ? 12.422 34.75 26 1 96.81 54 SER B N 1
ATOM 2842 C CA . SER B 1 54 ? 11.281 34.406 26.859 1 96.81 54 SER B CA 1
ATOM 2843 C C . SER B 1 54 ? 9.984 34.375 26.062 1 96.81 54 SER B C 1
ATOM 2845 O O . SER B 1 54 ? 9.664 35.312 25.328 1 96.81 54 SER B O 1
ATOM 2847 N N . LEU B 1 55 ? 9.297 33.25 26.312 1 98.12 55 LEU B N 1
ATOM 2848 C CA . LEU B 1 55 ? 7.996 33.125 25.672 1 98.12 55 LEU B CA 1
ATOM 2849 C C . LEU B 1 55 ? 7.043 34.219 26.188 1 98.12 55 LEU B C 1
ATOM 2851 O O . LEU B 1 55 ? 6.297 34.781 25.391 1 98.12 55 LEU B O 1
ATOM 2855 N N . ASP B 1 56 ? 7.102 34.469 27.422 1 97.81 56 ASP B N 1
ATOM 2856 C CA . ASP B 1 56 ? 6.258 35.5 28.031 1 97.81 56 ASP B CA 1
ATOM 2857 C C . ASP B 1 56 ? 6.512 36.875 27.391 1 97.81 56 ASP B C 1
ATOM 2859 O O . ASP B 1 56 ? 5.574 37.625 27.156 1 97.81 56 ASP B O 1
ATOM 2863 N N . ALA B 1 57 ? 7.785 37.125 27.172 1 97.62 57 ALA B N 1
ATOM 2864 C CA . ALA B 1 57 ? 8.133 38.406 26.562 1 97.62 57 ALA B CA 1
ATOM 2865 C C . ALA B 1 57 ? 7.523 38.531 25.172 1 97.62 57 ALA B C 1
ATOM 2867 O O . ALA B 1 57 ? 7.043 39.594 24.781 1 97.62 57 ALA B O 1
ATOM 2868 N N . LEU B 1 58 ? 7.598 37.469 24.422 1 98.44 58 LEU B N 1
ATOM 2869 C CA . LEU B 1 58 ? 7.016 37.469 23.078 1 98.44 58 LEU B CA 1
ATOM 2870 C C . LEU B 1 58 ? 5.504 37.688 23.141 1 98.44 58 LEU B C 1
ATOM 2872 O O . LEU B 1 58 ? 4.953 38.5 22.422 1 98.44 58 LEU B O 1
ATOM 2876 N N . LEU B 1 59 ? 4.809 36.969 24.047 1 98.62 59 LEU B N 1
ATOM 2877 C CA . LEU B 1 59 ? 3.352 36.906 24.094 1 98.62 59 LEU B CA 1
ATOM 2878 C C . LEU B 1 59 ? 2.793 38.188 24.719 1 98.62 59 LEU B C 1
ATOM 2880 O O . LEU B 1 59 ? 1.633 38.531 24.484 1 98.62 59 LEU B O 1
ATOM 2884 N N . ALA B 1 60 ? 3.617 38.906 25.469 1 98 60 ALA B N 1
ATOM 2885 C CA . ALA B 1 60 ? 3.186 40.156 26.125 1 98 60 ALA B CA 1
ATOM 2886 C C . ALA B 1 60 ? 3.24 41.312 25.156 1 98 60 ALA B C 1
ATOM 2888 O O . ALA B 1 60 ? 2.678 42.375 25.422 1 98 60 ALA B O 1
ATOM 2889 N N . ASP B 1 61 ? 3.912 41.156 24.062 1 97.62 61 ASP B N 1
ATOM 2890 C CA . ASP B 1 61 ? 4.035 42.219 23.078 1 97.62 61 ASP B CA 1
ATOM 2891 C C . ASP B 1 61 ? 2.688 42.531 22.438 1 97.62 61 ASP B C 1
ATOM 2893 O O . ASP B 1 61 ? 2.143 41.688 21.688 1 97.62 61 ASP B O 1
ATOM 2897 N N . PRO B 1 62 ? 2.156 43.719 22.594 1 96.44 62 PRO B N 1
ATOM 2898 C CA . PRO B 1 62 ? 0.831 44.031 22.062 1 96.44 62 PRO B CA 1
ATOM 2899 C C . PRO B 1 62 ? 0.826 44.188 20.547 1 96.44 62 PRO B C 1
ATOM 2901 O O . PRO B 1 62 ? -0.241 44.188 19.922 1 96.44 62 PRO B O 1
ATOM 2904 N N . GLU B 1 63 ? 2.002 44.25 20 1 96.38 63 GLU B N 1
ATOM 2905 C CA . GLU B 1 63 ? 2.092 44.375 18.562 1 96.38 63 GLU B CA 1
ATOM 2906 C C . GLU B 1 63 ? 1.839 43.062 17.844 1 96.38 63 GLU B C 1
ATOM 2908 O O . GLU B 1 63 ? 1.449 43.031 16.688 1 96.38 63 GLU B O 1
ATOM 2913 N N . ILE B 1 64 ? 2.006 42.031 18.531 1 98.31 64 ILE B N 1
ATOM 2914 C CA . ILE B 1 64 ? 1.885 40.719 17.922 1 98.31 64 ILE B CA 1
ATOM 2915 C C . ILE B 1 64 ? 0.422 40.281 17.922 1 98.31 64 ILE B C 1
ATOM 2917 O O . ILE B 1 64 ? -0.214 40.219 18.984 1 98.31 64 ILE B O 1
ATOM 2921 N N . ASP B 1 65 ? -0.085 39.938 16.734 1 98.62 65 ASP B N 1
ATOM 2922 C CA . ASP B 1 65 ? -1.459 39.5 16.562 1 98.62 65 ASP B CA 1
ATOM 2923 C C . ASP B 1 65 ? -1.529 37.969 16.578 1 98.62 65 ASP B C 1
ATOM 2925 O O . ASP B 1 65 ? -2.51 37.375 17.047 1 98.62 65 ASP B O 1
ATOM 2929 N N . ALA B 1 66 ? -0.54 37.344 16 1 98.88 66 ALA B N 1
ATOM 2930 C CA . ALA B 1 66 ? -0.542 35.875 15.781 1 98.88 66 ALA B CA 1
ATOM 2931 C C . ALA B 1 66 ? 0.84 35.281 16.031 1 98.88 66 ALA B C 1
ATOM 2933 O O . ALA B 1 66 ? 1.852 36 15.93 1 98.88 66 ALA B O 1
ATOM 2934 N N . VAL B 1 67 ? 0.849 34 16.344 1 98.94 67 VAL B N 1
ATOM 2935 C CA . VAL B 1 67 ? 2.121 33.312 16.531 1 98.94 67 VAL B CA 1
ATOM 2936 C C . VAL B 1 67 ? 2.158 32.062 15.664 1 98.94 67 VAL B C 1
ATOM 2938 O O . VAL B 1 67 ? 1.117 31.469 15.391 1 98.94 67 VAL B O 1
ATOM 2941 N N . TYR B 1 68 ? 3.301 31.75 15.188 1 98.94 68 TYR B N 1
ATOM 2942 C CA . TYR B 1 68 ? 3.605 30.469 14.547 1 98.94 68 TYR B CA 1
ATOM 2943 C C . TYR B 1 68 ? 4.461 29.594 15.445 1 98.94 68 TYR B C 1
ATOM 2945 O O . TYR B 1 68 ? 5.555 29.984 15.852 1 98.94 68 TYR B O 1
ATOM 2953 N N . ILE B 1 69 ? 3.928 28.453 15.781 1 98.88 69 ILE B N 1
ATOM 2954 C CA . ILE B 1 69 ? 4.609 27.547 16.703 1 98.88 69 ILE B CA 1
ATOM 2955 C C . ILE B 1 69 ? 5.285 26.438 15.906 1 98.88 69 ILE B C 1
ATOM 2957 O O . ILE B 1 69 ? 4.609 25.594 15.297 1 98.88 69 ILE B O 1
ATOM 2961 N N . SER B 1 70 ? 6.609 26.391 15.953 1 98.25 70 SER B N 1
ATOM 2962 C CA . SER B 1 70 ? 7.355 25.375 15.203 1 98.25 70 SER B CA 1
ATOM 2963 C C . SER B 1 70 ? 8.523 24.844 16.016 1 98.25 70 SER B C 1
ATOM 2965 O O . SER B 1 70 ? 9.594 24.547 15.477 1 98.25 70 SER B O 1
ATOM 2967 N N . THR B 1 71 ? 8.43 24.781 17.375 1 97.06 71 THR B N 1
ATOM 2968 C CA . THR B 1 71 ? 9.359 24.109 18.266 1 97.06 71 THR B CA 1
ATOM 2969 C C . THR B 1 71 ? 9.188 22.594 18.172 1 97.06 71 THR B C 1
ATOM 2971 O O . THR B 1 71 ? 8.453 22.094 17.328 1 97.06 71 THR B O 1
ATOM 2974 N N . THR B 1 72 ? 9.953 21.844 19.016 1 96 72 THR B N 1
ATOM 2975 C CA . THR B 1 72 ? 9.75 20.406 19.047 1 96 72 THR B CA 1
ATOM 2976 C C . THR B 1 72 ? 8.367 20.062 19.594 1 96 72 THR B C 1
ATOM 2978 O O . THR B 1 72 ? 7.738 20.875 20.266 1 96 72 THR B O 1
ATOM 2981 N N . ASN B 1 73 ? 7.914 18.906 19.312 1 97.5 73 ASN B N 1
ATOM 2982 C CA . ASN B 1 73 ? 6.5 18.547 19.391 1 97.5 73 ASN B CA 1
ATOM 2983 C C . ASN B 1 73 ? 5.984 18.609 20.828 1 97.5 73 ASN B C 1
ATOM 2985 O O . ASN B 1 73 ? 4.844 19 21.062 1 97.5 73 ASN B O 1
ATOM 2989 N N . GLU B 1 74 ? 6.832 18.234 21.766 1 96.56 74 GLU B N 1
ATOM 2990 C CA . GLU B 1 74 ? 6.406 18.125 23.156 1 96.56 74 GLU B CA 1
ATOM 2991 C C . GLU B 1 74 ? 6.125 19.5 23.766 1 96.56 74 GLU B C 1
ATOM 2993 O O . GLU B 1 74 ? 5.48 19.594 24.797 1 96.56 74 GLU B O 1
ATOM 2998 N N . LEU B 1 75 ? 6.539 20.562 23.062 1 97.5 75 LEU B N 1
ATOM 2999 C CA . LEU B 1 75 ? 6.414 21.906 23.594 1 97.5 75 LEU B CA 1
ATOM 3000 C C . LEU B 1 75 ? 5.152 22.578 23.062 1 97.5 75 LEU B C 1
ATOM 3002 O O . LEU B 1 75 ? 4.715 23.609 23.594 1 97.5 75 LEU B O 1
ATOM 3006 N N . HIS B 1 76 ? 4.543 22.062 22.031 1 98.62 76 HIS B N 1
ATOM 3007 C CA . HIS B 1 76 ? 3.441 22.703 21.328 1 98.62 76 HIS B CA 1
ATOM 3008 C C . HIS B 1 76 ? 2.287 23.031 22.266 1 98.62 76 HIS B C 1
ATOM 3010 O O . HIS B 1 76 ? 1.76 24.141 22.25 1 98.62 76 HIS B O 1
ATOM 3016 N N . GLY B 1 77 ? 1.928 22.031 23.047 1 98.38 77 GLY B N 1
ATOM 3017 C CA . GLY B 1 77 ? 0.752 22.172 23.891 1 98.38 77 GLY B CA 1
ATOM 3018 C C . GLY B 1 77 ? 0.811 23.391 24.797 1 98.38 77 GLY B C 1
ATOM 3019 O O . GLY B 1 77 ? -0.039 24.281 24.703 1 98.38 77 GLY B O 1
ATOM 3020 N N . ASP B 1 78 ? 1.844 23.469 25.594 1 98.38 78 ASP B N 1
ATOM 3021 C CA . ASP B 1 78 ? 2.006 24.562 26.547 1 98.38 78 ASP B CA 1
ATOM 3022 C C . ASP B 1 78 ? 2.123 25.906 25.844 1 98.38 78 ASP B C 1
ATOM 3024 O O . ASP B 1 78 ? 1.563 26.906 26.297 1 98.38 78 ASP B O 1
ATOM 3028 N N . GLN B 1 79 ? 2.791 25.891 24.781 1 98.81 79 GLN B N 1
ATOM 3029 C CA . GLN B 1 79 ? 3.018 27.141 24.047 1 98.81 79 GLN B CA 1
ATOM 3030 C C . GLN B 1 79 ? 1.727 27.641 23.406 1 98.81 79 GLN B C 1
ATOM 3032 O O . GLN B 1 79 ? 1.451 28.844 23.422 1 98.81 79 GLN B O 1
ATOM 3037 N N . ALA B 1 80 ? 0.969 26.719 22.875 1 98.88 80 ALA B N 1
ATOM 3038 C CA . ALA B 1 80 ? -0.304 27.094 22.266 1 98.88 80 ALA B CA 1
ATOM 3039 C C . ALA B 1 80 ? -1.279 27.625 23.312 1 98.88 80 ALA B C 1
ATOM 3041 O O . ALA B 1 80 ? -1.973 28.625 23.078 1 98.88 80 ALA B O 1
ATOM 3042 N N . ILE B 1 81 ? -1.339 26.953 24.438 1 98.75 81 ILE B N 1
ATOM 3043 C CA . ILE B 1 81 ? -2.23 27.375 25.516 1 98.75 81 ILE B CA 1
ATOM 3044 C C . ILE B 1 81 ? -1.839 28.766 26 1 98.75 81 ILE B C 1
ATOM 3046 O O . ILE B 1 81 ? -2.693 29.641 26.141 1 98.75 81 ILE B O 1
ATOM 3050 N N . ALA B 1 82 ? -0.562 28.984 26.188 1 98.88 82 ALA B N 1
ATOM 3051 C CA . ALA B 1 82 ? -0.068 30.297 26.609 1 98.88 82 ALA B CA 1
ATOM 3052 C C . ALA B 1 82 ? -0.411 31.375 25.578 1 98.88 82 ALA B C 1
ATOM 3054 O O . ALA B 1 82 ? -0.818 32.469 25.953 1 98.88 82 ALA B O 1
ATOM 3055 N N . ALA B 1 83 ? -0.244 31.078 24.328 1 98.88 83 ALA B N 1
ATOM 3056 C CA . ALA B 1 83 ? -0.547 32.031 23.25 1 98.88 83 ALA B CA 1
ATOM 3057 C C . ALA B 1 83 ? -2.031 32.375 23.234 1 98.88 83 ALA B C 1
ATOM 3059 O O . ALA B 1 83 ? -2.393 33.562 23.094 1 98.88 83 ALA B O 1
ATOM 3060 N N . ALA B 1 84 ? -2.857 31.391 23.391 1 98.81 84 ALA B N 1
ATOM 3061 C CA . ALA B 1 84 ? -4.301 31.625 23.438 1 98.81 84 ALA B CA 1
ATOM 3062 C C . ALA B 1 84 ? -4.676 32.531 24.609 1 98.81 84 ALA B C 1
ATOM 3064 O O . ALA B 1 84 ? -5.441 33.5 24.438 1 98.81 84 ALA B O 1
ATOM 3065 N N . GLN B 1 85 ? -4.113 32.219 25.719 1 98.44 85 GLN B N 1
ATOM 3066 C CA . GLN B 1 85 ? -4.402 33 26.922 1 98.44 85 GLN B CA 1
ATOM 3067 C C . GLN B 1 85 ? -3.965 34.469 26.75 1 98.44 85 GLN B C 1
ATOM 3069 O O . GLN B 1 85 ? -4.566 35.375 27.328 1 98.44 85 GLN B O 1
ATOM 3074 N N . ALA B 1 86 ? -2.98 34.688 25.953 1 98.75 86 ALA B N 1
ATOM 3075 C CA . ALA B 1 86 ? -2.484 36.031 25.672 1 98.75 86 ALA B CA 1
ATOM 3076 C C . ALA B 1 86 ? -3.285 36.688 24.547 1 98.75 86 ALA B C 1
ATOM 3078 O O . ALA B 1 86 ? -2.98 37.812 24.141 1 98.75 86 ALA B O 1
ATOM 3079 N N . GLY B 1 87 ? -4.254 36 24.016 1 98.56 87 GLY B N 1
ATOM 3080 C CA . GLY B 1 87 ? -5.141 36.531 23 1 98.56 87 GLY B CA 1
ATOM 3081 C C . GLY B 1 87 ? -4.531 36.5 21.609 1 98.56 87 GLY B C 1
ATOM 3082 O O . GLY B 1 87 ? -4.938 37.281 20.734 1 98.56 87 GLY B O 1
ATOM 3083 N N . LYS B 1 88 ? -3.5 35.688 21.375 1 98.88 88 LYS B N 1
ATOM 3084 C CA . LYS B 1 88 ? -2.84 35.625 20.078 1 98.88 88 LYS B CA 1
ATOM 3085 C C . LYS B 1 88 ? -3.465 34.531 19.188 1 98.88 88 LYS B C 1
ATOM 3087 O O . LYS B 1 88 ? -3.789 33.438 19.672 1 98.88 88 LYS B O 1
ATOM 3092 N N . HIS B 1 89 ? -3.707 34.812 17.906 1 98.88 89 HIS B N 1
ATOM 3093 C CA . HIS B 1 89 ? -4.047 33.75 16.953 1 98.88 89 HIS B CA 1
ATOM 3094 C C . HIS B 1 89 ? -2.896 32.781 16.781 1 98.88 89 HIS B C 1
ATOM 3096 O O . HIS B 1 89 ? -1.733 33.125 17 1 98.88 89 HIS B O 1
ATOM 3102 N N . ILE B 1 90 ? -3.229 31.516 16.438 1 98.94 90 ILE B N 1
ATOM 3103 C CA . ILE B 1 90 ? -2.209 30.484 16.516 1 98.94 90 ILE B CA 1
ATOM 3104 C C . ILE B 1 90 ? -2.193 29.656 15.234 1 98.94 90 ILE B C 1
ATOM 3106 O O . ILE B 1 90 ? -3.217 29.094 14.836 1 98.94 90 ILE B O 1
ATOM 3110 N N . LEU B 1 91 ? -1.133 29.562 14.57 1 98.94 91 LEU B N 1
ATOM 3111 C CA . LEU B 1 91 ? -0.824 28.516 13.602 1 98.94 91 LEU B CA 1
ATOM 3112 C C . LEU B 1 91 ? 0.281 27.594 14.117 1 98.94 91 LEU B C 1
ATOM 3114 O O . LEU B 1 91 ? 1.416 28.047 14.312 1 98.94 91 LEU B O 1
ATOM 3118 N N . CYS B 1 92 ? -0.029 26.375 14.367 1 98.94 92 CYS B N 1
ATOM 3119 C CA . CYS B 1 92 ? 0.895 25.453 15.008 1 98.94 92 CYS B CA 1
ATOM 3120 C C . CYS B 1 92 ? 1.332 24.359 14.039 1 98.94 92 CYS B C 1
ATOM 3122 O O . CYS B 1 92 ? 0.515 23.828 13.281 1 98.94 92 CYS B O 1
ATOM 3124 N N . GLU B 1 93 ? 2.525 23.984 14.07 1 98.56 93 GLU B N 1
ATOM 3125 C CA . GLU B 1 93 ? 3.051 22.891 13.273 1 98.56 93 GLU B CA 1
ATOM 3126 C C . GLU B 1 93 ? 2.439 21.547 13.695 1 98.56 93 GLU B C 1
ATOM 3128 O O . GLU B 1 93 ? 1.975 21.406 14.828 1 98.56 93 GLU B O 1
ATOM 3133 N N . LYS B 1 94 ? 2.41 20.672 12.75 1 98.5 94 LYS B N 1
ATOM 3134 C CA . LYS B 1 94 ? 2.047 19.281 13.031 1 98.5 94 LYS B CA 1
ATOM 3135 C C . LYS B 1 94 ? 3.242 18.5 13.57 1 98.5 94 LYS B C 1
ATOM 3137 O O . LYS B 1 94 ? 4.391 18.828 13.273 1 98.5 94 LYS B O 1
ATOM 3142 N N . PRO B 1 95 ? 3.07 17.422 14.297 1 98.31 95 PRO B N 1
ATOM 3143 C CA . PRO B 1 95 ? 1.784 17.141 14.93 1 98.31 95 PRO B CA 1
ATOM 3144 C C . PRO B 1 95 ? 1.417 18.156 16.016 1 98.31 95 PRO B C 1
ATOM 3146 O O . PRO B 1 95 ? 2.297 18.812 16.562 1 98.31 95 PRO B O 1
ATOM 3149 N N . LEU B 1 96 ? 0.156 18.266 16.297 1 98.12 96 LEU B N 1
ATOM 3150 C CA . LEU B 1 96 ? -0.322 19.297 17.203 1 98.12 96 LEU B CA 1
ATOM 3151 C C . LEU B 1 96 ? 0.281 19.125 18.594 1 98.12 96 LEU B C 1
ATOM 3153 O O . LEU B 1 96 ? 0.601 20.109 19.266 1 98.12 96 LEU B O 1
ATOM 3157 N N . ALA B 1 97 ? 0.333 17.906 19.047 1 98.06 97 ALA B N 1
ATOM 3158 C CA . ALA B 1 97 ? 0.845 17.516 20.359 1 98.06 97 ALA B CA 1
ATOM 3159 C C . ALA B 1 97 ? 1.287 16.062 20.359 1 98.06 97 ALA B C 1
ATOM 3161 O O . ALA B 1 97 ? 1.328 15.414 19.312 1 98.06 97 ALA B O 1
ATOM 3162 N N . LEU B 1 98 ? 1.682 15.562 21.562 1 98 98 LEU B N 1
ATOM 3163 C CA . LEU B 1 98 ? 2.096 14.164 21.656 1 98 98 LEU B CA 1
ATOM 3164 C C . LEU B 1 98 ? 0.976 13.305 22.219 1 98 98 LEU B C 1
ATOM 3166 O O . LEU B 1 98 ? 1.026 12.078 22.141 1 98 98 LEU B O 1
ATOM 3170 N N . THR B 1 99 ? -0.004 13.953 22.812 1 98 99 THR B N 1
ATOM 3171 C CA . THR B 1 99 ? -1.165 13.242 23.328 1 98 99 THR B CA 1
ATOM 3172 C C . THR B 1 99 ? -2.459 13.914 22.891 1 98 99 THR B C 1
ATOM 3174 O O . THR B 1 99 ? -2.484 15.117 22.641 1 98 99 THR B O 1
ATOM 3177 N N . ILE B 1 100 ? -3.453 13.094 22.828 1 98.25 100 ILE B N 1
ATOM 3178 C CA . ILE B 1 100 ? -4.762 13.617 22.453 1 98.25 100 ILE B CA 1
ATOM 3179 C C . ILE B 1 100 ? -5.246 14.602 23.516 1 98.25 100 ILE B C 1
ATOM 3181 O O . ILE B 1 100 ? -5.867 15.617 23.188 1 98.25 100 ILE B O 1
ATOM 3185 N N . GLY B 1 101 ? -4.957 14.297 24.719 1 98.44 101 GLY B N 1
ATOM 3186 C CA . GLY B 1 101 ? -5.316 15.195 25.812 1 98.44 101 GLY B CA 1
ATOM 3187 C C . GLY B 1 101 ? -4.742 16.594 25.656 1 98.44 101 GLY B C 1
ATOM 3188 O O . GLY B 1 101 ? -5.461 17.578 25.781 1 98.44 101 GLY B O 1
ATOM 3189 N N . ASP B 1 102 ? -3.475 16.688 25.375 1 98.5 102 ASP B N 1
ATOM 3190 C CA . ASP B 1 102 ? -2.826 17.969 25.172 1 98.5 102 ASP B CA 1
ATOM 3191 C C . ASP B 1 102 ? -3.457 18.719 24 1 98.5 102 ASP B C 1
ATOM 3193 O O . ASP B 1 102 ? -3.664 19.938 24.078 1 98.5 102 ASP B O 1
ATOM 3197 N N . ALA B 1 103 ? -3.742 18.031 22.953 1 98.75 103 ALA B N 1
ATOM 3198 C CA . ALA B 1 103 ? -4.359 18.641 21.781 1 98.75 103 ALA B CA 1
ATOM 3199 C C . ALA B 1 103 ? -5.742 19.203 22.125 1 98.75 103 ALA B C 1
ATOM 3201 O O . ALA B 1 103 ? -6.113 20.281 21.656 1 98.75 103 ALA B O 1
ATOM 3202 N N . HIS B 1 104 ? -6.453 18.469 22.922 1 98.81 104 HIS B N 1
ATOM 3203 C CA . HIS B 1 104 ? -7.762 18.938 23.359 1 98.81 104 HIS B CA 1
ATOM 3204 C C . HIS B 1 104 ? -7.641 20.203 24.203 1 98.81 104 HIS B C 1
ATOM 3206 O O . HIS B 1 104 ? -8.469 21.109 24.109 1 98.81 104 HIS B O 1
ATOM 3212 N N . GLU B 1 105 ? -6.676 20.219 25.047 1 98.81 105 GLU B N 1
ATOM 3213 C CA . GLU B 1 105 ? -6.461 21.406 25.859 1 98.81 105 GLU B CA 1
ATOM 3214 C C . GLU B 1 105 ? -6.125 22.625 25 1 98.81 105 GLU B C 1
ATOM 3216 O O . GLU B 1 105 ? -6.543 23.75 25.312 1 98.81 105 GLU B O 1
ATOM 3221 N N . MET B 1 106 ? -5.363 22.422 23.984 1 98.81 106 MET B N 1
ATOM 3222 C CA . MET B 1 106 ? -5.078 23.484 23.031 1 98.81 106 MET B CA 1
ATOM 3223 C C . MET B 1 106 ? -6.367 24.031 22.422 1 98.81 106 MET B C 1
ATOM 3225 O O . MET B 1 106 ? -6.562 25.25 22.359 1 98.81 106 MET B O 1
ATOM 3229 N N . LEU B 1 107 ? -7.168 23.078 21.938 1 98.81 107 LEU B N 1
ATOM 3230 C CA . LEU B 1 107 ? -8.438 23.453 21.344 1 98.81 107 LEU B CA 1
ATOM 3231 C C . LEU B 1 107 ? -9.305 24.234 22.328 1 98.81 107 LEU B C 1
ATOM 3233 O O . LEU B 1 107 ? -9.875 25.266 21.969 1 98.81 107 LEU B O 1
ATOM 3237 N N . LYS B 1 108 ? -9.43 23.734 23.5 1 98.75 108 LYS B N 1
ATOM 3238 C CA . LYS B 1 108 ? -10.219 24.375 24.547 1 98.75 108 LYS B CA 1
ATOM 3239 C C . LYS B 1 108 ? -9.727 25.797 24.812 1 98.75 108 LYS B C 1
ATOM 3241 O O . LYS B 1 108 ? -10.523 26.719 24.953 1 98.75 108 LYS B O 1
ATOM 3246 N N . ALA B 1 109 ? -8.453 25.953 24.922 1 98.88 109 ALA B N 1
ATOM 3247 C CA . ALA B 1 109 ? -7.855 27.25 25.203 1 98.88 109 ALA B CA 1
ATOM 3248 C C . ALA B 1 109 ? -8.141 28.25 24.078 1 98.88 109 ALA B C 1
ATOM 3250 O O . ALA B 1 109 ? -8.484 29.406 24.328 1 98.88 109 ALA B O 1
ATOM 3251 N N . ALA B 1 110 ? -7.973 27.844 22.844 1 98.88 110 ALA B N 1
ATOM 3252 C CA . ALA B 1 110 ? -8.234 28.703 21.703 1 98.88 110 ALA B CA 1
ATOM 3253 C C . ALA B 1 110 ? -9.695 29.141 21.656 1 98.88 110 ALA B C 1
ATOM 3255 O O . ALA B 1 110 ? -9.984 30.328 21.422 1 98.88 110 ALA B O 1
ATOM 3256 N N . ARG B 1 111 ? -10.555 28.203 21.906 1 98.62 111 ARG B N 1
ATOM 3257 C CA . ARG B 1 111 ? -11.984 28.5 21.922 1 98.62 111 ARG B CA 1
ATOM 3258 C C . ARG B 1 111 ? -12.336 29.484 23.031 1 98.62 111 ARG B C 1
ATOM 3260 O O . ARG B 1 111 ? -13.086 30.438 22.828 1 98.62 111 ARG B O 1
ATOM 3267 N N . ALA B 1 112 ? -11.852 29.219 24.203 1 98.69 112 ALA B N 1
ATOM 3268 C CA . ALA B 1 112 ? -12.125 30.078 25.359 1 98.69 112 ALA B CA 1
ATOM 3269 C C . ALA B 1 112 ? -11.648 31.5 25.094 1 98.69 112 ALA B C 1
ATOM 3271 O O . ALA B 1 112 ? -12.297 32.469 25.531 1 98.69 112 ALA B O 1
ATOM 3272 N N . ALA B 1 113 ? -10.531 31.672 24.422 1 98.62 113 ALA B N 1
ATOM 3273 C CA . ALA B 1 113 ? -9.938 32.969 24.172 1 98.62 113 ALA B CA 1
ATOM 3274 C C . ALA B 1 113 ? -10.586 33.656 22.953 1 98.62 113 ALA B C 1
ATOM 3276 O O . ALA B 1 113 ? -10.43 34.844 22.75 1 98.62 113 ALA B O 1
ATOM 3277 N N . GLY B 1 114 ? -11.297 32.844 22.141 1 98.38 114 GLY B N 1
ATOM 3278 C CA . GLY B 1 114 ? -11.922 33.344 20.922 1 98.38 114 GLY B CA 1
ATOM 3279 C C . GLY B 1 114 ? -10.914 33.719 19.844 1 98.38 114 GLY B C 1
ATOM 3280 O O . GLY B 1 114 ? -11.133 34.656 19.078 1 98.38 114 GLY B O 1
ATOM 3281 N N . VAL B 1 115 ? -9.828 33.031 19.812 1 98.69 115 VAL B N 1
ATOM 3282 C CA . VAL B 1 115 ? -8.797 33.344 18.828 1 98.69 115 VAL B CA 1
ATOM 3283 C C . VAL B 1 115 ? -8.875 32.375 17.672 1 98.69 115 VAL B C 1
ATOM 3285 O O . VAL B 1 115 ? -9.352 31.234 17.844 1 98.69 115 VAL B O 1
ATOM 3288 N N . VAL B 1 116 ? -8.406 32.719 16.469 1 98.69 116 VAL B N 1
ATOM 3289 C CA . VAL B 1 116 ? -8.242 31.844 15.32 1 98.69 116 VAL B CA 1
ATOM 3290 C C . VAL B 1 116 ? -7.043 30.922 15.547 1 98.69 116 VAL B C 1
ATOM 3292 O O . VAL B 1 116 ? -5.965 31.391 15.938 1 98.69 116 VAL B O 1
ATOM 3295 N N . ALA B 1 117 ? -7.262 29.609 15.414 1 98.81 117 ALA B N 1
ATOM 3296 C CA . ALA B 1 117 ? -6.18 28.641 15.586 1 98.81 117 ALA B CA 1
ATOM 3297 C C . ALA B 1 117 ? -6.246 27.547 14.531 1 98.81 117 ALA B C 1
ATOM 3299 O O . ALA B 1 117 ? -7.332 27.078 14.188 1 98.81 117 ALA B O 1
ATOM 3300 N N . GLY B 1 118 ? -5.129 27.188 13.969 1 98.75 118 GLY B N 1
ATOM 3301 C CA . GLY B 1 118 ? -5.043 26.125 12.969 1 98.75 118 GLY B CA 1
ATOM 3302 C C . GLY B 1 118 ? -3.773 25.312 13.078 1 98.75 118 GLY B C 1
ATOM 3303 O O . GLY B 1 118 ? -2.932 25.562 13.938 1 98.75 118 GLY B O 1
ATOM 3304 N N . THR B 1 119 ? -3.678 24.281 12.344 1 98.81 119 THR B N 1
ATOM 3305 C CA . THR B 1 119 ? -2.52 23.391 12.227 1 98.81 119 THR B CA 1
ATOM 3306 C C . THR B 1 119 ? -1.892 23.5 10.844 1 98.81 119 THR B C 1
ATOM 3308 O O . THR B 1 119 ? -2.602 23.562 9.836 1 98.81 119 THR B O 1
ATOM 3311 N N . ASN B 1 120 ? -0.597 23.547 10.773 1 98.62 120 ASN B N 1
ATOM 3312 C CA . ASN B 1 120 ? 0.07 23.641 9.477 1 98.62 120 ASN B CA 1
ATOM 3313 C C . ASN B 1 120 ? 0.161 22.281 8.797 1 98.62 120 ASN B C 1
ATOM 3315 O O . ASN B 1 120 ? 1.242 21.703 8.711 1 98.62 120 ASN B O 1
ATOM 3319 N N . HIS B 1 121 ? -0.887 21.797 8.242 1 98.56 121 HIS B N 1
ATOM 3320 C CA . HIS B 1 121 ? -0.926 20.719 7.262 1 98.56 121 HIS B CA 1
ATOM 3321 C C . HIS B 1 121 ? -0.886 21.281 5.84 1 98.56 121 HIS B C 1
ATOM 3323 O O . HIS B 1 121 ? -1.932 21.5 5.223 1 98.56 121 HIS B O 1
ATOM 3329 N N . HIS B 1 122 ? 0.298 21.391 5.332 1 98.5 122 HIS B N 1
ATOM 3330 C CA . HIS B 1 122 ? 0.498 22.172 4.117 1 98.5 122 HIS B CA 1
ATOM 3331 C C . HIS B 1 122 ? 0.025 21.406 2.885 1 98.5 122 HIS B C 1
ATOM 3333 O O . HIS B 1 122 ? -0.352 22 1.879 1 98.5 122 HIS B O 1
ATOM 3339 N N . LEU B 1 123 ? -0.063 20.078 2.908 1 98.69 123 LEU B N 1
ATOM 3340 C CA . LEU B 1 123 ? -0.294 19.266 1.712 1 98.69 123 LEU B CA 1
ATOM 3341 C C . LEU B 1 123 ? -1.704 19.484 1.175 1 98.69 123 LEU B C 1
ATOM 3343 O O . LEU B 1 123 ? -1.919 19.484 -0.04 1 98.69 123 LEU B O 1
ATOM 3347 N N . ARG B 1 124 ? -2.662 19.703 2.092 1 98.56 124 ARG B N 1
ATOM 3348 C CA . ARG B 1 124 ? -4.039 19.906 1.651 1 98.56 124 ARG B CA 1
ATOM 3349 C C . ARG B 1 124 ? -4.164 21.188 0.827 1 98.56 124 ARG B C 1
ATOM 3351 O O . ARG B 1 124 ? -5.164 21.391 0.133 1 98.56 124 ARG B O 1
ATOM 3358 N N . ASN B 1 125 ? -3.123 22.047 0.845 1 98.75 125 ASN B N 1
ATOM 3359 C CA . ASN B 1 125 ? -3.148 23.312 0.112 1 98.75 125 ASN B CA 1
ATOM 3360 C C . ASN B 1 125 ? -2.607 23.141 -1.306 1 98.75 125 ASN B C 1
ATOM 3362 O O . ASN B 1 125 ? -2.666 24.078 -2.109 1 98.75 125 ASN B O 1
ATOM 3366 N N . ALA B 1 126 ? -2.062 21.984 -1.649 1 98.75 126 ALA B N 1
ATOM 3367 C CA . ALA B 1 126 ? -1.562 21.719 -2.996 1 98.75 126 ALA B CA 1
ATOM 3368 C C . ALA B 1 126 ? -2.703 21.688 -4.008 1 98.75 126 ALA B C 1
ATOM 3370 O O . ALA B 1 126 ? -3.777 21.156 -3.727 1 98.75 126 ALA B O 1
ATOM 3371 N N . ALA B 1 127 ? -2.402 22.234 -5.207 1 98.81 127 ALA B N 1
ATOM 3372 C CA . ALA B 1 127 ? -3.391 22.219 -6.285 1 98.81 127 ALA B CA 1
ATOM 3373 C C . ALA B 1 127 ? -3.838 20.797 -6.594 1 98.81 127 ALA B C 1
ATOM 3375 O O . ALA B 1 127 ? -5.012 20.562 -6.895 1 98.81 127 ALA B O 1
ATOM 3376 N N . SER B 1 128 ? -2.963 19.891 -6.516 1 98.75 128 SER B N 1
ATOM 3377 C CA . SER B 1 128 ? -3.242 18.484 -6.809 1 98.75 128 SER B CA 1
ATOM 3378 C C . SER B 1 128 ? -4.254 17.906 -5.828 1 98.75 128 SER B C 1
ATOM 3380 O O . SER B 1 128 ? -5.266 17.328 -6.234 1 98.75 128 SER B O 1
ATOM 3382 N N . HIS B 1 129 ? -4.02 18.094 -4.527 1 98.81 129 HIS B N 1
ATOM 3383 C CA . HIS B 1 129 ? -4.891 17.516 -3.516 1 98.81 129 HIS B CA 1
ATOM 3384 C C . HIS B 1 129 ? -6.27 18.172 -3.527 1 98.81 129 HIS B C 1
ATOM 3386 O O . HIS B 1 129 ? -7.281 17.5 -3.311 1 98.81 129 HIS B O 1
ATOM 3392 N N . ARG B 1 130 ? -6.312 19.469 -3.785 1 98.75 130 ARG B N 1
ATOM 3393 C CA . ARG B 1 130 ? -7.594 20.156 -3.914 1 98.75 130 ARG B CA 1
ATOM 3394 C C . ARG B 1 130 ? -8.375 19.656 -5.121 1 98.75 130 ARG B C 1
ATOM 3396 O O . ARG B 1 130 ? -9.578 19.422 -5.039 1 98.75 130 ARG B O 1
ATOM 3403 N N . ALA B 1 131 ? -7.66 19.453 -6.219 1 98.75 131 ALA B N 1
ATOM 3404 C CA . ALA B 1 131 ? -8.305 18.922 -7.414 1 98.75 131 ALA B CA 1
ATOM 3405 C C . ALA B 1 131 ? -8.852 17.516 -7.156 1 98.75 131 ALA B C 1
ATOM 3407 O O . ALA B 1 131 ? -9.953 17.172 -7.605 1 98.75 131 ALA B O 1
ATOM 3408 N N . MET B 1 132 ? -8.133 16.719 -6.461 1 98.88 132 MET B N 1
ATOM 3409 C CA . MET B 1 132 ? -8.57 15.359 -6.133 1 98.88 132 MET B CA 1
ATOM 3410 C C . MET B 1 132 ? -9.789 15.391 -5.219 1 98.88 132 MET B C 1
ATOM 3412 O O . MET B 1 132 ? -10.758 14.656 -5.441 1 98.88 132 MET B O 1
ATOM 3416 N N . ARG B 1 133 ? -9.703 16.234 -4.195 1 98.81 133 ARG B N 1
ATOM 3417 C CA . ARG B 1 133 ? -10.836 16.391 -3.287 1 98.81 133 ARG B CA 1
ATOM 3418 C C . ARG B 1 133 ? -12.102 16.766 -4.051 1 98.81 133 ARG B C 1
ATOM 3420 O O . ARG B 1 133 ? -13.164 16.172 -3.84 1 98.81 133 ARG B O 1
ATOM 3427 N N . ASP B 1 134 ? -11.945 17.75 -4.922 1 98.69 134 ASP B N 1
ATOM 3428 C CA . ASP B 1 134 ? -13.102 18.219 -5.688 1 98.69 134 ASP B CA 1
ATOM 3429 C C . ASP B 1 134 ? -13.641 17.109 -6.598 1 98.69 134 ASP B C 1
ATOM 3431 O O . ASP B 1 134 ? -14.852 16.938 -6.719 1 98.69 134 ASP B O 1
ATOM 3435 N N . ALA B 1 135 ? -12.766 16.375 -7.25 1 98.62 135 ALA B N 1
ATOM 3436 C CA . ALA B 1 135 ? -13.18 15.273 -8.125 1 98.62 135 ALA B CA 1
ATOM 3437 C C . ALA B 1 135 ? -13.945 14.211 -7.344 1 98.62 135 ALA B C 1
ATOM 3439 O O . ALA B 1 135 ? -14.961 13.695 -7.816 1 98.62 135 ALA B O 1
ATOM 3440 N N . VAL B 1 136 ? -13.484 13.852 -6.164 1 98.69 136 VAL B N 1
ATOM 3441 C CA . VAL B 1 136 ? -14.141 12.867 -5.312 1 98.69 136 VAL B CA 1
ATOM 3442 C C . VAL B 1 136 ? -15.5 13.391 -4.871 1 98.69 136 VAL B C 1
ATOM 3444 O O . VAL B 1 136 ? -16.516 12.688 -4.984 1 98.69 136 VAL B O 1
ATOM 3447 N N . ALA B 1 137 ? -15.562 14.617 -4.418 1 98.5 137 ALA B N 1
ATOM 3448 C CA . ALA B 1 137 ? -16.781 15.219 -3.906 1 98.5 137 ALA B CA 1
ATOM 3449 C C . ALA B 1 137 ? -17.844 15.336 -5.004 1 98.5 137 ALA B C 1
ATOM 3451 O O . ALA B 1 137 ? -19.031 15.211 -4.742 1 98.5 137 ALA B O 1
ATOM 3452 N N . GLU B 1 138 ? -17.375 15.555 -6.219 1 98.19 138 GLU B N 1
ATOM 3453 C CA . GLU B 1 138 ? -18.266 15.719 -7.355 1 98.19 138 GLU B CA 1
ATOM 3454 C C . GLU B 1 138 ? -18.75 14.375 -7.887 1 98.19 138 GLU B C 1
ATOM 3456 O O . GLU B 1 138 ? -19.578 14.312 -8.789 1 98.19 138 GLU B O 1
ATOM 3461 N N . GLY B 1 139 ? -18.172 13.312 -7.402 1 98.06 139 GLY B N 1
ATOM 3462 C CA . GLY B 1 139 ? -18.594 11.977 -7.801 1 98.06 139 GLY B CA 1
ATOM 3463 C C . GLY B 1 139 ? -17.969 11.523 -9.109 1 98.06 139 GLY B C 1
ATOM 3464 O O . GLY B 1 139 ? -18.484 10.617 -9.766 1 98.06 139 GLY B O 1
ATOM 3465 N N . ARG B 1 140 ? -16.859 12.125 -9.477 1 97.81 140 ARG B N 1
ATOM 3466 C CA . ARG B 1 140 ? -16.266 11.859 -10.789 1 97.81 140 ARG B CA 1
ATOM 3467 C C . ARG B 1 140 ? -15.711 10.438 -10.852 1 97.81 140 ARG B C 1
ATOM 3469 O O . ARG B 1 140 ? -15.469 9.914 -11.945 1 97.81 140 ARG B O 1
ATOM 3476 N N . ILE B 1 141 ? -15.516 9.773 -9.719 1 98.31 141 ILE B N 1
ATOM 3477 C CA . ILE B 1 141 ? -14.953 8.43 -9.758 1 98.31 141 ILE B CA 1
ATOM 3478 C C . ILE B 1 141 ? -15.922 7.445 -9.102 1 98.31 141 ILE B C 1
ATOM 3480 O O . ILE B 1 141 ? -15.539 6.324 -8.766 1 98.31 141 ILE B O 1
ATOM 3484 N N . GLY B 1 142 ? -17.094 7.828 -8.836 1 97.94 142 GLY B N 1
ATOM 3485 C CA . GLY B 1 142 ? -18.062 6.969 -8.164 1 97.94 142 GLY B CA 1
ATOM 3486 C C . GLY B 1 142 ? -17.75 6.754 -6.695 1 97.94 142 GLY B C 1
ATOM 3487 O O . GLY B 1 142 ? -17.094 7.594 -6.066 1 97.94 142 GLY B O 1
ATOM 3488 N N . LYS B 1 143 ? -18.281 5.668 -6.156 1 97.06 143 LYS B N 1
ATOM 3489 C CA . LYS B 1 143 ? -18.016 5.332 -4.762 1 97.06 143 LYS B CA 1
ATOM 3490 C C . LYS B 1 143 ? -16.547 5.008 -4.547 1 97.06 143 LYS B C 1
ATOM 3492 O O . LYS B 1 143 ? -15.984 4.156 -5.234 1 97.06 143 LYS B O 1
ATOM 3497 N N . VAL B 1 144 ? -15.93 5.684 -3.611 1 98.44 144 VAL B N 1
ATOM 3498 C CA . VAL B 1 144 ? -14.531 5.418 -3.299 1 98.44 144 VAL B CA 1
ATOM 3499 C C . VAL B 1 144 ? -14.391 4.039 -2.656 1 98.44 144 VAL B C 1
ATOM 3501 O O . VAL B 1 144 ? -15.109 3.717 -1.708 1 98.44 144 VAL B O 1
ATOM 3504 N N . LEU B 1 145 ? -13.461 3.258 -3.195 1 97.88 145 LEU B N 1
ATOM 3505 C CA . LEU B 1 145 ? -13.227 1.905 -2.701 1 97.88 145 LEU B CA 1
ATOM 3506 C C . LEU B 1 145 ? -11.883 1.815 -1.984 1 97.88 145 LEU B C 1
ATOM 3508 O O . LEU B 1 145 ? -11.773 1.161 -0.945 1 97.88 145 LEU B O 1
ATOM 3512 N N . GLY B 1 146 ? -10.945 2.453 -2.531 1 98.06 146 GLY B N 1
ATOM 3513 C CA . GLY B 1 146 ? -9.609 2.367 -1.964 1 98.06 146 GLY B CA 1
ATOM 3514 C C . GLY B 1 146 ? -8.742 3.578 -2.277 1 98.06 146 GLY B C 1
ATOM 3515 O O . GLY B 1 146 ? -9.047 4.336 -3.203 1 98.06 146 GLY B O 1
ATOM 3516 N N . ALA B 1 147 ? -7.699 3.744 -1.521 1 98.69 147 ALA B N 1
ATOM 3517 C CA . ALA B 1 147 ? -6.715 4.805 -1.731 1 98.69 147 ALA B CA 1
ATOM 3518 C C . ALA B 1 147 ? -5.32 4.352 -1.31 1 98.69 147 ALA B C 1
ATOM 3520 O O . ALA B 1 147 ? -5.164 3.301 -0.681 1 98.69 147 ALA B O 1
ATOM 3521 N N . ARG B 1 148 ? -4.332 5.086 -1.747 1 97.75 148 ARG B N 1
ATOM 3522 C CA . ARG B 1 148 ? -2.947 4.812 -1.379 1 97.75 148 ARG B CA 1
ATOM 3523 C C . ARG B 1 148 ? -2.127 6.098 -1.337 1 97.75 148 ARG B C 1
ATOM 3525 O O . ARG B 1 148 ? -2.113 6.863 -2.303 1 97.75 148 ARG B O 1
ATOM 3532 N N . VAL B 1 149 ? -1.457 6.273 -0.268 1 98.25 149 VAL B N 1
ATOM 3533 C CA . VAL B 1 149 ? -0.476 7.348 -0.153 1 98.25 149 VAL B CA 1
ATOM 3534 C C . VAL B 1 149 ? 0.928 6.754 -0.047 1 98.25 149 VAL B C 1
ATOM 3536 O O . VAL B 1 149 ? 1.2 5.941 0.839 1 98.25 149 VAL B O 1
ATOM 3539 N N . PHE B 1 150 ? 1.775 7.035 -0.901 1 95.69 150 PHE B N 1
ATOM 3540 C CA . PHE B 1 150 ? 3.186 6.68 -0.79 1 95.69 150 PHE B CA 1
ATOM 3541 C C . PHE B 1 150 ? 4.035 7.914 -0.518 1 95.69 150 PHE B C 1
ATOM 3543 O O . PHE B 1 150 ? 4.184 8.773 -1.387 1 95.69 150 PHE B O 1
ATOM 3550 N N . HIS B 1 151 ? 4.531 7.961 0.584 1 98.19 151 HIS B N 1
ATOM 3551 C CA . HIS B 1 151 ? 5.242 9.109 1.137 1 98.19 151 HIS B CA 1
ATOM 3552 C C . HIS B 1 151 ? 6.551 8.68 1.792 1 98.19 151 HIS B C 1
ATOM 3554 O O . HIS B 1 151 ? 6.926 9.203 2.846 1 98.19 151 HIS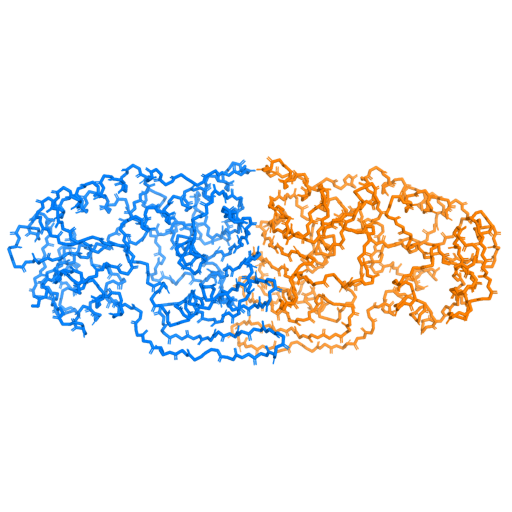 B O 1
ATOM 3560 N N . ALA B 1 152 ? 7.176 7.613 1.287 1 97.5 152 ALA B N 1
ATOM 3561 C CA . ALA B 1 152 ? 8.531 7.238 1.693 1 97.5 152 ALA B CA 1
ATOM 3562 C C . ALA B 1 152 ? 9.562 8.203 1.119 1 97.5 152 ALA B C 1
ATOM 3564 O O . ALA B 1 152 ? 9.586 8.445 -0.09 1 97.5 152 ALA B O 1
ATOM 3565 N N . VAL B 1 153 ? 10.383 8.742 1.98 1 96.75 153 VAL B N 1
ATOM 3566 C CA . VAL B 1 153 ? 11.375 9.734 1.573 1 96.75 153 VAL B CA 1
ATOM 3567 C C . VAL B 1 153 ? 12.719 9.422 2.219 1 96.75 153 VAL B C 1
ATOM 3569 O O . VAL B 1 153 ? 12.906 8.336 2.779 1 96.75 153 VAL B O 1
ATOM 3572 N N . TYR B 1 154 ? 13.633 10.32 1.924 1 95.94 154 TYR B N 1
ATOM 3573 C CA . TYR B 1 154 ? 14.891 10.344 2.664 1 95.94 154 TYR B CA 1
ATOM 3574 C C . TYR B 1 154 ? 15 11.594 3.521 1 95.94 154 TYR B C 1
ATOM 3576 O O . TYR B 1 154 ? 14.883 12.711 3.014 1 95.94 154 TYR B O 1
ATOM 3584 N N . LEU B 1 155 ? 15.117 11.375 4.832 1 95.44 155 LEU B N 1
ATOM 3585 C CA . LEU B 1 155 ? 15.297 12.516 5.727 1 95.44 155 LEU B CA 1
ATOM 3586 C C . LEU B 1 155 ? 16.672 13.156 5.531 1 95.44 155 LEU B C 1
ATOM 3588 O O . LEU B 1 155 ? 17.688 12.555 5.859 1 95.44 155 LEU B O 1
ATOM 3592 N N . PRO B 1 156 ? 16.672 14.367 5.059 1 93.5 156 PRO B N 1
ATOM 3593 C CA . PRO B 1 156 ? 17.969 14.992 4.812 1 93.5 156 PRO B CA 1
ATOM 3594 C C . PRO B 1 156 ? 18.812 15.125 6.086 1 93.5 156 PRO B C 1
ATOM 3596 O O . PRO B 1 156 ? 18.266 15.297 7.176 1 93.5 156 PRO B O 1
ATOM 3599 N N . PRO B 1 157 ? 20.094 15.156 5.906 1 92.69 157 PRO B N 1
ATOM 3600 C CA . PRO B 1 157 ? 21 15.164 7.062 1 92.69 157 PRO B CA 1
ATOM 3601 C C . PRO B 1 157 ? 20.75 16.344 7.996 1 92.69 157 PRO B C 1
ATOM 3603 O O . PRO B 1 157 ? 20.781 16.188 9.219 1 92.69 157 PRO B O 1
ATOM 3606 N N . HIS B 1 158 ? 20.438 17.5 7.469 1 90.12 158 HIS B N 1
ATOM 3607 C CA . HIS B 1 158 ? 20.297 18.703 8.297 1 90.12 158 HIS B CA 1
ATOM 3608 C C . HIS B 1 158 ? 19 18.672 9.094 1 90.12 158 HIS B C 1
ATOM 3610 O O . HIS B 1 158 ? 18.812 19.484 10 1 90.12 158 HIS B O 1
ATOM 3616 N N . LEU B 1 159 ? 18.141 17.766 8.797 1 92.38 159 LEU B N 1
ATOM 3617 C CA . LEU B 1 159 ? 16.891 17.609 9.531 1 92.38 159 LEU B CA 1
ATOM 3618 C C . LEU B 1 159 ? 16.953 16.406 10.461 1 92.38 159 LEU B C 1
ATOM 3620 O O . LEU B 1 159 ? 15.984 16.094 11.156 1 92.38 159 LEU B O 1
ATOM 3624 N N . GLN B 1 160 ? 18.125 15.812 10.219 1 89.31 160 GLN B N 1
ATOM 3625 C CA . GLN B 1 160 ? 18.297 14.672 11.109 1 89.31 160 GLN B CA 1
ATOM 3626 C C . GLN B 1 160 ? 18.609 15.133 12.531 1 89.31 160 GLN B C 1
ATOM 3628 O O . GLN B 1 160 ? 18.969 16.297 12.75 1 89.31 160 GLN B O 1
ATOM 3633 N N . GLY B 1 161 ? 18.391 14.539 13.68 1 92.25 161 GLY B N 1
ATOM 3634 C CA . GLY B 1 161 ? 18.5 14.922 15.078 1 92.25 161 GLY B CA 1
ATOM 3635 C C . GLY B 1 161 ? 17.406 14.312 15.945 1 92.25 161 GLY B C 1
ATOM 3636 O O . GLY B 1 161 ? 17.281 13.094 16.031 1 92.25 161 GLY B O 1
ATOM 3637 N N . TRP B 1 162 ? 16.656 15.469 16.391 1 90.94 162 TRP B N 1
ATOM 3638 C CA . TRP B 1 162 ? 15.672 15.016 17.359 1 90.94 162 TRP B CA 1
ATOM 3639 C C . TRP B 1 162 ? 14.688 14.047 16.719 1 90.94 162 TRP B C 1
ATOM 3641 O O . TRP B 1 162 ? 14.148 13.164 17.391 1 90.94 162 TRP B O 1
ATOM 3651 N N . ARG B 1 163 ? 14.406 14.117 15.43 1 94.56 163 ARG B N 1
ATOM 3652 C CA . ARG B 1 163 ? 13.43 13.297 14.719 1 94.56 163 ARG B CA 1
ATOM 3653 C C . ARG B 1 163 ? 13.828 11.828 14.75 1 94.56 163 ARG B C 1
ATOM 3655 O O . ARG B 1 163 ? 12.969 10.945 14.656 1 94.56 163 ARG B O 1
ATOM 3662 N N . ILE B 1 164 ? 15.172 11.555 14.828 1 95.44 164 ILE B N 1
ATOM 3663 C CA . ILE B 1 164 ? 15.602 10.164 14.758 1 95.44 164 ILE B CA 1
ATOM 3664 C C . ILE B 1 164 ? 16.297 9.781 16.062 1 95.44 164 ILE B C 1
ATOM 3666 O O . ILE B 1 164 ? 16.797 8.656 16.203 1 95.44 164 ILE B O 1
ATOM 3670 N N . GLU B 1 165 ? 16.328 10.727 17.078 1 94.56 165 GLU B N 1
ATOM 3671 C CA . GLU B 1 165 ? 17.109 10.438 18.266 1 94.56 165 GLU B CA 1
ATOM 3672 C C . GLU B 1 165 ? 16.281 10.633 19.5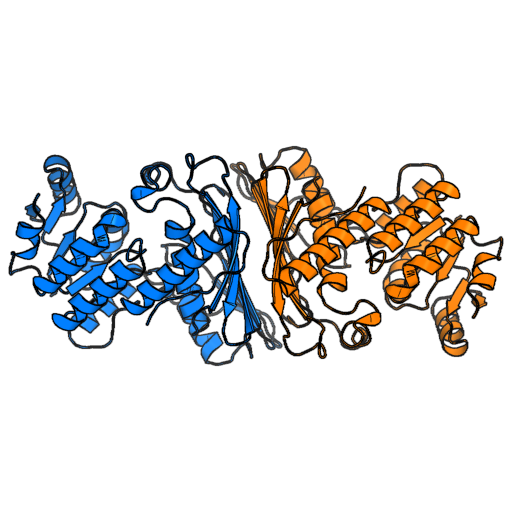31 1 94.56 165 GLU B C 1
ATOM 3674 O O . GLU B 1 165 ? 16.641 10.125 20.594 1 94.56 165 GLU B O 1
ATOM 3679 N N . ARG B 1 166 ? 15.195 11.359 19.422 1 94 166 ARG B N 1
ATOM 3680 C CA . ARG B 1 166 ? 14.523 11.773 20.641 1 94 166 ARG B CA 1
ATOM 3681 C C . ARG B 1 166 ? 13.078 11.289 20.672 1 94 166 ARG B C 1
ATOM 3683 O O . ARG B 1 166 ? 12.164 12.023 20.281 1 94 166 ARG B O 1
ATOM 3690 N N . PRO B 1 167 ? 12.891 10.164 21.234 1 93.19 167 PRO B N 1
ATOM 3691 C CA . PRO B 1 167 ? 11.516 9.688 21.391 1 93.19 167 PRO B CA 1
ATOM 3692 C C . PRO B 1 167 ? 10.664 10.609 22.266 1 93.19 167 PRO B C 1
ATOM 3694 O O . PRO B 1 167 ? 9.469 10.758 22.031 1 93.19 167 PRO B O 1
ATOM 3697 N N . ASP B 1 168 ? 11.266 11.281 23.219 1 93.56 168 ASP B N 1
ATOM 3698 C CA . ASP B 1 168 ? 10.562 12.156 24.156 1 93.56 168 ASP B CA 1
ATOM 3699 C C . ASP B 1 168 ? 10.031 13.406 23.438 1 93.56 168 ASP B C 1
ATOM 3701 O O . ASP B 1 168 ? 9.094 14.047 23.922 1 93.56 168 ASP B O 1
ATOM 3705 N N . ALA B 1 169 ? 10.617 13.758 22.312 1 94.62 169 ALA B N 1
ATOM 3706 C CA . ALA B 1 169 ? 10.188 14.914 21.531 1 94.62 169 ALA B CA 1
ATOM 3707 C C . ALA B 1 169 ? 9.219 14.508 20.422 1 94.62 169 ALA B C 1
ATOM 3709 O O . ALA B 1 169 ? 8.852 15.328 19.578 1 94.62 169 ALA B O 1
ATOM 3710 N N . GLY B 1 170 ? 8.852 13.273 20.391 1 94.62 170 GLY B N 1
ATOM 3711 C CA . GLY B 1 170 ? 7.945 12.789 19.375 1 94.62 170 GLY B CA 1
ATOM 3712 C C . GLY B 1 170 ? 8.641 12.445 18.078 1 94.62 170 GLY B C 1
ATOM 3713 O O . GLY B 1 170 ? 8.078 12.625 16.984 1 94.62 170 GLY B O 1
ATOM 3714 N N . GLY B 1 171 ? 9.898 12.039 18.219 1 95.06 171 GLY B N 1
ATOM 3715 C CA . GLY B 1 171 ? 10.602 11.57 17.031 1 95.06 171 GLY B CA 1
ATOM 3716 C C . GLY B 1 171 ? 9.969 10.336 16.422 1 95.06 171 GLY B C 1
ATOM 3717 O O . GLY B 1 171 ? 9.023 9.773 16.969 1 95.06 171 GLY B O 1
ATOM 3718 N N . GLY B 1 172 ? 10.539 9.945 15.188 1 97.25 172 GLY B N 1
ATOM 3719 C CA . GLY B 1 172 ? 10 8.82 14.445 1 97.25 172 GLY B CA 1
ATOM 3720 C C . GLY B 1 172 ? 9.234 9.242 13.203 1 97.25 172 GLY B C 1
ATOM 3721 O O . GLY B 1 172 ? 8.773 10.375 13.102 1 97.25 172 GLY B O 1
ATOM 3722 N N . VAL B 1 173 ? 9.039 8.328 12.344 1 98.31 173 VAL B N 1
ATOM 3723 C CA . VAL B 1 173 ? 8.5 8.648 11.031 1 98.31 173 VAL B CA 1
ATOM 3724 C C . VAL B 1 173 ? 6.988 8.828 11.125 1 98.31 173 VAL B C 1
ATOM 3726 O O . VAL B 1 173 ? 6.398 9.602 10.359 1 98.31 173 VAL B O 1
ATOM 3729 N N . VAL B 1 174 ? 6.32 8.195 12.094 1 98.56 174 VAL B N 1
ATOM 3730 C CA . VAL B 1 174 ? 4.863 8.219 12.164 1 98.56 174 VAL B CA 1
ATOM 3731 C C . VAL B 1 174 ? 4.379 9.609 12.547 1 98.56 174 VAL B C 1
ATOM 3733 O O . VAL B 1 174 ? 3.557 10.203 11.852 1 98.56 174 VAL B O 1
ATOM 3736 N N . LEU B 1 175 ? 4.926 10.195 13.539 1 98.12 175 LEU B N 1
ATOM 3737 C CA . LEU B 1 175 ? 4.477 11.508 13.984 1 98.12 175 LEU B CA 1
ATOM 3738 C C . LEU B 1 175 ? 5.078 12.609 13.117 1 98.12 175 LEU B C 1
ATOM 3740 O O . LEU B 1 175 ? 4.645 13.766 13.18 1 98.12 175 LEU B O 1
ATOM 3744 N N . ASP B 1 176 ? 5.98 12.234 12.281 1 97.75 176 ASP B N 1
ATOM 3745 C CA . ASP B 1 176 ? 6.566 13.219 11.375 1 97.75 176 ASP B CA 1
ATOM 3746 C C . ASP B 1 176 ? 5.852 13.211 10.023 1 97.75 176 ASP B C 1
ATOM 3748 O O . ASP B 1 176 ? 5.594 14.266 9.445 1 97.75 176 ASP B O 1
ATOM 3752 N N . ILE B 1 177 ? 5.582 12.008 9.492 1 98.31 177 ILE B N 1
ATOM 3753 C CA . ILE B 1 177 ? 5.121 11.93 8.109 1 98.31 177 ILE B CA 1
ATOM 3754 C C . ILE B 1 177 ? 3.703 11.367 8.07 1 98.31 177 ILE B C 1
ATOM 3756 O O . ILE B 1 177 ? 2.842 11.883 7.352 1 98.31 177 ILE B O 1
ATOM 3760 N N . THR B 1 178 ? 3.391 10.312 8.812 1 98.75 178 THR B N 1
ATOM 3761 C CA . THR B 1 178 ? 2.092 9.656 8.719 1 98.75 178 THR B CA 1
ATOM 3762 C C . THR B 1 178 ? 0.964 10.633 9.031 1 98.75 178 THR B C 1
ATOM 3764 O O . THR B 1 178 ? -0.117 10.555 8.445 1 98.75 178 THR B O 1
ATOM 3767 N N . VAL B 1 179 ? 1.23 11.562 9.898 1 98.75 179 VAL B N 1
ATOM 3768 C CA . VAL B 1 179 ? 0.201 12.531 10.25 1 98.75 179 VAL B CA 1
ATOM 3769 C C . VAL B 1 179 ? -0.139 13.391 9.039 1 98.75 179 VAL B C 1
ATOM 3771 O O . VAL B 1 179 ? -1.281 13.828 8.875 1 98.75 179 VAL B O 1
ATOM 3774 N N . HIS B 1 180 ? 0.859 13.664 8.141 1 98.5 180 HIS B N 1
ATOM 3775 C CA . HIS B 1 180 ? 0.568 14.32 6.867 1 98.5 180 HIS B CA 1
ATOM 3776 C C . HIS B 1 180 ? -0.357 13.469 6.004 1 98.5 180 HIS B C 1
ATOM 3778 O O . HIS B 1 180 ? -1.307 13.984 5.41 1 98.5 180 HIS B O 1
ATOM 3784 N N . ASP B 1 181 ? -0.099 12.188 5.945 1 98.75 181 ASP B N 1
ATOM 3785 C CA . ASP B 1 181 ? -0.905 11.266 5.148 1 98.75 181 ASP B CA 1
ATOM 3786 C C . ASP B 1 181 ? -2.342 11.211 5.66 1 98.75 181 ASP B C 1
ATOM 3788 O O . ASP B 1 181 ? -3.289 11.203 4.871 1 98.75 181 ASP B O 1
ATOM 3792 N N . ALA B 1 182 ? -2.396 11.141 6.984 1 98.81 182 ALA B N 1
ATOM 3793 C CA . ALA B 1 182 ? -3.717 11.102 7.605 1 98.81 182 ALA B CA 1
ATOM 3794 C C . ALA B 1 182 ? -4.543 12.328 7.219 1 98.81 182 ALA B C 1
ATOM 3796 O O . ALA B 1 182 ? -5.703 12.203 6.82 1 98.81 182 ALA B O 1
ATOM 3797 N N . ASP B 1 183 ? -3.967 13.484 7.316 1 98.88 183 ASP B N 1
ATOM 3798 C CA . ASP B 1 183 ? -4.684 14.711 6.977 1 98.88 183 ASP B CA 1
ATOM 3799 C C . ASP B 1 183 ? -5.043 14.742 5.492 1 98.88 183 ASP B C 1
ATOM 3801 O O . ASP B 1 183 ? -6.152 15.133 5.125 1 98.88 183 ASP B O 1
ATOM 3805 N N . THR B 1 184 ? -4.117 14.344 4.648 1 98.81 184 THR B N 1
ATOM 3806 C CA . THR B 1 184 ? -4.336 14.344 3.207 1 98.81 184 THR B CA 1
ATOM 3807 C C . THR B 1 184 ? -5.473 13.398 2.832 1 98.81 184 THR B C 1
ATOM 3809 O O . THR B 1 184 ? -6.352 13.758 2.045 1 98.81 184 THR B O 1
ATOM 3812 N N . LEU B 1 185 ? -5.477 12.242 3.408 1 98.94 185 LEU B N 1
ATOM 3813 C CA . LEU B 1 185 ? -6.535 11.273 3.158 1 98.94 185 LEU B CA 1
ATOM 3814 C C . LEU B 1 185 ? -7.887 11.812 3.619 1 98.94 185 LEU B C 1
ATOM 3816 O O . LEU B 1 185 ? -8.867 11.742 2.879 1 98.94 185 LEU B O 1
ATOM 3820 N N . ARG B 1 186 ? -7.938 12.344 4.844 1 98.88 186 ARG B N 1
ATOM 3821 C CA . ARG B 1 186 ? -9.172 12.914 5.359 1 98.88 186 ARG B CA 1
ATOM 3822 C C . ARG B 1 186 ? -9.68 14.031 4.457 1 98.88 186 ARG B C 1
ATOM 3824 O O . ARG B 1 186 ? -10.875 14.109 4.168 1 98.88 186 ARG B O 1
ATOM 3831 N N . PHE B 1 187 ? -8.789 14.852 3.996 1 98.88 187 PHE B N 1
ATOM 3832 C CA . PHE B 1 187 ? -9.117 16.031 3.197 1 98.88 187 PHE B CA 1
ATOM 3833 C C . PHE B 1 187 ? -9.703 15.617 1.851 1 98.88 187 PHE B C 1
ATOM 3835 O O . PHE B 1 187 ? -10.727 16.156 1.423 1 98.88 187 PHE B O 1
ATOM 3842 N N . VAL B 1 188 ? -9.078 14.664 1.201 1 98.88 188 VAL B N 1
ATOM 3843 C CA . VAL B 1 188 ? -9.461 14.289 -0.156 1 98.88 188 VAL B CA 1
ATOM 3844 C C . VAL B 1 188 ? -10.703 13.398 -0.116 1 98.88 188 VAL B C 1
ATOM 3846 O O . VAL B 1 188 ? -11.594 13.523 -0.957 1 98.88 188 VAL B O 1
ATOM 3849 N N . LEU B 1 189 ? -10.766 12.484 0.884 1 98.75 189 LEU B N 1
ATOM 3850 C CA . LEU B 1 189 ? -11.859 11.516 0.935 1 98.75 189 LEU B CA 1
ATOM 3851 C C . LEU B 1 189 ? -13.086 12.109 1.619 1 98.75 189 LEU B C 1
ATOM 3853 O O . LEU B 1 189 ? -14.195 11.594 1.473 1 98.75 189 LEU B O 1
ATOM 3857 N N . GLY B 1 190 ? -12.906 13.164 2.426 1 98.44 190 GLY B N 1
ATOM 3858 C CA . GLY B 1 190 ? -14.008 13.82 3.102 1 98.44 190 GLY B CA 1
ATOM 3859 C C . GLY B 1 190 ? -14.547 13.031 4.277 1 98.44 190 GLY B C 1
ATOM 3860 O O . GLY B 1 190 ? -15.742 13.102 4.59 1 98.44 190 GLY B O 1
ATOM 3861 N N . GLU B 1 191 ? -13.758 12.195 4.852 1 98.06 191 GLU B N 1
ATOM 3862 C CA . GLU B 1 191 ? -14.148 11.422 6.027 1 98.06 191 GLU B CA 1
ATOM 3863 C C . GLU B 1 191 ? -12.938 11.102 6.906 1 98.06 191 GLU B C 1
ATOM 3865 O O . GLU B 1 191 ? -11.797 11.289 6.488 1 98.06 191 GLU B O 1
ATOM 3870 N N . ASN B 1 192 ? -13.172 10.719 8.156 1 98.75 192 ASN B N 1
ATOM 3871 C CA . ASN B 1 192 ? -12.117 10.414 9.117 1 98.75 192 ASN B CA 1
ATOM 3872 C C . ASN B 1 192 ? -11.938 8.906 9.289 1 98.75 192 ASN B C 1
ATOM 3874 O O . ASN B 1 192 ? -12.914 8.156 9.312 1 98.75 192 ASN B O 1
ATOM 3878 N N . PRO B 1 193 ? -10.711 8.469 9.344 1 98.75 193 PRO B N 1
ATOM 3879 C CA . PRO B 1 193 ? -10.5 7.035 9.539 1 98.75 193 PRO B CA 1
ATOM 3880 C C . PRO B 1 193 ? -10.984 6.547 10.898 1 98.75 193 PRO B C 1
ATOM 3882 O O . PRO B 1 193 ? -10.992 7.312 11.867 1 98.75 193 PRO B O 1
ATOM 3885 N N . VAL B 1 194 ? -11.258 5.207 11 1 98.62 194 VAL B N 1
ATOM 3886 C CA . VAL B 1 194 ? -11.844 4.707 12.242 1 98.62 194 VAL B CA 1
ATOM 3887 C C . VAL B 1 194 ? -10.922 3.654 12.859 1 98.62 194 VAL B C 1
ATOM 3889 O O . VAL B 1 194 ? -11 3.375 14.055 1 98.62 194 VAL B O 1
ATOM 3892 N N . GLU B 1 195 ? -10.078 3.078 12.039 1 98.69 195 GLU B N 1
ATOM 3893 C CA . GLU B 1 195 ? -9.211 2.006 12.523 1 98.69 195 GLU B CA 1
ATOM 3894 C C . GLU B 1 195 ? -7.93 1.918 11.695 1 98.69 195 GLU B C 1
ATOM 3896 O O . GLU B 1 195 ? -7.914 2.307 10.523 1 98.69 195 GLU B O 1
ATOM 3901 N N . ALA B 1 196 ? -6.852 1.365 12.391 1 98.94 196 ALA B N 1
ATOM 3902 C CA . ALA B 1 196 ? -5.562 1.238 11.719 1 98.94 196 ALA B CA 1
ATOM 3903 C C . ALA B 1 196 ? -4.906 -0.103 12.039 1 98.94 196 ALA B C 1
ATOM 3905 O O . ALA B 1 196 ? -5.016 -0.604 13.156 1 98.94 196 ALA B O 1
ATOM 3906 N N . VAL B 1 197 ? -4.266 -0.694 11.078 1 98.94 197 VAL B N 1
ATOM 3907 C CA . VAL B 1 197 ? -3.252 -1.727 11.273 1 98.94 197 VAL B CA 1
ATOM 3908 C C . VAL B 1 197 ? -1.933 -1.28 10.648 1 98.94 197 VAL B C 1
ATOM 3910 O O . VAL B 1 197 ? -1.925 -0.511 9.68 1 98.94 197 VAL B O 1
ATOM 3913 N N . ALA B 1 198 ? -0.832 -1.812 11.211 1 98.88 198 ALA B N 1
ATOM 3914 C CA . ALA B 1 198 ? 0.444 -1.342 10.68 1 98.88 198 ALA B CA 1
ATOM 3915 C C . ALA B 1 198 ? 1.597 -2.219 11.156 1 98.88 198 ALA B C 1
ATOM 3917 O O . ALA B 1 198 ? 1.474 -2.918 12.164 1 98.88 198 ALA B O 1
ATOM 3918 N N . PHE B 1 199 ? 2.635 -2.227 10.375 1 98.81 199 PHE B N 1
ATOM 3919 C CA . PHE B 1 199 ? 3.969 -2.635 10.805 1 98.81 199 PHE B CA 1
ATOM 3920 C C . PHE B 1 199 ? 4.941 -1.466 10.727 1 98.81 199 PHE B C 1
ATOM 3922 O O . PHE B 1 199 ? 4.91 -0.688 9.773 1 98.81 199 PHE B O 1
ATOM 3929 N N . SER B 1 200 ? 5.742 -1.311 11.695 1 97.88 200 SER B N 1
ATOM 3930 C CA . SER B 1 200 ? 6.844 -0.353 11.641 1 97.88 200 SER B CA 1
ATOM 3931 C C . SER B 1 200 ? 8.172 -1.056 11.391 1 97.88 200 SER B C 1
ATOM 3933 O O . SER B 1 200 ? 8.25 -2.285 11.43 1 97.88 200 SER B O 1
ATOM 3935 N N . GLN B 1 201 ? 9.148 -0.242 11.07 1 95.69 201 GLN B N 1
ATOM 3936 C CA . GLN B 1 201 ? 10.469 -0.767 10.75 1 95.69 201 GLN B CA 1
ATOM 3937 C C . GLN B 1 201 ? 11.562 0.134 11.305 1 95.69 201 GLN B C 1
ATOM 3939 O O . GLN B 1 201 ? 11.344 1.323 11.539 1 95.69 201 GLN B O 1
ATOM 3944 N N . GLN B 1 202 ? 12.656 -0.498 11.617 1 93.25 202 GLN B N 1
ATOM 3945 C CA . GLN B 1 202 ? 13.93 0.19 11.836 1 93.25 202 GLN B CA 1
ATOM 3946 C C . GLN B 1 202 ? 14.906 -0.086 10.695 1 93.25 202 GLN B C 1
ATOM 3948 O O . GLN B 1 202 ? 15.602 -1.104 10.703 1 93.25 202 GLN B O 1
ATOM 3953 N N . GLY B 1 203 ? 14.945 0.84 9.766 1 90.25 203 GLY B N 1
ATOM 3954 C CA . GLY B 1 203 ? 15.688 0.654 8.531 1 90.25 203 GLY B CA 1
ATOM 3955 C C . GLY B 1 203 ? 17.141 1.1 8.625 1 90.25 203 GLY B C 1
ATOM 3956 O O . GLY B 1 203 ? 17.859 1.118 7.629 1 90.25 203 GLY B O 1
ATOM 3957 N N . GLY B 1 204 ? 17.469 1.573 9.805 1 91 204 GLY B N 1
ATOM 3958 C CA . GLY B 1 204 ? 18.891 1.821 10.016 1 91 204 GLY B CA 1
ATOM 3959 C C . GLY B 1 204 ? 19.203 3.281 10.281 1 91 204 GLY B C 1
ATOM 3960 O O . GLY B 1 204 ? 20.328 3.621 10.648 1 91 204 GLY B O 1
ATOM 3961 N N . LEU B 1 205 ? 18.297 4.133 10.109 1 93.06 205 LEU B N 1
ATOM 3962 C CA . LEU B 1 205 ? 18.578 5.555 10.289 1 93.06 205 LEU B CA 1
ATOM 3963 C C . LEU B 1 205 ? 18.25 5.992 11.711 1 93.06 205 LEU B C 1
ATOM 3965 O O . LEU B 1 205 ? 19.031 6.723 12.328 1 93.06 205 LEU B O 1
ATOM 3969 N N . SER B 1 206 ? 17.188 5.562 12.219 1 91.56 206 SER B N 1
ATOM 3970 C CA . SER B 1 206 ? 16.75 6.012 13.539 1 91.56 206 SER B CA 1
ATOM 3971 C C . SER B 1 206 ? 17.391 5.191 14.648 1 91.56 206 SER B C 1
ATOM 3973 O O . SER B 1 206 ? 17.797 4.047 14.43 1 91.56 206 SER B O 1
ATOM 3975 N N . GLY B 1 207 ? 17.547 5.855 15.758 1 87.25 207 GLY B N 1
ATOM 3976 C CA . GLY B 1 207 ? 18.062 5.156 16.922 1 87.25 207 GLY B CA 1
ATOM 3977 C C . GLY B 1 207 ? 17.047 4.219 17.562 1 87.25 207 GLY B C 1
ATOM 3978 O O . GLY B 1 207 ? 15.938 4.066 17.047 1 87.25 207 GLY B O 1
ATOM 3979 N N . GLU B 1 208 ? 17.469 3.707 18.672 1 83.31 208 GLU B N 1
ATOM 3980 C CA . GLU B 1 208 ? 16.641 2.707 19.344 1 83.31 208 GLU B CA 1
ATOM 3981 C C . GLU B 1 208 ? 15.312 3.299 19.797 1 83.31 208 GLU B C 1
ATOM 3983 O O . GLU B 1 208 ? 15.266 4.434 20.281 1 83.31 208 GLU B O 1
ATOM 3988 N N . GLY B 1 209 ? 14.242 2.557 19.5 1 86.94 209 GLY B N 1
ATOM 3989 C CA . GLY B 1 209 ? 12.922 2.936 19.984 1 86.94 209 GLY B CA 1
ATOM 3990 C C . GLY B 1 209 ? 12.164 3.818 19 1 86.94 209 GLY B C 1
ATOM 3991 O O . GLY B 1 209 ? 10.992 4.137 19.234 1 86.94 209 GLY B O 1
ATOM 3992 N N . LEU B 1 210 ? 12.859 4.227 17.953 1 93.69 210 LEU B N 1
ATOM 3993 C CA . LEU B 1 210 ? 12.195 5.074 16.969 1 93.69 210 LEU B CA 1
ATOM 3994 C C . LEU B 1 210 ? 12.109 4.375 15.617 1 93.69 210 LEU B C 1
ATOM 3996 O O . LEU B 1 210 ? 13.094 3.797 15.148 1 93.69 210 LEU B O 1
ATOM 4000 N N . GLU B 1 211 ? 10.922 4.383 15.109 1 96.38 211 GLU B N 1
ATOM 4001 C CA . GLU B 1 211 ? 10.742 3.826 13.773 1 96.38 211 GLU B CA 1
ATOM 4002 C C . GLU B 1 211 ? 11.18 4.812 12.695 1 96.38 211 GLU B C 1
ATOM 4004 O O . GLU B 1 211 ? 10.977 6.023 12.836 1 96.38 211 GLU B O 1
ATOM 4009 N N . ASP B 1 212 ? 11.789 4.312 11.641 1 97.81 212 ASP B N 1
ATOM 4010 C CA . ASP B 1 212 ? 12.117 5.168 10.5 1 97.81 212 ASP B CA 1
ATOM 4011 C C . ASP B 1 212 ? 11.461 4.66 9.227 1 97.81 212 ASP B C 1
ATOM 4013 O O . ASP B 1 212 ? 11.789 5.113 8.125 1 97.81 212 ASP B O 1
ATOM 4017 N N . GLY B 1 213 ? 10.586 3.643 9.391 1 98.06 213 GLY B N 1
ATOM 4018 C CA . GLY B 1 213 ? 9.68 3.154 8.359 1 98.06 213 GLY B CA 1
ATOM 4019 C C . GLY B 1 213 ? 8.375 2.627 8.914 1 98.06 213 GLY B C 1
ATOM 4020 O O . GLY B 1 213 ? 8.328 2.129 10.039 1 98.06 213 GLY B O 1
ATOM 4021 N N . VAL B 1 214 ? 7.332 2.74 8.156 1 98.75 214 VAL B N 1
ATOM 4022 C CA . VAL B 1 214 ? 6.031 2.217 8.562 1 98.75 214 VAL B CA 1
ATOM 4023 C C . VAL B 1 214 ? 5.156 1.997 7.324 1 98.75 214 VAL B C 1
ATOM 4025 O O . VAL B 1 214 ? 5.242 2.754 6.355 1 98.75 214 VAL B O 1
ATOM 4028 N N . MET B 1 215 ? 4.461 0.911 7.277 1 98.81 215 MET B N 1
ATOM 4029 C CA . MET B 1 215 ? 3.371 0.646 6.344 1 98.81 215 MET B CA 1
ATOM 4030 C C . MET B 1 215 ? 2.102 0.249 7.09 1 98.81 215 MET B C 1
ATOM 4032 O O . MET B 1 215 ? 2.162 -0.472 8.086 1 98.81 215 MET B O 1
ATOM 4036 N N . GLY B 1 216 ? 0.99 0.732 6.582 1 98.81 216 GLY B N 1
ATOM 4037 C CA . GLY B 1 216 ? -0.258 0.357 7.227 1 98.81 216 GLY B CA 1
ATOM 4038 C C . GLY B 1 216 ? -1.476 0.583 6.352 1 98.81 216 GLY B C 1
ATOM 4039 O O . GLY B 1 216 ? -1.344 0.911 5.172 1 98.81 216 GLY B O 1
ATOM 4040 N N . VAL B 1 217 ? -2.623 0.231 6.965 1 98.88 217 VAL B N 1
ATOM 4041 C CA . VAL B 1 217 ? -3.924 0.39 6.324 1 98.88 217 VAL B CA 1
ATOM 4042 C C . VAL B 1 217 ? -4.891 1.079 7.281 1 98.88 217 VAL B C 1
ATOM 4044 O O . VAL B 1 217 ? -4.934 0.754 8.469 1 98.88 217 VAL B O 1
ATOM 4047 N N . LEU B 1 218 ? -5.562 2.037 6.746 1 98.94 218 LEU B N 1
ATOM 4048 C CA . LEU B 1 218 ? -6.641 2.701 7.469 1 98.94 218 LEU B CA 1
ATOM 4049 C C . LEU B 1 218 ? -8 2.287 6.914 1 98.94 218 LEU B C 1
ATOM 4051 O O . LEU B 1 218 ? -8.164 2.131 5.703 1 98.94 218 LEU B O 1
ATOM 4055 N N . ARG B 1 219 ? -8.945 2.123 7.793 1 98.75 219 ARG B N 1
ATOM 4056 C CA . ARG B 1 219 ? -10.336 1.899 7.414 1 98.75 219 ARG B CA 1
ATOM 4057 C C . ARG B 1 219 ? -11.18 3.154 7.641 1 98.75 219 ARG B C 1
ATOM 4059 O O . ARG B 1 219 ? -10.977 3.869 8.625 1 98.75 219 ARG B O 1
ATOM 4066 N N . PHE B 1 220 ? -12.07 3.414 6.77 1 98.69 220 PHE B N 1
ATOM 4067 C CA . PHE B 1 220 ? -12.961 4.562 6.855 1 98.69 220 PHE B CA 1
ATOM 4068 C C . PHE B 1 220 ? -14.406 4.113 7.043 1 98.69 220 PHE B C 1
ATOM 4070 O O . PHE B 1 220 ? -14.75 2.967 6.742 1 98.69 220 PHE B O 1
ATOM 4077 N N . PRO B 1 221 ? -15.312 4.988 7.531 1 97.88 221 PRO B N 1
ATOM 4078 C CA . PRO B 1 221 ? -16.703 4.629 7.777 1 97.88 221 PRO B CA 1
ATOM 4079 C C . PRO B 1 221 ? -17.438 4.156 6.516 1 97.88 221 PRO B C 1
ATOM 4081 O O . PRO B 1 221 ? -18.281 3.271 6.586 1 97.88 221 PRO B O 1
ATOM 4084 N N . SER B 1 222 ? -17.094 4.641 5.359 1 96.88 222 SER B N 1
ATOM 4085 C CA . SER B 1 222 ? -17.734 4.285 4.098 1 96.88 222 SER B CA 1
ATOM 4086 C C . SER B 1 222 ? -17.422 2.848 3.701 1 96.88 222 SER B C 1
ATOM 4088 O O . SER B 1 222 ? -18.047 2.287 2.807 1 96.88 222 SER B O 1
ATOM 4090 N N . GLY B 1 223 ? -16.438 2.27 4.332 1 96.12 223 GLY B N 1
ATOM 4091 C CA . GLY B 1 223 ? -15.938 0.959 3.939 1 96.12 223 GLY B CA 1
ATOM 4092 C C . GLY B 1 223 ? -14.664 1.024 3.115 1 96.12 223 GLY B C 1
ATOM 4093 O O . GLY B 1 223 ? -14.016 0.002 2.883 1 96.12 223 GLY B O 1
ATOM 4094 N N . ALA B 1 224 ? -14.266 2.191 2.707 1 97.94 224 ALA B N 1
ATOM 4095 C CA . ALA B 1 224 ? -13 2.369 1.99 1 97.94 224 ALA B CA 1
ATOM 4096 C C . ALA B 1 224 ? -11.812 2.029 2.883 1 97.94 224 ALA B C 1
ATOM 4098 O O . ALA B 1 224 ? -11.867 2.219 4.102 1 97.94 224 ALA B O 1
ATOM 4099 N N . ILE B 1 225 ? -10.797 1.495 2.307 1 98.62 225 ILE B N 1
ATOM 4100 C CA . ILE B 1 225 ? -9.539 1.286 3.016 1 98.62 225 ILE B CA 1
ATOM 4101 C C . ILE B 1 225 ? -8.406 1.987 2.271 1 98.62 225 ILE B C 1
ATOM 4103 O O . ILE B 1 225 ? -8.453 2.143 1.05 1 98.62 225 ILE B O 1
ATOM 4107 N N . ALA B 1 226 ? -7.449 2.471 2.969 1 98.88 226 ALA B N 1
ATOM 4108 C CA . ALA B 1 226 ? -6.348 3.236 2.391 1 98.88 226 ALA B CA 1
ATOM 4109 C C . ALA B 1 226 ? -5.008 2.787 2.963 1 98.88 226 ALA B C 1
ATOM 4111 O O . ALA B 1 226 ? -4.863 2.633 4.18 1 98.88 226 ALA B O 1
ATOM 4112 N N . GLN B 1 227 ? -4.043 2.551 2.104 1 98.5 227 GLN B N 1
ATOM 4113 C CA . GLN B 1 227 ? -2.707 2.176 2.551 1 98.5 227 GLN B CA 1
ATOM 4114 C C . GLN B 1 227 ? -1.77 3.379 2.551 1 98.5 227 GLN B C 1
ATOM 4116 O O . GLN B 1 227 ? -2 4.352 1.828 1 98.5 227 GLN B O 1
ATOM 4121 N N . PHE B 1 228 ? -0.782 3.301 3.373 1 98.75 228 PHE B N 1
ATOM 4122 C CA . PHE B 1 228 ? 0.252 4.328 3.41 1 98.75 228 PHE B CA 1
ATOM 4123 C C . PHE B 1 228 ? 1.627 3.705 3.621 1 98.75 228 PHE B C 1
ATOM 4125 O O . PHE B 1 228 ? 1.747 2.652 4.25 1 98.75 228 PHE B O 1
ATOM 4132 N N . HIS B 1 229 ? 2.617 4.312 3.057 1 98.56 229 HIS B N 1
ATOM 4133 C CA . HIS B 1 229 ? 4.02 3.953 3.232 1 98.56 229 HIS B CA 1
ATOM 4134 C C . HIS B 1 229 ? 4.871 5.18 3.539 1 98.56 229 HIS B C 1
ATOM 4136 O O . HIS B 1 229 ? 4.961 6.102 2.721 1 98.56 229 HIS B O 1
ATOM 4142 N N . ASP B 1 230 ? 5.469 5.172 4.68 1 98.62 230 ASP B N 1
ATOM 4143 C CA . ASP B 1 230 ? 6.336 6.258 5.117 1 98.62 230 ASP B CA 1
ATOM 4144 C C . ASP B 1 230 ? 7.711 5.734 5.52 1 98.62 230 ASP B C 1
ATOM 4146 O O . ASP B 1 230 ? 7.82 4.676 6.145 1 98.62 230 ASP B O 1
ATOM 4150 N N . ALA B 1 231 ? 8.719 6.527 5.176 1 98.19 231 ALA B N 1
ATOM 4151 C CA . ALA B 1 231 ? 10.086 6.168 5.543 1 98.19 231 ALA B CA 1
ATOM 4152 C C . ALA B 1 231 ? 10.984 7.398 5.559 1 98.19 231 ALA B C 1
ATOM 4154 O O . ALA B 1 231 ? 10.727 8.383 4.855 1 98.19 231 ALA B O 1
ATOM 4155 N N . PHE B 1 232 ? 12.055 7.324 6.383 1 97.81 232 PHE B N 1
ATOM 4156 C CA . PHE B 1 232 ? 13.133 8.305 6.363 1 97.81 232 PHE B CA 1
ATOM 4157 C C . PHE B 1 232 ? 14.305 7.805 5.52 1 97.81 232 PHE B C 1
ATOM 4159 O O . PHE B 1 232 ? 15.305 8.5 5.367 1 97.81 232 PHE B O 1
ATOM 4166 N N . THR B 1 233 ? 14.117 6.578 4.949 1 97.19 233 THR B N 1
ATOM 4167 C CA . THR B 1 233 ? 15.312 5.902 4.465 1 97.19 233 THR B CA 1
ATOM 4168 C C . THR B 1 233 ? 15.234 5.68 2.955 1 97.19 233 THR B C 1
ATOM 4170 O O . THR B 1 233 ? 16.156 5.109 2.359 1 97.19 233 THR B O 1
ATOM 4173 N N . ALA B 1 234 ? 14.18 6.043 2.348 1 96 234 ALA B N 1
ATOM 4174 C CA . ALA B 1 234 ? 13.969 5.727 0.938 1 96 234 ALA B CA 1
ATOM 4175 C C . ALA B 1 234 ? 14.469 6.855 0.039 1 96 234 ALA B C 1
ATOM 4177 O O . ALA B 1 234 ? 13.68 7.684 -0.424 1 96 234 ALA B O 1
ATOM 4178 N N . LYS B 1 235 ? 15.672 6.781 -0.413 1 95.5 235 LYS B N 1
ATOM 4179 C CA . LYS B 1 235 ? 16.344 7.863 -1.124 1 95.5 235 LYS B CA 1
ATOM 4180 C C . LYS B 1 235 ? 15.82 7.996 -2.549 1 95.5 235 LYS B C 1
ATOM 4182 O O . LYS B 1 235 ? 15.828 9.094 -3.119 1 95.5 235 LYS B O 1
ATOM 4187 N N . TYR B 1 236 ? 15.289 6.914 -3.133 1 96.5 236 TYR B N 1
ATOM 4188 C CA . TYR B 1 236 ? 15.039 6.938 -4.57 1 96.5 236 TYR B CA 1
ATOM 4189 C C . TYR B 1 236 ? 13.586 6.586 -4.875 1 96.5 236 TYR B C 1
ATOM 4191 O O . TYR B 1 236 ? 13.242 6.285 -6.02 1 96.5 236 TYR B O 1
ATOM 4199 N N . ALA B 1 237 ? 12.773 6.582 -3.822 1 94.12 237 ALA B N 1
ATOM 4200 C CA . ALA B 1 237 ? 11.352 6.336 -4.012 1 94.12 237 ALA B CA 1
ATOM 4201 C C . ALA B 1 237 ? 10.648 7.57 -4.57 1 94.12 237 ALA B C 1
ATOM 4203 O O . ALA B 1 237 ? 11.086 8.703 -4.34 1 94.12 237 ALA B O 1
ATOM 4204 N N . GLU B 1 238 ? 9.617 7.355 -5.301 1 90.81 238 GLU B N 1
ATOM 4205 C CA . GLU B 1 238 ? 8.719 8.43 -5.699 1 90.81 238 GLU B CA 1
ATOM 4206 C C . GLU B 1 238 ? 7.547 8.562 -4.73 1 90.81 238 GLU B C 1
ATOM 4208 O O . GLU B 1 238 ? 7.168 7.59 -4.074 1 90.81 238 GLU B O 1
ATOM 4213 N N . THR B 1 239 ? 7.008 9.789 -4.652 1 95.19 239 THR B N 1
ATOM 4214 C CA . THR B 1 239 ? 5.82 9.977 -3.828 1 95.19 239 THR B CA 1
ATOM 4215 C C . THR B 1 239 ? 4.566 10.062 -4.695 1 95.19 239 THR B C 1
ATOM 4217 O O . THR B 1 239 ? 4.652 10.336 -5.895 1 95.19 239 THR B O 1
ATOM 4220 N N . GLY B 1 240 ? 3.463 9.789 -4.145 1 96.38 240 GLY B N 1
ATOM 4221 C CA . GLY B 1 240 ? 2.221 9.828 -4.898 1 96.38 240 GLY B CA 1
ATOM 4222 C C . GLY B 1 240 ? 0.993 9.586 -4.039 1 96.38 240 GLY B C 1
ATOM 4223 O O . GLY B 1 240 ? 1.106 9.367 -2.832 1 96.38 240 GLY B O 1
ATOM 4224 N N . PHE B 1 241 ? -0.099 9.773 -4.684 1 98.38 241 PHE B N 1
ATOM 4225 C CA . PHE B 1 241 ? -1.415 9.617 -4.078 1 98.38 241 PHE B CA 1
ATOM 4226 C C . PHE B 1 241 ? -2.418 9.078 -5.094 1 98.38 241 PHE B C 1
ATOM 4228 O O . PHE B 1 241 ? -2.568 9.641 -6.18 1 98.38 241 PHE B O 1
ATOM 4235 N N . GLY B 1 242 ? -3.062 7.98 -4.766 1 98.12 242 GLY B N 1
ATOM 4236 C CA . GLY B 1 242 ? -4.074 7.398 -5.629 1 98.12 242 GLY B CA 1
ATOM 4237 C C . GLY B 1 242 ? -5.402 7.172 -4.93 1 98.12 242 GLY B C 1
ATOM 4238 O O . GLY B 1 242 ? -5.43 6.785 -3.758 1 98.12 242 GLY B O 1
ATOM 4239 N N . VAL B 1 243 ? -6.48 7.43 -5.598 1 98.81 243 VAL B N 1
ATOM 4240 C CA . VAL B 1 243 ? -7.828 7.125 -5.125 1 98.81 243 VAL B CA 1
ATOM 4241 C C . VAL B 1 243 ? -8.594 6.355 -6.199 1 98.81 243 VAL B C 1
ATOM 4243 O O . VAL B 1 243 ? -8.664 6.785 -7.352 1 98.81 243 VAL B O 1
ATOM 4246 N N . HIS B 1 244 ? -9.141 5.207 -5.805 1 98.44 244 HIS B N 1
ATOM 4247 C CA . HIS B 1 244 ? -9.844 4.344 -6.742 1 98.44 244 HIS B CA 1
ATOM 4248 C C . HIS B 1 244 ? -11.32 4.23 -6.379 1 98.44 244 HIS B C 1
ATOM 4250 O O . HIS B 1 244 ? -11.664 3.875 -5.25 1 98.44 244 HIS B O 1
ATOM 4256 N N . GLY B 1 245 ? -12.141 4.523 -7.348 1 97.94 245 GLY B N 1
ATOM 4257 C CA . GLY B 1 245 ? -13.57 4.344 -7.211 1 97.94 245 GLY B CA 1
ATOM 4258 C C . GLY B 1 245 ? -14.156 3.4 -8.242 1 97.94 245 GLY B C 1
ATOM 4259 O O . GLY B 1 245 ? -13.43 2.869 -9.086 1 97.94 245 GLY B O 1
ATOM 4260 N N . GLY B 1 246 ? -15.422 3.125 -8.133 1 96.44 246 GLY B N 1
ATOM 4261 C CA . GLY B 1 246 ? -16.109 2.203 -9.031 1 96.44 246 GLY B CA 1
ATOM 4262 C C . GLY B 1 246 ? -16.172 2.699 -10.461 1 96.44 246 GLY B C 1
ATOM 4263 O O . GLY B 1 246 ? -16.344 1.906 -11.391 1 96.44 246 GLY B O 1
ATOM 4264 N N . GLU B 1 247 ? -15.977 4.008 -10.641 1 97.62 247 GLU B N 1
ATOM 4265 C CA . GLU B 1 247 ? -16.203 4.57 -11.969 1 97.62 247 GLU B CA 1
ATOM 4266 C C . GLU B 1 247 ? -14.961 5.328 -12.461 1 97.62 247 GLU B C 1
ATOM 4268 O O . GLU B 1 247 ? -15.008 5.984 -13.5 1 97.62 247 GLU B O 1
ATOM 4273 N N . GLY B 1 248 ? -13.938 5.262 -11.734 1 98.38 248 GLY B N 1
ATOM 4274 C CA . GLY B 1 248 ? -12.711 5.949 -12.117 1 98.38 248 GLY B CA 1
ATOM 4275 C C . GLY B 1 248 ? -11.625 5.879 -11.062 1 9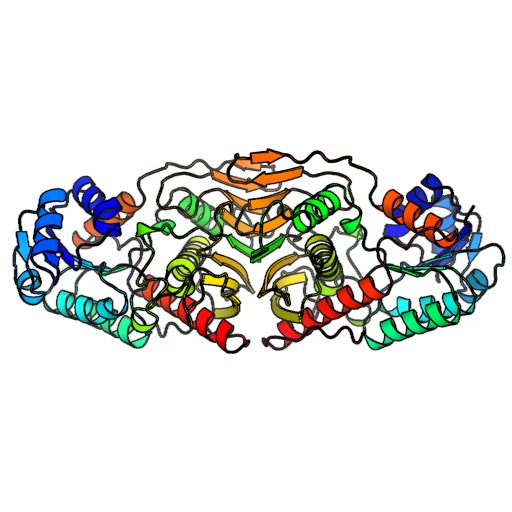8.38 248 GLY B C 1
ATOM 4276 O O . GLY B 1 248 ? -11.859 5.379 -9.961 1 98.38 248 GLY B O 1
ATOM 4277 N N . SER B 1 249 ? -10.477 6.352 -11.438 1 98.62 249 SER B N 1
ATOM 4278 C CA . SER B 1 249 ? -9.328 6.434 -10.547 1 98.62 249 SER B CA 1
ATOM 4279 C C . SER B 1 249 ? -8.586 7.758 -10.719 1 98.62 249 SER B C 1
ATOM 4281 O O . SER B 1 249 ? -8.484 8.273 -11.828 1 98.62 249 SER B O 1
ATOM 4283 N N . LEU B 1 250 ? -8.164 8.297 -9.625 1 98.81 250 LEU B N 1
ATOM 4284 C CA . LEU B 1 250 ? -7.262 9.445 -9.602 1 98.81 250 LEU B CA 1
ATOM 4285 C C . LEU B 1 250 ? -5.844 9.016 -9.242 1 98.81 250 LEU B C 1
ATOM 4287 O O . LEU B 1 250 ? -5.629 8.375 -8.211 1 98.81 250 LEU B O 1
ATOM 4291 N N . ILE B 1 251 ? -4.914 9.336 -10.078 1 98.06 251 ILE B N 1
ATOM 4292 C CA . ILE B 1 251 ? -3.512 8.992 -9.867 1 98.06 251 ILE B CA 1
ATOM 4293 C C . ILE B 1 251 ? -2.666 10.266 -9.844 1 98.06 251 ILE B C 1
ATOM 4295 O O . ILE B 1 251 ? -2.482 10.922 -10.867 1 98.06 251 ILE B O 1
ATOM 4299 N N . ALA B 1 252 ? -2.139 10.57 -8.688 1 98.44 252 ALA B N 1
ATOM 4300 C CA . ALA B 1 252 ? -1.294 11.75 -8.523 1 98.44 252 ALA B CA 1
ATOM 4301 C C . ALA B 1 252 ? 0.169 11.359 -8.336 1 98.44 252 ALA B C 1
ATOM 4303 O O . ALA B 1 252 ? 0.476 10.414 -7.602 1 98.44 252 ALA B O 1
ATOM 4304 N N . ARG B 1 253 ? 1.042 12.062 -9.016 1 96.62 253 ARG B N 1
ATOM 4305 C CA . ARG B 1 253 ? 2.477 11.797 -8.945 1 96.62 253 ARG B CA 1
ATOM 4306 C C . ARG B 1 253 ? 3.232 13.031 -8.461 1 96.62 253 ARG B C 1
ATOM 4308 O O . ARG B 1 253 ? 2.896 14.156 -8.836 1 96.62 253 ARG B O 1
ATOM 4315 N N . ASN B 1 254 ? 4.223 12.789 -7.621 1 96.75 254 ASN B N 1
ATOM 4316 C CA . ASN B 1 254 ? 5.086 13.844 -7.098 1 96.75 254 ASN B CA 1
ATOM 4317 C C . ASN B 1 254 ? 4.281 14.945 -6.414 1 96.75 254 ASN B C 1
ATOM 4319 O O . ASN B 1 254 ? 4.477 16.125 -6.691 1 96.75 254 ASN B O 1
ATOM 4323 N N . VAL B 1 255 ? 3.355 14.5 -5.508 1 98.06 255 VAL B N 1
ATOM 4324 C CA . VAL B 1 255 ? 2.424 15.492 -4.973 1 98.06 255 VAL B CA 1
ATOM 4325 C C . VAL B 1 255 ? 2.562 15.562 -3.453 1 98.06 255 VAL B C 1
ATOM 4327 O O . VAL B 1 255 ? 1.894 16.359 -2.799 1 98.06 255 VAL B O 1
ATOM 4330 N N . MET B 1 256 ? 3.404 14.602 -2.881 1 98.06 256 MET B N 1
ATOM 4331 C CA . MET B 1 256 ? 3.605 14.625 -1.435 1 98.06 256 MET B CA 1
ATOM 4332 C C . MET B 1 256 ? 4.871 15.398 -1.075 1 98.06 256 MET B C 1
ATOM 4334 O O . MET B 1 256 ? 5.781 14.852 -0.453 1 98.06 256 MET B O 1
ATOM 4338 N N . THR B 1 257 ? 4.902 16.656 -1.533 1 95.81 257 THR B N 1
ATOM 4339 C CA . THR B 1 257 ? 6.066 17.516 -1.353 1 95.81 257 THR B CA 1
ATOM 4340 C C . THR B 1 257 ? 5.648 18.922 -0.919 1 95.81 257 THR B C 1
ATOM 4342 O O . THR B 1 257 ? 4.477 19.281 -1.033 1 95.81 257 THR B O 1
ATOM 4345 N N . GLN B 1 258 ? 6.59 19.688 -0.452 1 96.56 258 GLN B N 1
ATOM 4346 C CA . GLN B 1 258 ? 6.352 21.078 -0.062 1 96.56 258 GLN B CA 1
ATOM 4347 C C . GLN B 1 258 ? 6.293 21.984 -1.284 1 96.56 258 GLN B C 1
ATOM 4349 O O . GLN B 1 258 ? 5.812 23.125 -1.197 1 96.56 258 GLN B O 1
ATOM 4354 N N . LYS B 1 259 ? 6.777 21.5 -2.41 1 97.25 259 LYS B N 1
ATOM 4355 C CA . LYS B 1 259 ? 6.809 22.281 -3.637 1 97.25 259 LYS B CA 1
ATOM 4356 C C . LYS B 1 259 ? 5.492 22.172 -4.398 1 97.25 259 LYS B C 1
ATOM 4358 O O . LYS B 1 259 ? 4.824 21.141 -4.336 1 97.25 259 LYS B O 1
ATOM 4363 N N . PRO B 1 260 ? 5.133 23.25 -5.047 1 97.94 260 PRO B N 1
ATOM 4364 C CA . PRO B 1 260 ? 3.912 23.219 -5.855 1 97.94 260 PRO B CA 1
ATOM 4365 C C . PRO B 1 260 ? 4.113 22.531 -7.203 1 97.94 260 PRO B C 1
ATOM 4367 O O . PRO B 1 260 ? 4.07 23.188 -8.25 1 97.94 260 PRO B O 1
ATOM 4370 N N . VAL B 1 261 ? 4.301 21.203 -7.184 1 97.62 261 VAL B N 1
ATOM 4371 C CA . VAL B 1 261 ? 4.586 20.422 -8.383 1 97.62 261 VAL B CA 1
ATOM 4372 C C . VAL B 1 261 ? 3.689 19.188 -8.422 1 97.62 261 VAL B C 1
ATOM 4374 O O . VAL B 1 261 ? 2.848 18.984 -7.539 1 97.62 261 VAL B O 1
ATOM 4377 N N . GLY B 1 262 ? 3.82 18.375 -9.461 1 97.56 262 GLY B N 1
ATOM 4378 C CA . GLY B 1 262 ? 3.107 17.125 -9.609 1 97.56 262 GLY B CA 1
ATOM 4379 C C . GLY B 1 262 ? 1.988 17.188 -10.633 1 97.56 262 GLY B C 1
ATOM 4380 O O . GLY B 1 262 ? 1.751 18.234 -11.234 1 97.56 262 GLY B O 1
ATOM 4381 N N . THR B 1 263 ? 1.386 16.047 -10.836 1 98.5 263 THR B N 1
ATOM 4382 C CA . THR B 1 263 ? 0.289 15.906 -11.789 1 98.5 263 THR B CA 1
ATOM 4383 C C . THR B 1 263 ? -0.794 14.984 -11.227 1 98.5 263 THR B C 1
ATOM 4385 O O . THR B 1 263 ? -0.543 14.211 -10.305 1 98.5 263 THR B O 1
ATOM 4388 N N . VAL B 1 264 ? -1.979 15.148 -11.703 1 98.69 264 VAL B N 1
ATOM 4389 C CA . VAL B 1 264 ? -3.1 14.273 -11.383 1 98.69 264 VAL B CA 1
ATOM 4390 C C . VAL B 1 264 ? -3.754 13.781 -12.672 1 98.69 264 VAL B C 1
ATOM 4392 O O . VAL B 1 264 ? -4.168 14.586 -13.508 1 98.69 264 VAL B O 1
ATOM 4395 N N . ILE B 1 265 ? -3.832 12.516 -12.766 1 98.69 265 ILE B N 1
ATOM 4396 C CA . ILE B 1 265 ? -4.504 11.898 -13.906 1 98.69 265 ILE B CA 1
ATOM 4397 C C . ILE B 1 265 ? -5.82 11.273 -13.453 1 98.69 265 ILE B C 1
ATOM 4399 O O . ILE B 1 265 ? -5.863 10.555 -12.453 1 98.69 265 ILE B O 1
ATOM 4403 N N . LEU B 1 266 ? -6.879 11.578 -14.102 1 98.69 266 LEU B N 1
ATOM 4404 C CA . LEU B 1 266 ? -8.164 10.898 -13.969 1 98.69 266 LEU B CA 1
ATOM 4405 C C . LEU B 1 266 ? -8.328 9.828 -15.047 1 98.69 266 LEU B C 1
ATOM 4407 O O . LEU B 1 266 ? -8.234 10.125 -16.234 1 98.69 266 LEU B O 1
ATOM 4411 N N . ARG B 1 267 ? -8.453 8.602 -14.609 1 98.44 267 ARG B N 1
ATOM 4412 C CA . ARG B 1 267 ? -8.766 7.5 -15.516 1 98.44 267 ARG B CA 1
ATOM 4413 C C . ARG B 1 267 ? -10.219 7.074 -15.383 1 98.44 267 ARG B C 1
ATOM 4415 O O . ARG B 1 267 ? -10.68 6.754 -14.281 1 98.44 267 ARG B O 1
ATOM 4422 N N . ASP B 1 268 ? -10.93 7.055 -16.453 1 98 268 ASP B N 1
ATOM 4423 C CA . ASP B 1 268 ? -12.328 6.633 -16.438 1 98 268 ASP B CA 1
ATOM 4424 C C . ASP B 1 268 ? -12.734 6.008 -17.766 1 98 268 ASP B C 1
ATOM 4426 O O . ASP B 1 268 ? -11.875 5.594 -18.547 1 98 268 ASP B O 1
ATOM 4430 N N . LYS B 1 269 ? -14.07 5.824 -17.953 1 97.12 269 LYS B N 1
ATOM 4431 C CA . LYS B 1 269 ? -14.594 5.152 -19.141 1 97.12 269 LYS B CA 1
ATOM 4432 C C . LYS B 1 269 ? -14.156 5.867 -20.422 1 97.12 269 LYS B C 1
ATOM 4434 O O . LYS B 1 269 ? -14.117 5.258 -21.484 1 97.12 269 LYS B O 1
ATOM 4439 N N . ASP B 1 270 ? -13.742 7.16 -20.281 1 97.5 270 ASP B N 1
ATOM 4440 C CA . ASP B 1 270 ? -13.398 7.965 -21.453 1 97.5 270 ASP B CA 1
ATOM 4441 C C . ASP B 1 270 ? -11.891 8.016 -21.656 1 97.5 270 ASP B C 1
ATOM 4443 O O . ASP B 1 270 ? -11.406 8.68 -22.578 1 97.5 270 ASP B O 1
ATOM 4447 N N . GLY B 1 271 ? -11.141 7.34 -20.844 1 97.19 271 GLY B N 1
ATOM 4448 C CA . GLY B 1 271 ? -9.695 7.293 -20.969 1 97.19 271 GLY B CA 1
ATOM 4449 C C . GLY B 1 271 ? -8.969 8.062 -19.891 1 97.19 271 GLY B C 1
ATOM 4450 O O . GLY B 1 271 ? -9.43 8.109 -18.75 1 97.19 271 GLY B O 1
ATOM 4451 N N . GLU B 1 272 ? -7.77 8.5 -20.219 1 97.38 272 GLU B N 1
ATOM 4452 C CA . GLU B 1 272 ? -6.938 9.234 -19.281 1 97.38 272 GLU B CA 1
ATOM 4453 C C . GLU B 1 272 ? -6.984 10.734 -19.562 1 97.38 272 GLU B C 1
ATOM 4455 O O . GLU B 1 272 ? -6.855 11.164 -20.703 1 97.38 272 GLU B O 1
ATOM 4460 N N . HIS B 1 273 ? -7.215 11.461 -18.422 1 97.12 273 HIS B N 1
ATOM 4461 C CA . HIS B 1 273 ? -7.262 12.922 -18.484 1 97.12 273 HIS B CA 1
ATOM 4462 C C . HIS B 1 273 ? -6.41 13.555 -17.391 1 97.12 273 HIS B C 1
ATOM 4464 O O . HIS B 1 273 ? -6.598 13.266 -16.203 1 97.12 273 HIS B O 1
ATOM 4470 N N . GLU B 1 274 ? -5.504 14.367 -17.859 1 98.12 274 GLU B N 1
ATOM 4471 C CA . GLU B 1 274 ? -4.773 15.117 -16.844 1 98.12 274 GLU B CA 1
ATOM 4472 C C . GLU B 1 274 ? -5.617 16.266 -16.297 1 98.12 274 GLU B C 1
ATOM 4474 O O . GLU B 1 274 ? -6.164 17.062 -17.078 1 98.12 274 GLU B O 1
ATOM 4479 N N . LEU B 1 275 ? -5.73 16.359 -14.992 1 98.25 275 LEU B N 1
ATOM 4480 C CA . LEU B 1 275 ? -6.488 17.453 -14.398 1 98.25 275 LEU B CA 1
ATOM 4481 C C . LEU B 1 275 ? -5.684 18.75 -14.422 1 98.25 275 LEU B C 1
ATOM 4483 O O . LEU B 1 275 ? -4.48 18.734 -14.156 1 98.25 275 LEU B O 1
ATOM 4487 N N . PRO B 1 276 ? -6.371 19.859 -14.805 1 97.69 276 PRO B N 1
ATOM 4488 C CA . PRO B 1 276 ? -5.668 21.141 -14.742 1 97.69 276 PRO B CA 1
ATOM 4489 C C . PRO B 1 276 ? -5.348 21.562 -13.305 1 97.69 276 PRO B C 1
ATOM 4491 O O . PRO B 1 276 ? -6.223 21.516 -12.438 1 97.69 276 PRO B O 1
ATOM 4494 N N . LEU B 1 277 ? -4.113 21.875 -13.094 1 98.44 277 LEU B N 1
ATOM 4495 C CA . LEU B 1 277 ? -3.674 22.281 -11.766 1 98.44 277 LEU B CA 1
ATOM 4496 C C . LEU B 1 277 ? -3.105 23.703 -11.797 1 98.44 277 LEU B C 1
ATOM 4498 O O . LEU B 1 277 ? -2.236 24 -12.617 1 98.44 277 LEU B O 1
ATOM 4502 N N . ASP B 1 278 ? -3.574 24.594 -11.016 1 97.88 278 ASP B N 1
ATOM 4503 C CA . ASP B 1 278 ? -3 25.922 -10.812 1 97.88 278 ASP B CA 1
ATOM 4504 C C . ASP B 1 278 ? -2.061 25.938 -9.609 1 97.88 278 ASP B C 1
ATOM 4506 O O . ASP B 1 278 ? -2.451 26.344 -8.516 1 97.88 278 ASP B O 1
ATOM 4510 N N . HIS B 1 279 ? -0.839 25.547 -9.938 1 98.25 279 HIS B N 1
ATOM 4511 C CA . HIS B 1 279 ? 0.137 25.406 -8.867 1 98.25 279 HIS B CA 1
ATOM 4512 C C . HIS B 1 279 ? 0.439 26.766 -8.219 1 98.25 279 HIS B C 1
ATOM 4514 O O . HIS B 1 279 ? 0.711 27.734 -8.914 1 98.25 279 HIS B O 1
ATOM 4520 N N . LYS B 1 280 ? 0.324 26.766 -6.934 1 98 280 LYS B N 1
ATOM 4521 C CA . LYS B 1 280 ? 0.678 27.906 -6.09 1 98 280 LYS B CA 1
ATOM 4522 C C . LYS B 1 280 ? 1.423 27.438 -4.836 1 98 280 LYS B C 1
ATOM 4524 O O . LYS B 1 280 ? 1.299 26.297 -4.418 1 98 280 LYS B O 1
ATOM 4529 N N . ASN B 1 281 ? 2.176 28.359 -4.312 1 98.62 281 ASN B N 1
ATOM 4530 C CA . ASN B 1 281 ? 2.871 28.047 -3.066 1 98.62 281 ASN B CA 1
ATOM 4531 C C . ASN B 1 281 ? 1.9 27.594 -1.98 1 98.62 281 ASN B C 1
ATOM 4533 O O . ASN B 1 281 ? 0.985 28.328 -1.609 1 98.62 281 ASN B O 1
ATOM 4537 N N . LEU B 1 282 ? 2.152 26.391 -1.49 1 98.81 282 LEU B N 1
ATOM 4538 C CA . LEU B 1 282 ? 1.229 25.75 -0.553 1 98.81 282 LEU B CA 1
ATOM 4539 C C . LEU B 1 282 ? 1.106 26.578 0.725 1 98.81 282 LEU B C 1
ATOM 4541 O O . LEU B 1 282 ? 0.018 26.688 1.294 1 98.81 282 LEU B O 1
ATOM 4545 N N . TYR B 1 283 ? 2.18 27.125 1.173 1 98.81 283 TYR B N 1
ATOM 4546 C CA . TYR B 1 283 ? 2.217 27.891 2.416 1 98.81 283 TYR B CA 1
ATOM 4547 C C . TYR B 1 283 ? 1.568 29.25 2.24 1 98.81 283 TYR B C 1
ATOM 4549 O O . TYR B 1 283 ? 0.946 29.781 3.166 1 98.81 283 TYR B O 1
ATOM 4557 N N . GLU B 1 284 ? 1.719 29.859 1.071 1 98.81 284 GLU B N 1
ATOM 4558 C CA . GLU B 1 284 ? 0.993 31.094 0.801 1 98.81 284 GLU B CA 1
ATOM 4559 C C . GLU B 1 284 ? -0.515 30.859 0.817 1 98.81 284 GLU B C 1
ATOM 4561 O O . GLU B 1 284 ? -1.269 31.688 1.339 1 98.81 284 GLU B O 1
ATOM 4566 N N . THR B 1 285 ? -0.905 29.734 0.246 1 98.69 285 THR B N 1
ATOM 4567 C CA . THR B 1 285 ? -2.318 29.375 0.287 1 98.69 285 THR B CA 1
ATOM 4568 C C . THR B 1 285 ? -2.799 29.234 1.729 1 98.69 285 THR B C 1
ATOM 4570 O O . THR B 1 285 ? -3.865 29.734 2.086 1 98.69 285 THR B O 1
ATOM 4573 N N . ALA B 1 286 ? -2.041 28.578 2.555 1 98.75 286 ALA B N 1
ATOM 4574 C CA . ALA B 1 286 ? -2.383 28.359 3.959 1 98.75 286 ALA B CA 1
ATOM 4575 C C . ALA B 1 286 ? -2.449 29.688 4.711 1 98.75 286 ALA B C 1
ATOM 4577 O O . ALA B 1 286 ? -3.391 29.938 5.469 1 98.75 286 ALA B O 1
ATOM 4578 N N . LEU B 1 287 ? -1.46 30.562 4.5 1 98.75 287 LEU B N 1
ATOM 4579 C CA . LEU B 1 287 ? -1.374 31.828 5.246 1 98.75 287 LEU B CA 1
ATOM 4580 C C . LEU B 1 287 ? -2.441 32.812 4.781 1 98.75 287 LEU B C 1
ATOM 4582 O O . LEU B 1 287 ? -2.961 33.594 5.582 1 98.75 287 LEU B O 1
ATOM 4586 N N . GLN B 1 288 ? -2.762 32.781 3.486 1 98.69 288 GLN B N 1
ATOM 4587 C CA . GLN B 1 288 ? -3.873 33.594 3.02 1 98.69 288 GLN B CA 1
ATOM 4588 C C . GLN B 1 288 ? -5.176 33.188 3.715 1 98.69 288 GLN B C 1
ATOM 4590 O O . GLN B 1 288 ? -5.918 34.062 4.184 1 98.69 288 GLN B O 1
ATOM 4595 N N . ALA B 1 289 ? -5.449 31.922 3.748 1 98.69 289 ALA B N 1
ATOM 4596 C CA . ALA B 1 289 ? -6.648 31.438 4.434 1 98.69 289 ALA B CA 1
ATOM 4597 C C . ALA B 1 289 ? -6.641 31.844 5.902 1 98.69 289 ALA B C 1
ATOM 4599 O O . ALA B 1 289 ? -7.676 32.219 6.461 1 98.69 289 ALA B O 1
ATOM 4600 N N . PHE B 1 290 ? -5.5 31.766 6.496 1 98.75 290 PHE B N 1
ATOM 4601 C CA . PHE B 1 290 ? -5.375 32.094 7.91 1 98.75 290 PHE B CA 1
ATOM 4602 C C . PHE B 1 290 ? -5.629 33.594 8.133 1 98.75 290 PHE B C 1
ATOM 4604 O O . PHE B 1 290 ? -6.348 33.969 9.062 1 98.75 290 PHE B O 1
ATOM 4611 N N . HIS B 1 291 ? -5.023 34.469 7.332 1 98.75 291 HIS B N 1
ATOM 4612 C CA . HIS B 1 291 ? -5.246 35.906 7.414 1 98.75 291 HIS B CA 1
ATOM 4613 C C . HIS B 1 291 ? -6.711 36.25 7.168 1 98.75 291 HIS B C 1
ATOM 4615 O O . HIS B 1 291 ? -7.273 37.094 7.844 1 98.75 291 HIS B O 1
ATOM 4621 N N . ASP B 1 292 ? -7.285 35.562 6.207 1 98.62 292 ASP B N 1
ATOM 4622 C CA . ASP B 1 292 ? -8.711 35.75 5.965 1 98.62 292 ASP B CA 1
ATOM 4623 C C . ASP B 1 292 ? -9.531 35.406 7.195 1 98.62 292 ASP B C 1
ATOM 4625 O O . ASP B 1 292 ? -10.469 36.125 7.555 1 98.62 292 ASP B O 1
ATOM 4629 N N . ALA B 1 293 ? -9.18 34.344 7.859 1 98.56 293 ALA B N 1
ATOM 4630 C CA . ALA B 1 293 ? -9.883 33.906 9.062 1 98.56 293 ALA B CA 1
ATOM 4631 C C . ALA B 1 293 ? -9.758 34.938 10.18 1 98.56 293 ALA B C 1
ATOM 4633 O O . ALA B 1 293 ? -10.734 35.25 10.867 1 98.56 293 ALA B O 1
ATOM 4634 N N . ILE B 1 294 ? -8.539 35.469 10.367 1 97.94 294 ILE B N 1
ATOM 4635 C CA . ILE B 1 294 ? -8.305 36.5 11.367 1 97.94 294 ILE B CA 1
ATOM 4636 C C . ILE B 1 294 ? -9.188 37.688 11.086 1 97.94 294 ILE B C 1
ATOM 4638 O O . ILE B 1 294 ? -9.695 38.344 12.016 1 97.94 294 ILE B O 1
ATOM 4642 N N . ALA B 1 295 ? -9.406 37.938 9.82 1 97.5 295 ALA B N 1
ATOM 4643 C CA . ALA B 1 295 ? -10.203 39.094 9.391 1 97.5 295 ALA B CA 1
ATOM 4644 C C . ALA B 1 295 ? -11.695 38.75 9.438 1 97.5 295 ALA B C 1
ATOM 4646 O O . ALA B 1 295 ? -12.531 39.562 9.023 1 97.5 295 ALA B O 1
ATOM 4647 N N . GLY B 1 296 ? -12.023 37.625 9.852 1 96.75 296 GLY B N 1
ATOM 4648 C CA . GLY B 1 296 ? -13.422 37.219 10.016 1 96.75 296 GLY B CA 1
ATOM 4649 C C . GLY B 1 296 ? -14.008 36.562 8.781 1 96.75 296 GLY B C 1
ATOM 4650 O O . GLY B 1 296 ? -15.227 36.438 8.672 1 96.75 296 GLY B O 1
ATOM 4651 N N . ARG B 1 297 ? -13.094 36.188 7.918 1 97.56 297 ARG B N 1
ATOM 4652 C CA . ARG B 1 297 ? -13.555 35.562 6.684 1 97.56 297 ARG B CA 1
ATOM 4653 C C . ARG B 1 297 ? -13.039 34.125 6.574 1 97.56 297 ARG B C 1
ATOM 4655 O O . ARG B 1 297 ? -11.852 33.906 6.324 1 97.56 297 ARG B O 1
ATOM 4662 N N . GLY B 1 298 ? -13.93 33.188 6.73 1 96.81 298 GLY B N 1
ATOM 4663 C CA . GLY B 1 298 ? -13.57 31.812 6.516 1 96.81 298 GLY B CA 1
ATOM 4664 C C . GLY B 1 298 ? -12.875 31.172 7.711 1 96.81 298 GLY B C 1
ATOM 4665 O O . GLY B 1 298 ? -13.148 31.547 8.852 1 96.81 298 GLY B O 1
ATOM 4666 N N . GLN B 1 299 ? -12.133 30.109 7.469 1 98.12 299 GLN B N 1
ATOM 4667 C CA . GLN B 1 299 ? -11.398 29.328 8.461 1 98.12 299 GLN B CA 1
ATOM 4668 C C . GLN B 1 299 ? -9.984 29 7.98 1 98.12 299 GLN B C 1
ATOM 4670 O O . GLN B 1 299 ? -9.688 29.141 6.793 1 98.12 299 GLN B O 1
ATOM 4675 N N . PRO B 1 300 ? -9.109 28.672 8.984 1 98.69 300 PRO B N 1
ATOM 4676 C CA . PRO B 1 300 ? -7.816 28.156 8.531 1 98.69 300 PRO B CA 1
ATOM 4677 C C . PRO B 1 300 ? -7.949 26.953 7.598 1 98.69 300 PRO B C 1
ATOM 4679 O O . PRO B 1 300 ? -8.938 26.219 7.676 1 98.69 300 PRO B O 1
ATOM 4682 N N . SER B 1 301 ? -6.949 26.797 6.703 1 98.56 301 SER B N 1
ATOM 4683 C CA . SER B 1 301 ? -6.949 25.656 5.781 1 98.56 301 SER B CA 1
ATOM 4684 C C . SER B 1 301 ? -7.078 24.344 6.531 1 98.56 301 SER B C 1
ATOM 4686 O O . SER B 1 301 ? -7.781 23.422 6.082 1 98.56 301 SER B O 1
ATOM 4688 N N . ALA B 1 302 ? -6.414 24.203 7.637 1 98.81 302 ALA B N 1
ATOM 4689 C CA . ALA B 1 302 ? -6.555 23.109 8.578 1 98.81 302 ALA B CA 1
ATOM 4690 C C . ALA B 1 302 ? -6.816 23.625 9.992 1 98.81 302 ALA B C 1
ATOM 4692 O O . ALA B 1 302 ? -5.984 24.328 10.562 1 98.81 302 ALA B O 1
ATOM 4693 N N . THR B 1 303 ? -7.914 23.25 10.547 1 98.69 303 THR B N 1
ATOM 4694 C CA . THR B 1 303 ? -8.297 23.672 11.891 1 98.69 303 THR B CA 1
ATOM 4695 C C . THR B 1 303 ? -7.547 22.875 12.945 1 98.69 303 THR B C 1
ATOM 4697 O O . THR B 1 303 ? -6.82 21.938 12.625 1 98.69 303 THR B O 1
ATOM 4700 N N . LEU B 1 304 ? -7.719 23.297 14.211 1 98.69 304 LEU B N 1
ATOM 4701 C CA . LEU B 1 304 ? -7.156 22.484 15.289 1 98.69 304 LEU B CA 1
ATOM 4702 C C . LEU B 1 304 ? -7.801 21.109 15.32 1 98.69 304 LEU B C 1
ATOM 4704 O O . LEU B 1 304 ? -7.141 20.109 15.656 1 98.69 304 LEU B O 1
ATOM 4708 N N . GLU B 1 305 ? -9.094 21.031 14.977 1 98.69 305 GLU B N 1
ATOM 4709 C CA . GLU B 1 305 ? -9.773 19.734 14.922 1 98.69 305 GLU B CA 1
ATOM 4710 C C . GLU B 1 305 ? -9.148 18.828 13.867 1 98.69 305 GLU B C 1
ATOM 4712 O O . GLU B 1 305 ? -9.008 17.625 14.078 1 98.69 305 GLU B O 1
ATOM 4717 N N . ASP B 1 306 ? -8.812 19.422 12.727 1 98.75 306 ASP B N 1
ATOM 4718 C CA . ASP B 1 306 ? -8.086 18.656 11.719 1 98.75 306 ASP B CA 1
ATOM 4719 C C . ASP B 1 306 ? -6.777 18.109 12.289 1 98.75 306 ASP B C 1
ATOM 4721 O O . ASP B 1 306 ? -6.422 16.953 12.031 1 98.75 306 ASP B O 1
ATOM 4725 N N . GLY B 1 307 ? -6.051 18.969 13.031 1 98.88 307 GLY B N 1
ATOM 4726 C CA . GLY B 1 307 ? -4.82 18.531 13.664 1 98.88 307 GLY B CA 1
ATOM 4727 C C . GLY B 1 307 ? -5.027 17.422 14.672 1 98.88 307 GLY B C 1
ATOM 4728 O O . GLY B 1 307 ? -4.203 16.5 14.773 1 98.88 307 GLY B O 1
ATOM 4729 N N . ILE B 1 308 ? -6.133 17.5 15.383 1 98.88 308 ILE B N 1
ATOM 4730 C CA . ILE B 1 308 ? -6.453 16.469 16.375 1 98.88 308 ILE B CA 1
ATOM 4731 C C . ILE B 1 308 ? -6.715 15.141 15.68 1 98.88 308 ILE B C 1
ATOM 4733 O O . ILE B 1 308 ? -6.223 14.094 16.109 1 98.88 308 ILE B O 1
ATOM 4737 N N . TRP B 1 309 ? -7.418 15.125 14.602 1 98.88 309 TRP B N 1
ATOM 4738 C CA . TRP B 1 309 ? -7.699 13.898 13.859 1 98.88 309 TRP B CA 1
ATOM 4739 C C . TRP B 1 309 ? -6.41 13.297 13.297 1 98.88 309 TRP B C 1
ATOM 4741 O O . TRP B 1 309 ? -6.223 12.078 13.344 1 98.88 309 TRP B O 1
ATOM 4751 N N . SER B 1 310 ? -5.594 14.164 12.734 1 98.75 310 SER B N 1
ATOM 4752 C CA . SER B 1 310 ? -4.316 13.688 12.211 1 98.75 310 SER B CA 1
ATOM 4753 C C . SER B 1 310 ? -3.463 13.062 13.312 1 98.75 310 SER B C 1
ATOM 4755 O O . SER B 1 310 ? -2.879 12 13.117 1 98.75 310 SER B O 1
ATOM 4757 N N . LEU B 1 311 ? -3.422 13.711 14.477 1 98.88 311 LEU B N 1
ATOM 4758 C CA . LEU B 1 311 ? -2.682 13.195 15.617 1 98.88 311 LEU B CA 1
ATOM 4759 C C . LEU B 1 311 ? -3.264 11.867 16.094 1 98.88 311 LEU B C 1
ATOM 4761 O O . LEU B 1 311 ? -2.525 10.906 16.312 1 98.88 311 LEU B O 1
ATOM 4765 N N . ALA B 1 312 ? -4.59 11.828 16.219 1 98.88 312 ALA B N 1
ATOM 4766 C CA . ALA B 1 312 ? -5.266 10.609 16.656 1 98.88 312 ALA B CA 1
ATOM 4767 C C . ALA B 1 312 ? -4.93 9.438 15.742 1 98.88 312 ALA B C 1
ATOM 4769 O O . ALA B 1 312 ? -4.699 8.32 16.219 1 98.88 312 ALA B O 1
ATOM 4770 N N . THR B 1 313 ? -4.891 9.695 14.484 1 98.94 313 THR B N 1
ATOM 4771 C CA . THR B 1 313 ? -4.566 8.656 13.516 1 98.94 313 THR B CA 1
ATOM 4772 C C . THR B 1 313 ? -3.121 8.188 13.688 1 98.94 313 THR B C 1
ATOM 4774 O O . THR B 1 313 ? -2.852 6.988 13.711 1 98.94 313 THR B O 1
ATOM 4777 N N . GLY B 1 314 ? -2.189 9.164 13.781 1 98.88 314 GLY B N 1
ATOM 4778 C CA . GLY B 1 314 ? -0.804 8.797 14.023 1 98.88 314 GLY B CA 1
ATOM 4779 C C . GLY B 1 314 ? -0.623 7.949 15.266 1 98.88 314 GLY B C 1
ATOM 4780 O O . GLY B 1 314 ? 0.108 6.957 15.25 1 98.88 314 GLY B O 1
ATOM 4781 N N . LEU B 1 315 ? -1.323 8.344 16.344 1 98.81 315 LEU B N 1
ATOM 4782 C CA . LEU B 1 315 ? -1.218 7.613 17.594 1 98.81 315 LEU B CA 1
ATOM 4783 C C . LEU B 1 315 ? -1.806 6.215 17.453 1 98.81 315 LEU B C 1
ATOM 4785 O O . LEU B 1 315 ? -1.271 5.254 18.016 1 98.81 315 LEU B O 1
ATOM 4789 N N . ALA B 1 316 ? -2.898 6.078 16.734 1 98.94 316 ALA B N 1
ATOM 4790 C CA . ALA B 1 316 ? -3.479 4.766 16.469 1 98.94 316 ALA B CA 1
ATOM 4791 C C . ALA B 1 316 ? -2.512 3.885 15.68 1 98.94 316 ALA B C 1
ATOM 4793 O O . ALA B 1 316 ? -2.387 2.689 15.953 1 98.94 316 ALA B O 1
ATOM 4794 N N . VAL B 1 317 ? -1.852 4.453 14.75 1 98.88 317 VAL B N 1
ATOM 4795 C CA . VAL B 1 317 ? -0.89 3.727 13.93 1 98.88 317 VAL B CA 1
ATOM 4796 C C . VAL B 1 317 ? 0.269 3.242 14.797 1 98.88 317 VAL B C 1
ATOM 4798 O O . VAL B 1 317 ? 0.701 2.094 14.68 1 98.88 317 VAL B O 1
ATOM 4801 N N . LEU B 1 318 ? 0.78 4.133 15.68 1 98.5 318 LEU B N 1
ATOM 4802 C CA . LEU B 1 318 ? 1.854 3.74 16.578 1 98.5 318 LEU B CA 1
ATOM 4803 C C . LEU B 1 318 ? 1.424 2.57 17.453 1 98.5 318 LEU B C 1
ATOM 4805 O O . LEU B 1 318 ? 2.176 1.606 17.625 1 98.5 318 LEU B O 1
ATOM 4809 N N . GLU B 1 319 ? 0.221 2.699 17.969 1 98.69 319 GLU B N 1
ATOM 4810 C CA . GLU B 1 319 ? -0.292 1.639 18.844 1 98.69 319 GLU B CA 1
ATOM 4811 C C . GLU B 1 319 ? -0.481 0.338 18.062 1 98.69 319 GLU B C 1
ATOM 4813 O O . GLU B 1 319 ? -0.135 -0.739 18.547 1 98.69 319 GLU B O 1
ATOM 4818 N N . ALA B 1 320 ? -1.028 0.414 16.891 1 98.88 320 ALA B N 1
ATOM 4819 C CA . ALA B 1 320 ? -1.213 -0.762 16.031 1 98.88 320 ALA B CA 1
ATOM 4820 C C . ALA B 1 320 ? 0.123 -1.433 15.734 1 98.88 320 ALA B C 1
ATOM 4822 O O . ALA B 1 320 ? 0.239 -2.658 15.797 1 98.88 320 ALA B O 1
ATOM 4823 N N . ALA B 1 321 ? 1.121 -0.656 15.391 1 98.5 321 ALA B N 1
ATOM 4824 C CA . ALA B 1 321 ? 2.443 -1.185 15.07 1 98.5 321 ALA B CA 1
ATOM 4825 C C . ALA B 1 321 ? 3.076 -1.854 16.281 1 98.5 321 ALA B C 1
ATOM 4827 O O . ALA B 1 321 ? 3.783 -2.855 16.156 1 98.5 321 ALA B O 1
ATOM 4828 N N . LYS B 1 322 ? 2.867 -1.284 17.422 1 97.81 322 LYS B N 1
ATOM 4829 C CA . LYS B 1 322 ? 3.443 -1.796 18.656 1 97.81 322 LYS B CA 1
ATOM 4830 C C . LYS B 1 322 ? 2.785 -3.109 19.062 1 97.81 322 LYS B C 1
ATOM 4832 O O . LYS B 1 322 ? 3.467 -4.043 19.5 1 97.81 322 LYS B O 1
ATOM 4837 N N . THR B 1 323 ? 1.445 -3.223 18.891 1 98.31 323 THR B N 1
ATOM 4838 C CA . THR B 1 323 ? 0.7 -4.328 19.469 1 98.31 323 THR B CA 1
ATOM 4839 C C . THR B 1 323 ? 0.408 -5.402 18.422 1 98.31 323 THR B C 1
ATOM 4841 O O . THR B 1 323 ? 0.094 -6.543 18.766 1 98.31 323 THR B O 1
ATOM 4844 N N . GLY B 1 324 ? 0.425 -5.035 17.188 1 98.12 324 GLY B N 1
ATOM 4845 C CA . GLY B 1 324 ? 0.02 -5.945 16.125 1 98.12 324 GLY B CA 1
ATOM 4846 C C . GLY B 1 324 ? -1.483 -6.125 16.031 1 98.12 324 GLY B C 1
ATOM 4847 O O . GLY B 1 324 ? -1.963 -7.098 15.453 1 98.12 324 GLY B O 1
ATOM 4848 N N . LYS B 1 325 ? -2.207 -5.238 16.656 1 98.56 325 LYS B N 1
ATOM 4849 C CA . LYS B 1 325 ? -3.664 -5.332 16.672 1 98.56 325 LYS B CA 1
ATOM 4850 C C . LYS B 1 325 ? -4.301 -4.105 16.031 1 98.56 325 LYS B C 1
ATOM 4852 O O . LYS B 1 325 ? -3.818 -2.984 16.203 1 98.56 325 LYS B O 1
ATOM 4857 N N . ALA B 1 326 ? -5.328 -4.445 15.305 1 98.81 326 ALA B N 1
ATOM 4858 C CA . ALA B 1 326 ? -6.129 -3.322 14.82 1 98.81 326 ALA B CA 1
ATOM 4859 C C . ALA B 1 326 ? -6.473 -2.367 15.961 1 98.81 326 ALA B C 1
ATOM 4861 O O . ALA B 1 326 ? -6.902 -2.797 17.031 1 98.81 326 ALA B O 1
ATOM 4862 N N . THR B 1 327 ? -6.254 -1.056 15.695 1 98.88 327 THR B N 1
ATOM 4863 C CA . THR B 1 327 ? -6.438 -0.05 16.734 1 98.88 327 THR B CA 1
ATOM 4864 C C . THR B 1 327 ? -7.41 1.031 16.281 1 98.88 327 THR B C 1
ATOM 4866 O O . THR B 1 327 ? -7.277 1.57 15.18 1 98.88 327 THR B O 1
ATOM 4869 N N . ALA B 1 328 ? -8.367 1.344 17.109 1 98.75 328 ALA B N 1
ATOM 4870 C CA . ALA B 1 328 ? -9.344 2.379 16.797 1 98.75 328 ALA B CA 1
ATOM 4871 C C . ALA B 1 328 ? -8.703 3.764 16.797 1 98.75 328 ALA B C 1
ATOM 4873 O O . ALA B 1 328 ? -7.836 4.051 17.609 1 98.75 328 ALA B O 1
ATOM 4874 N N . VAL B 1 329 ? -9.125 4.605 15.867 1 98.75 329 VAL B N 1
ATOM 4875 C CA . VAL B 1 329 ? -8.727 6.008 15.859 1 98.75 329 VAL B CA 1
ATOM 4876 C C . VAL B 1 329 ? -9.664 6.816 16.75 1 98.75 329 VAL B C 1
ATOM 4878 O O . VAL B 1 329 ? -10.828 7.027 16.422 1 98.75 329 VAL B O 1
ATOM 4881 N N . HIS B 1 330 ? -9.102 7.328 17.844 1 97.19 330 HIS B N 1
ATOM 4882 C CA . HIS B 1 330 ? -9.906 8.055 18.828 1 97.19 330 HIS B CA 1
ATOM 4883 C C . HIS B 1 330 ? -9.492 9.523 18.891 1 97.19 330 HIS B C 1
ATOM 4885 O O . HIS B 1 330 ? -8.562 9.875 19.609 1 97.19 330 HIS B O 1
ATOM 4891 N N . SER B 1 331 ? -10.281 10.305 18.203 1 97 331 SER B N 1
ATOM 4892 C CA . SER B 1 331 ? -9.969 11.727 18.234 1 97 331 SER B CA 1
ATOM 4893 C C . SER B 1 331 ? -10.492 12.383 19.516 1 97 331 SER B C 1
ATOM 4895 O O . SER B 1 331 ? -9.938 13.391 19.969 1 97 331 SER B O 1
ATOM 4897 N N . GLY B 1 332 ? -11.617 11.852 20.016 1 96.69 332 GLY B N 1
ATOM 4898 C CA . GLY B 1 332 ? -12.266 12.414 21.188 1 96.69 332 GLY B CA 1
ATOM 4899 C C . GLY B 1 332 ? -13.109 13.641 20.875 1 96.69 332 GLY B C 1
ATOM 4900 O O . GLY B 1 332 ? -13.633 14.281 21.781 1 96.69 332 GLY B O 1
ATOM 4901 N N . LEU B 1 333 ? -13.289 13.984 19.703 1 95.75 333 LEU B N 1
ATOM 4902 C CA . LEU B 1 333 ? -14.078 15.141 19.297 1 95.75 333 LEU B CA 1
ATOM 4903 C C . LEU B 1 333 ? -15.547 14.766 19.141 1 95.75 333 LEU B C 1
ATOM 4905 O O . LEU B 1 333 ? -15.867 13.617 18.828 1 95.75 333 LEU B O 1
#

pLDDT: mean 97.61, std 2.11, range [83.31, 98.94]

Sequence (666 aa):
MAKWGLIGASTIAKEWVIGAIRATGGEVVSVYSTNAARGKTYADENGIARSVTSLDALLADPEIDAVYISTTNELHGDQAIAAAQAGKHILCEKPLALTIGDAHEMLKAARAAGVVAGTNHHLRNAASHRAMRDAVAEGRIGKVLGARVFHAVYLPPHLQGWRIERPDAGGGVVLDITVHDADTLRFVLGENPVEAVAFSQQGGLSGEGLEDGVMGVLRFPSGAIAQFHDAFTAKYAETGFGVHGGEGSLIARNVMTQKPVGTVILRDKDGEHELPLDHKNLYETALQAFHDAIAGRGQPSATLEDGIWSLATGLAVLEAAKTGKATAVHSGLMAKWGLIGASTIAKEWVIGAIRATGGEVVSVYSTNAARGKTYADENGIARSVTSLDALLADPEIDAVYISTTNELHGDQAIAAAQAGKHILCEKPLALTIGDAHEMLKAARAAGVVAGTNHHLRNAASHRAMRDAVAEGRIGKVLGARVFHAVYLPPHLQGWRIERPDAGGGVVLDITVHDADTLRFVLGENPVEAVAFSQQGGLSGEGLEDGVMGVLRFPSGAIAQFHDAFTAKYAETGFGVHGGEGSLIARNVMTQKPVGTVILRDKDGEHELPLDHKNLYETALQAFHDAIAGRGQPSATLEDGIWSLATGLAVLEAAKTGKATAVHSGL